Protein AF-A0A4R1KTJ0-F1 (afdb_monomer)

Mean predicted aligned error: 8.68 Å

Foldseek 3Di:
DDDPDFDDFDLLLDDFFDDADPQDVLNVQVVVLCVPDDDLADDPVSVVVLVVSCVVVVQDLQSLLVVLRSLLQDQDRPLVSNVVSLCSLPVDPDDNSVPRNQQSLLVVLLSCLVVVVLVSSLVSLLVSCVVDVLCSLSSQVQVPQDQVHPDDGSSGHYVVSLVVSCVVCVLQLSSLQSVLSPLLVQQQPHDVVSLVVSLVSLVSSCVSCVLALNSLLSNLSSLLSCCPRPPQNVVDLVSSLVSLVVSLVSLVSSCVSPVLPLSSLQSNLVSCVSNLVLVSSLVSLVSSCVNVVQPLSSLQSNLVSCVSVVVLVSSLVSLVSNLVSCVVVVDLCSLVSLQSNLVSCVSVVVLVSSLVSLSNSCSSQCLVCVLLEALVLVCLLPVSCVVPDLLVVQVSSCSRRPVVDDSVSSSCSRHPPPRPDQPDRSLVSLQSSLLSCLQVLQNQSSLSSLSSCLRNHVVCNVVDDQWHWNDPPPDQKTKTWGSPPWDQDDQKTWTWMWIAGQQFIKIWIKIARLVQQKIFTQWMWTAGPVRDTPDIPDDDRPDIDHQDPPDPSVSNSCNSSPDD

Nearest PDB structures (foldseek):
  7tb1-assembly2_B  TM=8.849E-01  e=3.208E-04  Homo sapiens
  8ehz-assembly1_A  TM=8.940E-01  e=4.510E-04  Homo sapiens
  8gck-assembly2_A  TM=8.557E-01  e=7.202E-04  Homo sapiens
  8gck-assembly1_B  TM=8.511E-01  e=9.296E-04  Homo sapiens
  9f8w-assembly2_B  TM=4.483E-01  e=1.017E-04  Trypanosoma brucei

Solvent-accessible surface area (backbone atoms only — not comparable to full-atom values): 29463 Å² total; per-residue (Å²): 135,88,76,87,83,70,65,78,70,57,76,48,77,53,74,79,54,47,77,59,75,88,74,48,70,66,54,53,55,50,48,62,61,47,76,77,61,78,79,67,54,72,51,74,70,54,47,52,50,46,52,50,47,32,69,77,38,73,89,48,20,40,47,30,18,52,56,40,52,38,38,27,54,33,94,76,53,62,56,72,58,40,55,52,22,50,49,51,13,64,73,58,61,48,79,70,15,60,77,51,54,78,56,62,46,31,49,51,14,45,48,29,42,76,71,67,38,55,64,59,13,50,54,32,37,50,50,49,23,61,76,43,66,89,56,29,45,65,53,35,50,38,87,83,54,48,88,89,48,92,74,58,50,61,59,27,56,45,62,66,59,55,46,54,50,34,73,78,36,76,74,47,30,63,47,34,37,51,53,12,34,56,37,48,56,48,34,77,85,52,60,72,69,33,53,59,54,17,46,52,23,19,51,54,11,33,76,56,34,82,66,52,34,57,36,36,28,53,49,12,50,55,29,46,53,40,33,76,58,33,72,67,18,72,71,36,72,66,43,22,37,48,32,23,51,56,13,34,51,25,14,50,55,10,37,72,53,32,84,78,49,47,68,35,31,45,58,29,15,50,29,22,43,76,57,67,38,30,73,60,12,39,53,26,22,50,51,31,39,71,77,41,76,82,46,36,67,49,27,40,53,34,16,52,31,22,49,78,69,67,39,30,74,59,14,40,54,28,35,66,61,16,52,67,49,37,67,70,73,63,52,87,62,53,24,54,54,29,37,55,39,14,53,28,26,50,76,75,64,41,39,69,61,15,40,54,23,25,37,50,14,48,31,45,49,48,40,76,48,48,79,52,34,18,58,68,50,53,32,37,47,38,61,76,51,64,88,50,53,72,68,56,48,45,48,51,50,33,38,50,59,42,49,83,52,61,64,66,66,54,41,48,39,26,73,70,43,92,34,93,59,82,76,75,88,55,55,69,50,30,49,54,34,15,49,36,26,27,65,72,44,35,36,39,60,12,31,49,35,41,40,22,34,53,59,39,21,62,95,51,39,81,76,57,80,41,69,43,70,61,43,76,81,90,54,80,52,35,35,22,40,35,36,72,82,37,45,75,68,79,76,50,36,35,41,37,36,38,45,36,41,88,73,18,35,35,43,34,33,38,39,30,34,60,88,80,50,27,34,26,55,66,48,41,41,32,29,37,74,82,72,47,81,73,50,62,82,75,88,63,54,82,58,74,38,75,56,52,82,98,35,73,61,32,54,48,49,49,10,60,52,59,72,136

InterPro domains:
  IPR011990 Tetratricopeptide-like helical domain superfamily [G3DSA:1.25.40.10] (221-330)
  IPR011990 Tetratricopeptide-like helical domain superfamily [G3DSA:1.25.40.10] (331-466)
  IPR011990 Tetratricopeptide-like helical domain superfamily [SSF48452] (241-455)
  IPR019734 Tetratricopeptide repeat [PF13181] (262-295)
  IPR019734 Tetratricopeptide repeat [PS50005] (262-295)
  IPR019734 Tetratricopeptide repeat [PS50005] (296-329)
  IPR019734 Tetratricopeptide repeat [PS50005] (335-368)
  IPR019734 Tetratricopeptide repeat [SM00028] (262-295)
  IPR019734 Tetratricopeptide repeat [SM00028] (296-329)
  IPR019734 Tetratricopeptide repeat [SM00028] (335-368)
  IPR019734 Tetratricopeptide repeat [SM00028] (427-460)
  IPR031939 Surface-adhesin protein E-like [PF16747] (506-562)
  IPR050498 Photosystem I assembly protein Ycf3 [PTHR44858] (133-453)

Radius of gyration: 29.81 Å; Cα contacts (8 Å, |Δi|>4): 890; chains: 1; bounding box: 80×45×82 Å

Organism: NCBI:txid768535

Sequence (564 aa):
MQSSGQSPLPPELKGAPKPMPAVTEDDRELGKLLDGIHGEKLSDSQRHLIDAFIGSHPNYPGGYAIRAMYACGDEKPGLPQLESDLTQATAHPSGMSATMVDNPASLRAKIAFANGDYRAALDLLSSAASADWSSAPQVFNIAGTKPEEESGGFCAWTLANLGVLAEHFPNDWRVPALRGAYYEFFTTFGDESLYATAATQFHLADTKALKSPVPPYLLGELRNKASFWTKRAWTSDAARTETHKEAAAFFTASLTRDPSFAPAYMARAEAYLETKQYALSIKDFTRVLSITPQNSTALTDRGNAYIESGAYFKAISDFTTAIPLEIKSGDSYLHTIYETRGDAYMKVGDVRSAINDYTAALRLGFGNITILLSVPQIRALYPELNPLSDADVVRLMHDQFHPEVQYQGFADELLHNDGHYEISLINDVYEKRGDAYIQSGRFADGINDFQRIYRGIPAFADSVERWRPFDQSHTPISYFLDVKGSALSGSLKRVWVKRSEKSGYQVISFEFNCASREMRTLSEARYNAQDDLRGSPISDPESWRGVVPDTIGEKLLNGVCSSN

Secondary structure (DSSP, 8-state):
---TTPPPPPGGG-SS-PPPP---HHHHHHHHHHTT--SSS--HHHHHHHHHHHHH-TT-HHHHHHHHHHGGGSSS--HHHHHHHHHHHHHS--GGGGGTSS-HHHHHHHHHHHTT-HHHHHHHHHHHHHH-TTSGGGGG--TT--TT-----TTS--HHHHHHHHHH-TT-THHHHHHHHHHHHTTSSS-THHHHHHHHHHHHHHHH-TT-SHHHHHHHHHHHHHHHHSHHHHT-HHHHHHHHHHHHHHHHHHHHH-TT-HHHHHHHHHHHHHTT-HHHHHHHHHHHHHH-TT-HHHHHHHHHHHHHTT-HHHHHHHHHHHHHHHHHHT-TTHHHHHHHHHHHHHHTT-HHHHHHHHHHHHHHHHHHHHTT--HHHHHHH-GGGTTS-HHHHHHHHHHHH-TTS-HHHHHHHHHHS---S---SSHHHHHHHHHHHHHTT-HHHHHHHHHHHHHH-TTTTTTS-SEEEEE-SSSS-EEEEETTT-B--SSEEEEEEEEEETTEEEEEEEEEETTTTEEEEEEEEEEETTS-EEE---S-TT--EEPPTTSHHHHHHHHHH---

pLDDT: mean 87.54, std 11.62, range [30.97, 98.81]

Structure (mmCIF, N/CA/C/O backbone):
data_AF-A0A4R1KTJ0-F1
#
_entry.id   AF-A0A4R1KTJ0-F1
#
loop_
_atom_site.group_PDB
_atom_site.id
_atom_site.type_symbol
_atom_site.label_atom_id
_atom_site.label_alt_id
_atom_site.label_comp_id
_atom_site.label_asym_id
_atom_site.label_entity_id
_atom_site.label_seq_id
_atom_site.pdbx_PDB_ins_code
_atom_site.Cartn_x
_atom_site.Cartn_y
_atom_site.Cartn_z
_atom_site.occupancy
_atom_site.B_iso_or_equiv
_atom_site.auth_seq_id
_atom_site.auth_comp_id
_atom_site.auth_asym_id
_atom_site.auth_atom_id
_atom_site.pdbx_PDB_model_num
ATOM 1 N N . MET A 1 1 ? 9.235 -21.143 31.918 1.00 30.97 1 MET A N 1
ATOM 2 C CA . MET A 1 1 ? 8.707 -20.468 33.121 1.00 30.97 1 MET A CA 1
ATOM 3 C C . MET A 1 1 ? 7.669 -19.464 32.654 1.00 30.97 1 MET A C 1
ATOM 5 O O . MET A 1 1 ? 8.044 -18.450 32.091 1.00 30.97 1 MET A O 1
ATOM 9 N N . GLN A 1 2 ? 6.383 -19.796 32.774 1.00 31.72 2 GLN A N 1
ATOM 10 C CA . GLN A 1 2 ? 5.298 -18.834 32.565 1.00 31.72 2 GLN A CA 1
ATOM 11 C C . GLN A 1 2 ? 5.256 -17.934 33.803 1.00 31.72 2 GLN A C 1
ATOM 13 O O . GLN A 1 2 ? 4.962 -18.420 34.895 1.00 31.72 2 GLN A O 1
ATOM 18 N N . SER A 1 3 ? 5.631 -16.662 33.661 1.00 31.61 3 SER A N 1
ATOM 19 C CA . SER A 1 3 ? 5.456 -15.675 34.722 1.00 31.61 3 SER A CA 1
ATOM 20 C C . SER A 1 3 ? 3.987 -15.258 34.772 1.00 31.61 3 SER A C 1
ATOM 22 O O . SER A 1 3 ? 3.407 -14.713 33.836 1.00 31.61 3 SER A O 1
ATOM 24 N N . SER A 1 4 ? 3.374 -15.569 35.903 1.00 36.22 4 SER A N 1
ATOM 25 C CA . SER A 1 4 ? 2.086 -15.067 36.353 1.00 36.22 4 SER A CA 1
ATOM 26 C C . SER A 1 4 ? 2.122 -13.540 36.492 1.00 36.22 4 SER A C 1
ATOM 28 O O . SER A 1 4 ? 2.910 -13.032 37.290 1.00 36.22 4 SER A O 1
ATOM 30 N N . GLY A 1 5 ? 1.254 -12.825 35.767 1.00 34.16 5 GLY A N 1
ATOM 31 C CA . GLY A 1 5 ? 0.930 -11.417 36.046 1.00 34.16 5 GLY A CA 1
ATOM 32 C C . GLY A 1 5 ? 1.075 -10.410 34.899 1.00 34.16 5 GLY A C 1
ATOM 33 O O . GLY A 1 5 ? 0.806 -9.235 35.125 1.00 34.16 5 GLY A O 1
ATOM 34 N N . GLN A 1 6 ? 1.471 -10.812 33.687 1.00 40.34 6 GLN A N 1
ATOM 35 C CA . GLN A 1 6 ? 1.457 -9.899 32.536 1.00 40.34 6 GLN A CA 1
ATOM 36 C C . GLN A 1 6 ? 0.032 -9.758 31.986 1.00 40.34 6 GLN A C 1
ATOM 38 O O . GLN A 1 6 ? -0.620 -10.763 31.694 1.00 40.34 6 GLN A O 1
ATOM 43 N N . SER A 1 7 ? -0.449 -8.518 31.834 1.00 51.47 7 SER A N 1
ATOM 44 C CA . SER A 1 7 ? -1.621 -8.235 30.998 1.00 51.47 7 SER A CA 1
ATOM 45 C C . SER A 1 7 ? -1.412 -8.894 29.630 1.00 51.47 7 SER A C 1
ATOM 47 O O . SER A 1 7 ? -0.308 -8.795 29.086 1.00 51.47 7 SER A O 1
ATOM 49 N N . PRO A 1 8 ? -2.412 -9.595 29.070 1.00 74.06 8 PRO A N 1
ATOM 50 C CA . PRO A 1 8 ? -2.241 -10.262 27.789 1.00 74.06 8 PRO A CA 1
ATOM 51 C C . PRO A 1 8 ? -1.864 -9.228 26.723 1.00 74.06 8 PRO A C 1
ATOM 53 O O . PRO A 1 8 ? -2.506 -8.185 26.624 1.00 74.06 8 PRO A O 1
ATOM 56 N N . LEU A 1 9 ? -0.825 -9.524 25.933 1.00 84.56 9 LEU A N 1
ATOM 57 C CA . LEU A 1 9 ? -0.388 -8.651 24.842 1.00 84.56 9 LEU A CA 1
ATOM 58 C C . LEU A 1 9 ? -1.571 -8.307 23.913 1.00 84.56 9 LEU A C 1
ATOM 60 O O . LEU A 1 9 ? -2.428 -9.166 23.690 1.00 84.56 9 LEU A O 1
ATOM 64 N N . PRO A 1 10 ? -1.630 -7.100 23.335 1.00 88.88 10 PRO A N 1
ATOM 65 C CA . PRO A 1 10 ? -2.577 -6.760 22.274 1.00 88.88 10 PRO A CA 1
ATOM 66 C C . PRO A 1 10 ? -2.494 -7.748 21.095 1.00 88.88 10 PRO A C 1
ATOM 68 O O . PRO A 1 10 ? -1.399 -8.231 20.802 1.00 88.88 10 PRO A O 1
ATOM 71 N N . PRO A 1 11 ? -3.605 -8.082 20.406 1.00 91.06 11 PRO A N 1
ATOM 72 C CA . PRO A 1 11 ? -3.633 -9.105 19.351 1.00 91.06 11 PRO A CA 1
ATOM 73 C C . PRO A 1 11 ? -2.565 -8.955 18.253 1.00 91.06 11 PRO A C 1
ATOM 75 O O . PRO A 1 11 ? -1.988 -9.947 17.822 1.00 91.06 11 PRO A O 1
ATOM 78 N N . GLU A 1 12 ? -2.279 -7.727 17.835 1.00 91.19 12 GLU A N 1
ATOM 79 C CA . GLU A 1 12 ? -1.286 -7.346 16.826 1.00 91.19 12 GLU A CA 1
ATOM 80 C C . GLU A 1 12 ? 0.158 -7.568 17.296 1.00 91.19 12 GLU A C 1
ATOM 82 O O . GLU A 1 12 ? 1.037 -7.840 16.481 1.00 91.19 12 GLU A O 1
ATOM 87 N N . LEU A 1 13 ? 0.390 -7.546 18.612 1.00 91.44 13 LEU A N 1
ATOM 88 C CA . LEU A 1 13 ? 1.675 -7.874 19.232 1.00 91.44 13 LEU A CA 1
ATOM 89 C C . LEU A 1 13 ? 1.787 -9.368 19.592 1.00 91.44 13 LEU A C 1
ATOM 91 O O . LEU A 1 13 ? 2.853 -9.821 20.003 1.00 91.44 13 LEU A O 1
ATOM 95 N N . LYS A 1 14 ? 0.712 -10.160 19.445 1.00 86.81 14 LYS A N 1
ATOM 96 C CA . LYS A 1 14 ? 0.747 -11.614 19.671 1.00 86.81 14 LYS A CA 1
ATOM 97 C C . LYS A 1 14 ? 1.301 -12.344 18.454 1.00 86.81 14 LYS A C 1
ATOM 99 O O . LYS A 1 14 ? 1.016 -12.012 17.307 1.00 86.81 14 LYS A O 1
ATOM 104 N N . GLY A 1 15 ? 2.003 -13.442 18.687 1.00 74.88 15 GLY A N 1
ATOM 105 C CA . GLY A 1 15 ? 2.415 -14.380 17.645 1.00 74.88 15 GLY A CA 1
ATOM 106 C C . GLY A 1 15 ? 3.764 -14.996 17.958 1.00 74.88 15 GLY A C 1
ATOM 107 O O . GLY A 1 15 ? 4.427 -14.589 18.906 1.00 74.88 15 GLY A O 1
ATOM 108 N N . ALA A 1 16 ? 4.153 -15.990 17.164 1.00 68.94 16 ALA A N 1
ATOM 109 C CA . ALA A 1 16 ? 5.550 -16.389 17.144 1.00 68.94 16 ALA A CA 1
ATOM 110 C C . ALA A 1 16 ? 6.388 -15.227 16.573 1.00 68.94 16 ALA A C 1
ATOM 112 O O . ALA A 1 16 ? 5.893 -14.551 15.657 1.00 68.94 16 ALA A O 1
ATOM 113 N N . PRO A 1 17 ? 7.621 -15.032 17.081 1.00 72.50 17 PRO A N 1
ATOM 114 C CA . PRO A 1 17 ? 8.615 -14.171 16.458 1.00 72.50 17 PRO A CA 1
ATOM 115 C C . PRO A 1 17 ? 8.680 -14.428 14.959 1.00 72.50 17 PRO A C 1
ATOM 117 O O . PRO A 1 17 ? 8.534 -15.577 14.513 1.00 72.50 17 PRO A O 1
ATOM 120 N N . LYS A 1 18 ? 8.897 -13.371 14.178 1.00 74.06 18 LYS A N 1
ATOM 121 C CA . LYS A 1 18 ? 9.125 -13.534 12.745 1.00 74.06 18 LYS A CA 1
ATOM 122 C C . LYS A 1 18 ? 10.371 -14.425 12.595 1.00 74.06 18 LYS A C 1
ATOM 124 O O . LYS A 1 18 ? 11.372 -14.193 13.274 1.00 74.06 18 LYS A O 1
ATOM 129 N N . PRO A 1 19 ? 10.310 -15.509 11.803 1.00 68.19 19 PRO A N 1
ATOM 130 C CA . PRO A 1 19 ? 11.451 -16.398 11.672 1.00 68.19 19 PRO A CA 1
ATOM 131 C C . PRO A 1 19 ? 12.616 -15.611 11.077 1.00 68.19 19 PRO A C 1
ATOM 133 O O . PRO A 1 19 ? 12.452 -14.925 10.067 1.00 68.19 19 PRO A O 1
ATOM 136 N N . MET A 1 20 ? 13.786 -15.716 11.705 1.00 62.91 20 MET A N 1
ATOM 137 C CA . MET A 1 20 ? 15.002 -15.145 11.146 1.00 62.91 20 MET A CA 1
ATOM 138 C C . MET A 1 20 ? 15.262 -15.821 9.791 1.00 62.91 20 MET A C 1
ATOM 140 O O . MET A 1 20 ? 15.205 -17.058 9.721 1.00 62.91 20 MET A O 1
ATOM 144 N N . PRO A 1 21 ? 15.536 -15.065 8.714 1.00 61.16 21 PRO A N 1
ATOM 145 C CA . PRO A 1 21 ? 16.058 -15.658 7.493 1.00 61.16 21 PRO A CA 1
ATOM 146 C C . PRO A 1 21 ? 17.280 -16.508 7.850 1.00 61.16 21 PRO A C 1
ATOM 148 O O . PRO A 1 21 ? 18.088 -16.108 8.688 1.00 61.16 21 PRO A O 1
ATOM 151 N N . ALA A 1 22 ? 17.408 -17.699 7.266 1.00 61.94 22 ALA A N 1
ATOM 152 C CA . ALA A 1 22 ? 18.561 -18.549 7.530 1.00 61.94 22 ALA A CA 1
ATOM 153 C C . ALA A 1 22 ? 19.824 -17.871 6.975 1.00 61.94 22 ALA A C 1
ATOM 155 O O . ALA A 1 22 ? 20.122 -17.990 5.792 1.00 61.94 22 ALA A O 1
ATOM 156 N N . VAL A 1 23 ? 20.545 -17.145 7.830 1.00 66.12 23 VAL A N 1
ATOM 157 C CA . VAL A 1 23 ? 21.838 -16.546 7.494 1.00 66.12 23 VAL A CA 1
ATOM 158 C C . VAL A 1 23 ? 22.856 -17.679 7.409 1.00 66.12 23 VAL A C 1
ATOM 160 O O . VAL A 1 23 ? 23.090 -18.391 8.398 1.00 66.12 23 VAL A O 1
ATOM 163 N N . THR A 1 24 ? 23.437 -17.882 6.230 1.00 75.62 24 THR A N 1
ATOM 164 C CA . THR A 1 24 ? 24.478 -18.895 6.029 1.00 75.62 24 THR A CA 1
ATOM 165 C C . THR A 1 24 ? 25.767 -18.492 6.755 1.00 75.62 24 THR A C 1
ATOM 167 O O . THR A 1 24 ? 25.906 -17.363 7.229 1.00 75.62 24 THR A O 1
ATOM 170 N N . GLU A 1 25 ? 26.713 -19.419 6.918 1.00 81.56 25 GLU A N 1
ATOM 171 C CA . GLU A 1 25 ? 28.029 -19.041 7.458 1.00 81.56 25 GLU A CA 1
ATOM 172 C C . GLU A 1 25 ? 28.750 -18.073 6.511 1.00 81.56 25 GLU A C 1
ATOM 174 O O . GLU A 1 25 ? 29.324 -17.091 6.973 1.00 81.56 25 GLU A O 1
ATOM 179 N N . ASP A 1 26 ? 28.598 -18.280 5.202 1.00 82.69 26 ASP A N 1
ATOM 180 C CA . ASP A 1 26 ? 29.152 -17.412 4.162 1.00 82.69 26 ASP A CA 1
ATOM 181 C C . ASP A 1 26 ? 28.571 -15.984 4.239 1.00 82.69 26 ASP A C 1
ATOM 183 O O . ASP A 1 26 ? 29.315 -15.010 4.121 1.00 82.69 26 ASP A O 1
ATOM 187 N N . ASP A 1 27 ? 27.264 -15.833 4.510 1.00 77.00 27 ASP A N 1
ATOM 188 C CA . ASP A 1 27 ? 26.639 -14.521 4.756 1.00 77.00 27 ASP A CA 1
ATOM 189 C C . ASP A 1 27 ? 27.260 -13.826 5.984 1.00 77.00 27 ASP A C 1
ATOM 191 O O . ASP A 1 27 ? 27.526 -12.625 5.952 1.00 77.00 27 ASP A O 1
ATOM 195 N N . ARG A 1 28 ? 27.510 -14.566 7.077 1.00 79.88 28 ARG A N 1
ATOM 196 C CA . ARG A 1 28 ? 28.120 -14.008 8.299 1.00 79.88 28 ARG A CA 1
ATOM 197 C C . ARG A 1 28 ? 29.566 -13.586 8.080 1.00 79.88 28 ARG A C 1
ATOM 199 O O . ARG A 1 28 ? 29.986 -12.558 8.609 1.00 79.88 28 ARG A O 1
ATOM 206 N N . GLU A 1 29 ? 30.336 -14.396 7.367 1.00 85.69 29 GLU A N 1
ATOM 207 C CA . GLU A 1 29 ? 31.739 -14.115 7.078 1.00 85.69 29 GLU A CA 1
ATOM 208 C C . GLU A 1 29 ? 31.879 -12.918 6.134 1.00 85.69 29 GLU A C 1
ATOM 210 O O . GLU A 1 29 ? 32.653 -12.004 6.429 1.00 85.69 29 GLU A O 1
ATOM 215 N N . LEU A 1 30 ? 31.052 -12.850 5.083 1.00 84.25 30 LEU A N 1
ATOM 216 C CA . LEU A 1 30 ? 30.995 -11.684 4.205 1.00 84.25 30 LEU A CA 1
ATOM 217 C C . LEU A 1 30 ? 30.542 -10.428 4.959 1.00 84.25 30 LEU A C 1
ATOM 219 O O . LEU A 1 30 ? 31.165 -9.383 4.809 1.00 84.25 30 LEU A O 1
ATOM 223 N N . GLY A 1 31 ? 29.510 -10.515 5.804 1.00 80.31 31 GLY A N 1
ATOM 224 C CA . GLY A 1 31 ? 29.034 -9.378 6.602 1.00 80.31 31 GLY A CA 1
ATOM 225 C C . GLY A 1 31 ? 30.139 -8.755 7.463 1.00 80.31 31 GLY A C 1
ATOM 226 O O . GLY A 1 31 ? 30.359 -7.549 7.405 1.00 80.31 31 GLY A O 1
ATOM 227 N N . LYS A 1 32 ? 30.930 -9.580 8.164 1.00 83.31 32 LYS A N 1
ATOM 228 C CA . LYS A 1 32 ? 32.091 -9.110 8.948 1.00 83.31 32 LYS A CA 1
ATOM 229 C C . LYS A 1 32 ? 33.155 -8.421 8.094 1.00 83.31 32 LYS A C 1
ATOM 231 O O . LYS A 1 32 ? 33.841 -7.524 8.574 1.00 83.31 32 LYS A O 1
ATOM 236 N N . LEU A 1 33 ? 33.333 -8.872 6.852 1.00 83.44 33 LEU A N 1
ATOM 237 C CA . LEU A 1 33 ? 34.246 -8.244 5.899 1.00 83.44 33 LEU A CA 1
ATOM 238 C C . LEU A 1 33 ? 33.778 -6.824 5.546 1.00 83.44 33 LEU A C 1
ATOM 240 O O . LEU A 1 33 ? 34.594 -5.909 5.437 1.00 83.44 33 LEU A O 1
ATOM 244 N N . LEU A 1 34 ? 32.463 -6.665 5.370 1.00 79.50 34 LEU A N 1
ATOM 245 C CA . LEU A 1 34 ? 31.813 -5.416 4.980 1.00 79.50 34 LEU A CA 1
ATOM 246 C C . LEU A 1 34 ? 31.759 -4.392 6.118 1.00 79.50 34 LEU A C 1
ATOM 248 O O . LEU A 1 34 ? 31.872 -3.204 5.833 1.00 79.50 34 LEU A O 1
ATOM 252 N N . ASP A 1 35 ? 31.687 -4.820 7.383 1.00 77.75 35 ASP A N 1
ATOM 253 C CA . ASP A 1 35 ? 31.688 -3.921 8.555 1.00 77.75 35 ASP A CA 1
ATOM 254 C C . ASP A 1 35 ? 32.893 -2.956 8.575 1.00 77.75 35 ASP A C 1
ATOM 256 O O . ASP A 1 35 ? 32.810 -1.854 9.115 1.00 77.75 35 ASP A O 1
ATOM 260 N N . GLY A 1 36 ? 34.021 -3.356 7.974 1.00 70.25 36 GLY A N 1
ATOM 261 C CA . GLY A 1 36 ? 35.239 -2.546 7.856 1.00 70.25 36 GLY A CA 1
ATOM 262 C C . GLY A 1 36 ? 35.360 -1.731 6.561 1.00 70.25 36 GLY A C 1
ATOM 263 O O . GLY A 1 36 ? 36.421 -1.147 6.309 1.00 70.25 36 GLY A O 1
ATOM 264 N N . ILE A 1 37 ? 34.335 -1.724 5.705 1.00 75.81 37 ILE A N 1
ATOM 265 C CA . ILE A 1 37 ? 34.322 -0.996 4.434 1.00 75.81 37 ILE A CA 1
ATOM 266 C C . ILE A 1 37 ? 33.427 0.238 4.566 1.00 75.81 37 ILE A C 1
ATOM 268 O O . ILE A 1 37 ? 32.219 0.152 4.763 1.00 75.81 37 ILE A O 1
ATOM 272 N N . HIS A 1 38 ? 34.037 1.414 4.420 1.00 69.19 38 HIS A N 1
ATOM 273 C CA . HIS A 1 38 ? 33.345 2.698 4.443 1.00 69.19 38 HIS A CA 1
ATOM 274 C C . HIS A 1 38 ? 33.696 3.495 3.179 1.00 69.19 38 HIS A C 1
ATOM 276 O O . HIS A 1 38 ? 34.875 3.688 2.880 1.00 69.19 38 HIS A O 1
ATOM 282 N N . GLY A 1 39 ? 32.680 3.977 2.456 1.00 67.56 39 GLY A N 1
ATOM 283 C CA . GLY A 1 39 ? 32.831 4.778 1.233 1.00 67.56 39 GLY A CA 1
ATOM 284 C C . GLY A 1 39 ? 32.530 4.020 -0.067 1.00 67.56 39 GLY A C 1
ATOM 285 O O . GLY A 1 39 ? 32.164 2.852 -0.047 1.00 67.56 39 GLY A O 1
ATOM 286 N N . GLU A 1 40 ? 32.672 4.708 -1.204 1.00 66.81 40 GLU A N 1
ATOM 287 C CA . GLU A 1 40 ? 32.268 4.224 -2.542 1.00 66.81 40 GLU A CA 1
ATOM 288 C C . GLU A 1 40 ? 33.350 3.411 -3.277 1.00 66.81 40 GLU A C 1
ATOM 290 O O . GLU A 1 40 ? 33.112 2.893 -4.367 1.00 66.81 40 GLU A O 1
ATOM 295 N N . LYS A 1 41 ? 34.560 3.308 -2.710 1.00 75.38 41 LYS A N 1
ATOM 296 C CA . LYS A 1 41 ? 35.702 2.608 -3.318 1.00 75.38 41 LYS A CA 1
ATOM 297 C C . LYS A 1 41 ? 36.362 1.676 -2.316 1.00 75.38 41 LYS A C 1
ATOM 299 O O . LYS A 1 41 ? 36.545 2.037 -1.157 1.00 75.38 41 LYS A O 1
ATOM 304 N N . LEU A 1 42 ? 36.808 0.522 -2.804 1.00 81.31 42 LEU A N 1
ATOM 305 C CA . LEU A 1 42 ? 37.625 -0.405 -2.025 1.00 81.31 42 LEU A CA 1
ATOM 306 C C . LEU A 1 42 ? 39.097 0.004 -2.075 1.00 81.31 42 LEU A C 1
ATOM 308 O O . LEU A 1 42 ? 39.647 0.234 -3.161 1.00 81.31 42 LEU A O 1
ATOM 312 N N . SER A 1 43 ? 39.746 0.019 -0.912 1.00 84.81 43 SER A N 1
ATOM 313 C CA . SER A 1 43 ? 41.205 0.055 -0.803 1.00 84.81 43 SER A CA 1
ATOM 314 C C . SER A 1 43 ? 41.826 -1.251 -1.310 1.00 84.81 43 SER A C 1
ATOM 316 O O . SER A 1 43 ? 41.160 -2.286 -1.369 1.00 84.81 43 SER A O 1
ATOM 318 N N . ASP A 1 44 ? 43.122 -1.241 -1.624 1.00 84.56 44 ASP A N 1
ATOM 319 C CA . ASP A 1 44 ? 43.828 -2.453 -2.068 1.00 84.56 44 ASP A CA 1
ATOM 320 C C . ASP A 1 44 ? 43.743 -3.586 -1.033 1.00 84.56 44 ASP A C 1
ATOM 322 O O . ASP A 1 44 ? 43.554 -4.749 -1.390 1.00 84.56 44 ASP A O 1
ATOM 326 N N . SER A 1 45 ? 43.809 -3.258 0.264 1.00 86.44 45 SER A N 1
ATOM 327 C CA . SER A 1 45 ? 43.660 -4.254 1.329 1.00 86.44 45 SER A CA 1
ATOM 328 C C . SER A 1 45 ? 42.252 -4.849 1.368 1.00 86.44 45 SER A C 1
ATOM 330 O O . SER A 1 45 ? 42.113 -6.060 1.522 1.00 86.44 45 SER A O 1
ATOM 332 N N . GLN A 1 46 ? 41.213 -4.036 1.174 1.00 87.81 46 GLN A N 1
ATOM 333 C CA . GLN A 1 46 ? 39.827 -4.506 1.116 1.00 87.81 46 GLN A CA 1
ATOM 334 C C . GLN A 1 46 ? 39.565 -5.350 -0.139 1.00 87.81 46 GLN A C 1
ATOM 336 O O . GLN A 1 46 ? 38.899 -6.379 -0.048 1.00 87.81 46 GLN A O 1
ATOM 341 N N . ARG A 1 47 ? 40.142 -4.985 -1.292 1.00 87.25 47 ARG A N 1
ATOM 342 C CA . ARG A 1 47 ? 40.075 -5.803 -2.518 1.00 87.25 47 ARG A CA 1
ATOM 343 C C . ARG A 1 47 ? 40.707 -7.170 -2.305 1.00 87.25 47 ARG A C 1
ATOM 345 O O . ARG A 1 47 ? 40.073 -8.172 -2.607 1.00 87.25 47 ARG A O 1
ATOM 352 N N . HIS A 1 48 ? 41.895 -7.219 -1.702 1.00 89.31 48 HIS A N 1
ATOM 353 C CA . HIS A 1 48 ? 42.546 -8.486 -1.370 1.00 89.31 48 HIS A CA 1
ATOM 354 C C . HIS A 1 48 ? 41.715 -9.357 -0.424 1.00 89.31 48 HIS A C 1
ATOM 356 O O . HIS A 1 48 ? 41.694 -10.574 -0.586 1.00 89.31 48 HIS A O 1
ATOM 362 N N . LEU A 1 49 ? 41.023 -8.753 0.544 1.00 90.12 49 LEU A N 1
ATOM 363 C CA . LEU A 1 49 ? 40.131 -9.471 1.451 1.00 90.12 49 LEU A CA 1
ATOM 364 C C . LEU A 1 49 ? 38.917 -10.063 0.718 1.00 90.12 49 LEU A C 1
ATOM 366 O O . LEU A 1 49 ? 38.587 -11.227 0.932 1.00 90.12 49 LEU A O 1
ATOM 370 N N . ILE A 1 50 ? 38.294 -9.300 -0.185 1.00 90.06 50 ILE A N 1
ATOM 371 C CA . ILE A 1 50 ? 37.177 -9.783 -1.013 1.00 90.06 50 ILE A CA 1
ATOM 372 C C . ILE A 1 50 ? 37.645 -10.874 -1.983 1.00 90.06 50 ILE A C 1
ATOM 374 O O . ILE A 1 50 ? 36.973 -11.892 -2.131 1.00 90.06 50 ILE A O 1
ATOM 378 N N . ASP A 1 51 ? 38.813 -10.713 -2.605 1.00 92.00 51 ASP A N 1
ATOM 379 C CA . ASP A 1 51 ? 39.396 -11.719 -3.497 1.00 92.00 51 ASP A CA 1
ATOM 380 C C . ASP A 1 51 ? 39.714 -13.021 -2.752 1.00 92.00 51 ASP A C 1
ATOM 382 O O . ASP A 1 51 ? 39.442 -14.108 -3.265 1.00 92.00 51 ASP A O 1
ATOM 386 N N . ALA A 1 52 ? 40.258 -12.923 -1.535 1.00 93.00 52 ALA A N 1
ATOM 387 C CA . ALA A 1 52 ? 40.522 -14.076 -0.681 1.00 93.00 52 ALA A CA 1
ATOM 388 C C . ALA A 1 52 ? 39.224 -14.802 -0.307 1.00 93.00 52 ALA A C 1
ATOM 390 O O . ALA A 1 52 ? 39.169 -16.026 -0.419 1.00 93.00 52 ALA A O 1
ATOM 391 N N . PHE A 1 53 ? 38.178 -14.051 0.053 1.00 92.06 53 PHE A N 1
ATOM 392 C CA . PHE A 1 53 ? 36.854 -14.598 0.340 1.00 92.06 53 PHE A CA 1
ATOM 393 C C . PHE A 1 53 ? 36.247 -15.299 -0.884 1.00 92.06 53 PHE A C 1
ATOM 395 O O . PHE A 1 53 ? 35.805 -16.438 -0.800 1.00 92.06 53 PHE A O 1
ATOM 402 N N . ILE A 1 54 ? 36.293 -14.685 -2.068 1.00 92.44 54 ILE A N 1
ATOM 403 C CA . ILE A 1 54 ? 35.840 -15.339 -3.307 1.00 92.44 54 ILE A CA 1
ATOM 404 C C . ILE A 1 54 ? 36.644 -16.622 -3.579 1.00 92.44 54 ILE A C 1
ATOM 406 O O . ILE A 1 54 ? 36.088 -17.624 -4.025 1.00 92.44 54 ILE A O 1
ATOM 410 N N . GLY A 1 55 ? 37.946 -16.617 -3.284 1.00 92.62 55 GLY A N 1
ATOM 411 C CA . GLY A 1 55 ? 38.806 -17.791 -3.411 1.00 92.62 55 GLY A CA 1
ATOM 412 C C . GLY A 1 55 ? 38.428 -18.944 -2.474 1.00 92.62 55 GLY A C 1
ATOM 413 O O . GLY A 1 55 ? 38.504 -20.101 -2.890 1.00 92.62 55 GLY A O 1
ATOM 414 N N . SER A 1 56 ? 38.011 -18.656 -1.236 1.00 92.62 56 SER A N 1
ATOM 415 C CA . SER A 1 56 ? 37.566 -19.677 -0.275 1.00 92.62 56 SER A CA 1
ATOM 416 C C . SER A 1 56 ? 36.102 -20.092 -0.453 1.00 92.62 56 SER A C 1
ATOM 418 O O . SER A 1 56 ? 35.769 -21.235 -0.137 1.00 92.62 56 SER A O 1
ATOM 420 N N . HIS A 1 57 ? 35.256 -19.232 -1.029 1.00 89.75 57 HIS A N 1
ATOM 421 C CA . HIS A 1 57 ? 33.825 -19.476 -1.261 1.00 89.75 57 HIS A CA 1
ATOM 422 C C . HIS A 1 57 ? 33.443 -19.302 -2.749 1.00 89.75 57 HIS A C 1
ATOM 424 O O . HIS A 1 57 ? 32.574 -18.496 -3.081 1.00 89.75 57 HIS A O 1
ATOM 430 N N . PRO A 1 58 ? 34.031 -20.072 -3.685 1.00 88.88 58 PRO A N 1
ATOM 431 C CA . PRO A 1 58 ? 33.892 -19.827 -5.128 1.00 88.88 58 PRO A CA 1
ATOM 432 C C . PRO A 1 58 ? 32.478 -20.053 -5.683 1.00 88.88 58 PRO A C 1
ATOM 434 O O . PRO A 1 58 ? 32.152 -19.565 -6.758 1.00 88.88 58 PRO A O 1
ATOM 437 N N . ASN A 1 59 ? 31.631 -20.796 -4.968 1.00 86.19 59 ASN A N 1
ATOM 438 C CA . ASN A 1 59 ? 30.235 -21.021 -5.358 1.00 86.19 59 ASN A CA 1
ATOM 439 C C . ASN A 1 59 ? 29.268 -20.042 -4.676 1.00 86.19 59 ASN A C 1
ATOM 441 O O . ASN A 1 59 ? 28.059 -20.140 -4.884 1.00 86.19 59 ASN A O 1
ATOM 445 N N . TYR A 1 60 ? 29.779 -19.143 -3.832 1.00 85.38 60 TYR A N 1
ATOM 446 C CA . TYR A 1 60 ? 28.962 -18.197 -3.097 1.00 85.38 60 TYR A CA 1
ATOM 447 C C . TYR A 1 60 ? 28.871 -16.864 -3.864 1.00 85.38 60 TYR A C 1
ATOM 449 O O . TYR A 1 60 ? 29.873 -16.163 -4.030 1.00 85.38 60 TYR A O 1
ATOM 457 N N . PRO A 1 61 ? 27.676 -16.473 -4.335 1.00 84.88 61 PRO A N 1
ATOM 458 C CA . PRO A 1 61 ? 27.498 -15.336 -5.243 1.00 84.88 61 PRO A CA 1
ATOM 459 C C . PRO A 1 61 ? 27.757 -13.968 -4.584 1.00 84.88 61 PRO A C 1
ATOM 461 O O . PRO A 1 61 ? 28.032 -12.995 -5.287 1.00 84.88 61 PRO A O 1
ATOM 464 N N . GLY A 1 62 ? 27.685 -13.867 -3.249 1.00 84.31 62 GLY A N 1
ATOM 465 C CA . GLY A 1 62 ? 27.763 -12.593 -2.521 1.00 84.31 62 GLY A CA 1
ATOM 466 C C . GLY A 1 62 ? 29.096 -11.863 -2.687 1.00 84.31 62 GLY A C 1
ATOM 467 O O . GLY A 1 62 ? 29.109 -10.652 -2.893 1.00 84.31 62 GLY A O 1
ATOM 468 N N . GLY A 1 63 ? 30.217 -12.593 -2.682 1.00 88.62 63 GLY A N 1
ATOM 469 C CA . GLY A 1 63 ? 31.539 -11.989 -2.883 1.00 88.62 63 GLY A CA 1
ATOM 470 C C . GLY A 1 63 ? 31.675 -11.344 -4.266 1.00 88.62 63 GLY A C 1
ATOM 471 O O . GLY A 1 63 ? 32.128 -10.205 -4.384 1.00 88.62 63 GLY A O 1
ATOM 472 N N . TYR A 1 64 ? 31.209 -12.042 -5.308 1.00 90.31 64 TYR A N 1
ATOM 473 C CA . TYR A 1 64 ? 31.191 -11.530 -6.681 1.00 90.31 64 TYR A CA 1
ATOM 474 C C . TYR A 1 64 ? 30.283 -10.304 -6.825 1.00 90.31 64 TYR A C 1
ATOM 476 O O . TYR A 1 64 ? 30.676 -9.335 -7.471 1.00 90.31 64 TYR A O 1
ATOM 484 N N . ALA A 1 65 ? 29.104 -10.318 -6.194 1.00 87.12 65 ALA A N 1
ATOM 485 C CA . ALA A 1 65 ? 28.179 -9.186 -6.195 1.00 87.12 65 ALA A CA 1
ATOM 486 C C . ALA A 1 65 ? 28.828 -7.926 -5.601 1.00 87.12 65 ALA A C 1
ATOM 488 O O . ALA A 1 65 ? 28.841 -6.882 -6.249 1.00 87.12 65 ALA A O 1
ATOM 489 N N . ILE A 1 66 ? 29.449 -8.044 -4.423 1.00 86.12 66 ILE A N 1
ATOM 490 C CA . ILE A 1 66 ? 30.169 -6.943 -3.769 1.00 86.12 66 ILE A CA 1
ATOM 491 C C . ILE A 1 66 ? 31.302 -6.417 -4.653 1.00 86.12 66 ILE A C 1
ATOM 493 O O . ILE A 1 66 ? 31.410 -5.208 -4.867 1.00 86.12 66 ILE A O 1
ATOM 497 N N . ARG A 1 67 ? 32.135 -7.304 -5.214 1.00 88.81 67 ARG A N 1
ATOM 498 C CA . ARG A 1 67 ? 33.243 -6.878 -6.081 1.00 88.81 67 ARG A CA 1
ATOM 499 C C . ARG A 1 67 ? 32.740 -6.152 -7.333 1.00 88.81 67 ARG A C 1
ATOM 501 O O . ARG A 1 67 ? 33.314 -5.129 -7.704 1.00 88.81 67 ARG A O 1
ATOM 508 N N . ALA A 1 68 ? 31.643 -6.621 -7.931 1.00 87.81 68 ALA A N 1
ATOM 509 C CA . ALA A 1 68 ? 31.001 -5.965 -9.067 1.00 87.81 68 ALA A CA 1
ATOM 510 C C . ALA A 1 68 ? 30.425 -4.584 -8.708 1.00 87.81 68 ALA A C 1
ATOM 512 O O . ALA A 1 68 ? 30.625 -3.634 -9.462 1.00 87.81 68 ALA A O 1
ATOM 513 N N . MET A 1 69 ? 29.757 -4.446 -7.556 1.00 83.00 69 MET A N 1
ATOM 514 C CA . MET A 1 69 ? 29.221 -3.161 -7.086 1.00 83.00 69 MET A CA 1
ATOM 515 C C . MET A 1 69 ? 30.325 -2.121 -6.891 1.00 83.00 69 MET A C 1
ATOM 517 O O . MET A 1 69 ? 30.226 -1.005 -7.392 1.00 83.00 69 MET A O 1
ATOM 521 N N . TYR A 1 70 ? 31.407 -2.475 -6.198 1.00 84.00 70 TYR A N 1
ATOM 522 C CA . TYR A 1 70 ? 32.486 -1.525 -5.920 1.00 84.00 70 TYR A CA 1
ATOM 523 C C . TYR A 1 70 ? 33.343 -1.190 -7.143 1.00 84.00 70 TYR A C 1
ATOM 525 O O . TYR A 1 70 ? 33.971 -0.131 -7.171 1.00 84.00 70 TYR A O 1
ATOM 533 N N . ALA A 1 71 ? 33.322 -2.024 -8.188 1.00 84.38 71 ALA A N 1
ATOM 534 C CA . ALA A 1 71 ? 33.915 -1.673 -9.476 1.00 84.38 71 ALA A CA 1
ATOM 535 C C . ALA A 1 71 ? 33.264 -0.417 -10.092 1.00 84.38 71 ALA A C 1
ATOM 537 O O . ALA A 1 71 ? 33.895 0.270 -10.893 1.00 84.38 71 ALA A O 1
ATOM 538 N N . CYS A 1 72 ? 32.034 -0.063 -9.697 1.00 78.38 72 CYS A N 1
ATOM 539 C CA . CYS A 1 72 ? 31.371 1.169 -10.130 1.00 78.38 72 CYS A CA 1
ATOM 540 C C . CYS A 1 72 ? 32.065 2.451 -9.653 1.00 78.38 72 CYS A C 1
ATOM 542 O O . CYS A 1 72 ? 31.972 3.475 -10.336 1.00 78.38 72 CYS A O 1
ATOM 544 N N . GLY A 1 73 ? 32.759 2.397 -8.511 1.00 75.44 73 GLY A N 1
ATOM 545 C CA . GLY A 1 73 ? 33.551 3.508 -7.980 1.00 75.44 73 GLY A CA 1
ATOM 546 C C . GLY A 1 73 ? 34.907 3.681 -8.678 1.00 75.44 73 GLY A C 1
ATOM 547 O O . GLY A 1 73 ? 35.582 4.700 -8.492 1.00 75.44 73 GLY A O 1
ATOM 548 N N . ASP A 1 74 ? 35.326 2.719 -9.500 1.00 77.81 74 ASP A N 1
ATOM 549 C CA . ASP A 1 74 ? 36.576 2.803 -10.247 1.00 77.81 74 ASP A CA 1
ATOM 550 C C . ASP A 1 74 ? 36.400 3.666 -11.501 1.00 77.81 74 ASP A C 1
ATOM 552 O O . ASP A 1 74 ? 35.424 3.543 -12.237 1.00 77.81 74 ASP A O 1
ATOM 556 N N . GLU A 1 75 ? 37.379 4.528 -11.794 1.00 75.00 75 GLU A N 1
ATOM 557 C CA . GLU A 1 75 ? 37.346 5.349 -13.017 1.00 75.00 75 GLU A CA 1
ATOM 558 C C . GLU A 1 75 ? 37.433 4.487 -14.286 1.00 75.00 75 GLU A C 1
ATOM 560 O O . GLU A 1 75 ? 36.900 4.846 -15.336 1.00 75.00 75 GLU A O 1
ATOM 565 N N . LYS A 1 76 ? 38.133 3.349 -14.195 1.00 79.81 76 LYS A N 1
ATOM 566 C CA . LYS A 1 76 ? 38.320 2.375 -15.276 1.00 79.81 76 LYS A CA 1
ATOM 567 C C . LYS A 1 76 ? 38.293 0.958 -14.699 1.00 79.81 76 LYS A C 1
ATOM 569 O O . LYS A 1 76 ? 39.361 0.399 -14.436 1.00 79.81 76 LYS A O 1
ATOM 574 N N . PRO A 1 77 ? 37.107 0.375 -14.472 1.00 84.19 77 PRO A N 1
ATOM 575 C CA . PRO A 1 77 ? 37.020 -0.982 -13.957 1.00 84.19 77 PRO A CA 1
ATOM 576 C C . PRO A 1 77 ? 37.563 -1.996 -14.969 1.00 84.19 77 PRO A C 1
ATOM 578 O O . PRO A 1 77 ? 37.502 -1.802 -16.187 1.00 84.19 77 PRO A O 1
ATOM 581 N N . GLY A 1 78 ? 38.075 -3.117 -14.461 1.00 89.19 78 GLY A N 1
ATOM 582 C CA . GLY A 1 78 ? 38.493 -4.246 -15.287 1.00 89.19 78 GLY A CA 1
ATOM 583 C C . GLY A 1 78 ? 37.286 -4.931 -15.929 1.00 89.19 78 GLY A C 1
ATOM 584 O O . GLY A 1 78 ? 36.709 -5.836 -15.334 1.00 89.19 78 GLY A O 1
ATOM 585 N N . LEU A 1 79 ? 36.922 -4.525 -17.150 1.00 91.69 79 LEU A N 1
ATOM 586 C CA . LEU A 1 79 ? 35.698 -4.975 -17.831 1.00 91.69 79 LEU A CA 1
ATOM 587 C C . LEU A 1 79 ? 35.525 -6.509 -17.905 1.00 91.69 79 LEU A C 1
ATOM 589 O O . LEU A 1 79 ? 34.427 -6.976 -17.605 1.00 91.69 79 LEU A O 1
ATOM 593 N N . PRO A 1 80 ? 36.558 -7.321 -18.233 1.00 93.50 80 PRO A N 1
ATOM 594 C CA . PRO A 1 80 ? 36.403 -8.778 -18.262 1.00 93.50 80 PRO A CA 1
ATOM 595 C C . PRO A 1 80 ? 36.117 -9.382 -16.882 1.00 93.50 80 PRO A C 1
ATOM 597 O O . PRO A 1 80 ? 35.337 -10.326 -16.771 1.00 93.50 80 PRO A O 1
ATOM 600 N N . GLN A 1 81 ? 36.732 -8.828 -15.832 1.00 91.38 81 GLN A N 1
ATOM 601 C CA . GLN A 1 81 ? 36.501 -9.276 -14.461 1.00 91.38 81 GLN A CA 1
ATOM 602 C C . GLN A 1 81 ? 35.088 -8.909 -14.008 1.00 91.38 81 GLN A C 1
ATOM 604 O O . GLN A 1 81 ? 34.399 -9.748 -13.439 1.00 91.38 81 GLN A O 1
ATOM 609 N N . LEU A 1 82 ? 34.637 -7.694 -14.325 1.00 90.62 82 LEU A N 1
ATOM 610 C CA . LEU A 1 82 ? 33.291 -7.239 -13.995 1.00 90.62 82 LEU A CA 1
ATOM 611 C C . LEU A 1 82 ? 32.215 -8.108 -14.665 1.00 90.62 82 LEU A C 1
ATOM 613 O O . LEU A 1 82 ? 31.271 -8.521 -14.001 1.00 90.62 82 LEU A O 1
ATOM 617 N N . GLU A 1 83 ? 32.370 -8.459 -15.946 1.00 91.81 83 GLU A N 1
ATOM 618 C CA . GLU A 1 83 ? 31.428 -9.361 -16.630 1.00 91.81 83 GLU A CA 1
ATOM 619 C C . GLU A 1 83 ? 31.414 -10.765 -16.002 1.00 91.81 83 GLU A C 1
ATOM 621 O O . GLU A 1 83 ? 30.351 -11.372 -15.825 1.00 91.81 83 GLU A O 1
ATOM 626 N N . SER A 1 84 ? 32.591 -11.278 -15.629 1.00 92.25 84 SER A N 1
ATOM 627 C CA . SER A 1 84 ? 32.714 -12.550 -14.915 1.00 92.25 84 SER A CA 1
ATOM 628 C C . SER A 1 84 ? 31.987 -12.502 -13.571 1.00 92.25 84 SER A C 1
ATOM 630 O O . SER A 1 84 ? 31.225 -13.415 -13.256 1.00 92.25 84 SER A O 1
ATOM 632 N N . ASP A 1 85 ? 32.181 -11.436 -12.798 1.00 90.75 85 ASP A N 1
ATOM 633 C CA . ASP A 1 85 ? 31.562 -11.261 -11.484 1.00 90.75 85 ASP A CA 1
ATOM 634 C C . ASP A 1 85 ? 30.042 -1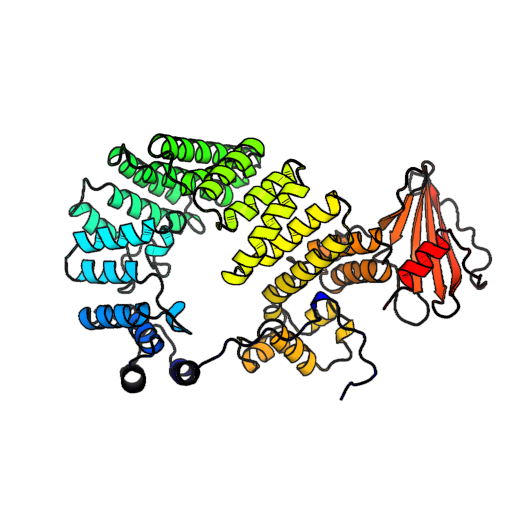1.135 -11.591 1.00 90.75 85 ASP A C 1
ATOM 636 O O . ASP A 1 85 ? 29.323 -11.819 -10.867 1.00 90.75 85 ASP A O 1
ATOM 640 N N . LEU A 1 86 ? 29.538 -10.357 -12.555 1.00 89.19 86 LEU A N 1
ATOM 641 C CA . LEU A 1 86 ? 28.103 -10.271 -12.840 1.00 89.19 86 LEU A CA 1
ATOM 642 C C . LEU A 1 86 ? 27.525 -11.635 -13.215 1.00 89.19 86 LEU A C 1
ATOM 644 O O . LEU A 1 86 ? 26.424 -11.983 -12.790 1.00 89.19 86 LEU A O 1
ATOM 648 N N . THR A 1 87 ? 28.253 -12.429 -13.999 1.00 90.19 87 THR A N 1
ATOM 649 C CA . THR A 1 87 ? 27.830 -13.781 -14.381 1.00 90.19 87 THR A CA 1
ATOM 650 C C . THR A 1 87 ? 27.739 -14.704 -13.169 1.00 90.19 87 THR A C 1
ATOM 652 O O . THR A 1 87 ? 26.714 -15.358 -12.997 1.00 90.19 87 THR A O 1
ATOM 655 N N . GLN A 1 88 ? 28.749 -14.717 -12.296 1.00 89.25 88 GLN A N 1
ATOM 656 C CA . GLN A 1 88 ? 28.728 -15.542 -11.082 1.00 89.25 88 GLN A CA 1
ATOM 657 C C . GLN A 1 88 ? 27.656 -15.079 -10.089 1.00 89.25 88 GLN A C 1
ATOM 659 O O . GLN A 1 88 ? 26.899 -15.900 -9.575 1.00 89.25 88 GLN A O 1
ATOM 664 N N . ALA A 1 89 ? 27.520 -13.766 -9.883 1.00 85.50 89 ALA A N 1
ATOM 665 C CA . ALA A 1 89 ? 26.513 -13.194 -8.993 1.00 85.50 89 ALA A CA 1
ATOM 666 C C . ALA A 1 89 ? 25.077 -13.510 -9.452 1.00 85.50 89 ALA A C 1
ATOM 668 O O . ALA A 1 89 ? 24.203 -13.762 -8.628 1.00 85.50 89 ALA A O 1
ATOM 669 N N . THR A 1 90 ? 24.829 -13.534 -10.768 1.00 83.12 90 THR A N 1
ATOM 670 C CA . THR A 1 90 ? 23.483 -13.761 -11.330 1.00 83.12 90 THR A CA 1
ATOM 671 C C . THR A 1 90 ? 23.152 -15.225 -11.629 1.00 83.12 90 THR A C 1
ATOM 673 O O . THR A 1 90 ? 21.989 -15.530 -11.883 1.00 83.12 90 THR A O 1
ATOM 676 N N . ALA A 1 91 ? 24.124 -16.143 -11.583 1.00 79.19 91 ALA A N 1
ATOM 677 C CA . ALA A 1 91 ? 23.895 -17.564 -11.862 1.00 79.19 91 ALA A CA 1
ATOM 678 C C . ALA A 1 91 ? 23.022 -18.254 -10.796 1.00 79.19 91 ALA A C 1
ATOM 680 O O . ALA A 1 91 ? 22.196 -19.105 -11.129 1.00 79.19 91 ALA A O 1
ATOM 681 N N . HIS A 1 92 ? 23.177 -17.867 -9.527 1.00 70.00 92 HIS A N 1
ATOM 682 C CA . HIS A 1 92 ? 22.433 -18.419 -8.394 1.00 70.00 92 HIS A CA 1
ATOM 683 C C . HIS A 1 92 ? 22.117 -17.317 -7.374 1.00 70.00 92 HIS A C 1
ATOM 685 O O . HIS A 1 92 ? 22.742 -17.286 -6.320 1.00 70.00 92 HIS A O 1
ATOM 691 N N . PRO A 1 93 ? 21.184 -16.391 -7.659 1.00 62.59 93 PRO A N 1
ATOM 692 C CA . PRO A 1 93 ? 20.875 -15.311 -6.729 1.00 62.59 93 PRO A CA 1
ATOM 693 C C . PRO A 1 93 ? 20.341 -15.900 -5.416 1.00 62.59 93 PRO A C 1
ATOM 695 O O . PRO A 1 93 ? 19.262 -16.492 -5.371 1.00 62.59 93 PRO A O 1
ATOM 698 N N . SER A 1 94 ? 21.125 -15.774 -4.348 1.00 61.25 94 SER A N 1
ATOM 699 C CA . SER A 1 94 ? 20.784 -16.250 -3.003 1.00 61.25 94 SER A CA 1
ATOM 700 C C . SER A 1 94 ? 21.444 -15.386 -1.931 1.00 61.25 94 SER A C 1
ATOM 702 O O . SER A 1 94 ? 22.530 -14.847 -2.162 1.00 61.25 94 SER A O 1
ATOM 704 N N . GLY A 1 95 ? 20.814 -15.281 -0.760 1.00 58.56 95 GLY A N 1
ATOM 705 C CA . GLY A 1 95 ? 21.330 -14.468 0.346 1.00 58.56 95 GLY A CA 1
ATOM 706 C C . GLY A 1 95 ? 21.518 -13.004 -0.064 1.00 58.56 95 GLY A C 1
ATOM 707 O O . GLY A 1 95 ? 20.742 -12.475 -0.862 1.00 58.56 95 GLY A O 1
ATOM 708 N N . MET A 1 96 ? 22.585 -12.375 0.430 1.00 55.50 96 MET A N 1
ATOM 709 C CA . MET A 1 96 ? 22.936 -10.979 0.125 1.00 55.50 96 MET A CA 1
ATOM 710 C C . MET A 1 96 ? 23.102 -10.671 -1.379 1.00 55.50 96 MET A C 1
ATOM 712 O O . MET A 1 96 ? 22.806 -9.565 -1.818 1.00 55.50 96 MET A O 1
ATOM 716 N N . SER A 1 97 ? 23.519 -11.640 -2.204 1.00 57.22 97 SER A N 1
ATOM 717 C CA . SER A 1 97 ? 23.767 -11.405 -3.641 1.00 57.22 97 SER A CA 1
ATOM 718 C C . SER A 1 97 ? 22.519 -11.045 -4.453 1.00 57.22 97 SER A C 1
ATOM 720 O O . SER A 1 97 ? 22.624 -10.328 -5.448 1.00 57.22 97 SER A O 1
ATOM 722 N N . ALA A 1 98 ? 21.344 -11.528 -4.032 1.00 55.69 98 ALA A N 1
ATOM 723 C CA . ALA A 1 98 ? 20.092 -11.354 -4.766 1.00 55.69 98 ALA A CA 1
ATOM 724 C C . ALA A 1 98 ? 19.607 -9.895 -4.773 1.00 55.69 98 ALA A C 1
ATOM 726 O O . ALA A 1 98 ? 18.838 -9.515 -5.651 1.00 55.69 98 ALA A O 1
ATOM 727 N N . THR A 1 99 ? 20.066 -9.091 -3.812 1.00 56.09 99 THR A N 1
ATOM 728 C CA . THR A 1 99 ? 19.648 -7.699 -3.605 1.00 56.09 99 THR A CA 1
ATOM 729 C C . THR A 1 99 ? 20.772 -6.689 -3.839 1.00 56.09 99 THR A C 1
ATOM 731 O O . THR A 1 99 ? 20.553 -5.501 -3.663 1.00 56.09 99 THR A O 1
ATOM 734 N N . MET A 1 100 ? 21.988 -7.141 -4.165 1.00 62.38 100 MET A N 1
ATOM 735 C CA . MET A 1 100 ? 23.186 -6.288 -4.209 1.00 62.38 100 MET A CA 1
ATOM 736 C C . MET A 1 100 ? 23.529 -5.779 -5.612 1.00 62.38 100 MET A C 1
ATOM 738 O O . MET A 1 100 ? 23.952 -4.639 -5.774 1.00 62.38 100 MET A O 1
ATOM 742 N N . VAL A 1 101 ? 23.351 -6.595 -6.654 1.00 66.94 101 VAL A N 1
ATOM 743 C CA . VAL A 1 101 ? 23.616 -6.139 -8.027 1.00 66.94 101 VAL A CA 1
ATOM 744 C C . VAL A 1 101 ? 22.363 -5.481 -8.589 1.00 66.94 101 VAL A C 1
ATOM 746 O O . VAL A 1 101 ? 21.543 -6.137 -9.235 1.00 66.94 101 VAL A O 1
ATOM 749 N N . ASP A 1 102 ? 22.233 -4.177 -8.361 1.00 63.50 102 ASP A N 1
ATOM 750 C CA . ASP A 1 102 ? 21.156 -3.382 -8.941 1.00 63.50 102 ASP A CA 1
ATOM 751 C C . ASP A 1 102 ? 21.255 -3.391 -10.473 1.00 63.50 102 ASP A C 1
ATOM 753 O O . ASP A 1 102 ? 22.205 -2.896 -11.082 1.00 63.50 102 ASP A O 1
ATOM 757 N N . ASN A 1 103 ? 20.250 -4.003 -11.100 1.00 75.56 103 ASN A N 1
ATOM 758 C CA . ASN A 1 103 ? 20.061 -4.083 -12.546 1.00 75.56 103 ASN A CA 1
ATOM 759 C C . ASN A 1 103 ? 21.292 -4.595 -13.339 1.00 75.56 103 ASN A C 1
ATOM 761 O O . ASN A 1 103 ? 21.929 -3.848 -14.094 1.00 75.56 103 ASN A O 1
ATOM 765 N N . PRO A 1 104 ? 21.606 -5.904 -13.264 1.00 83.44 104 PRO A N 1
ATOM 766 C CA . PRO A 1 104 ? 22.778 -6.481 -13.926 1.00 83.44 104 PRO A CA 1
ATOM 767 C C . PRO A 1 104 ? 22.758 -6.307 -15.452 1.00 83.44 104 PRO A C 1
ATOM 769 O O . PRO A 1 104 ? 23.811 -6.242 -16.081 1.00 83.44 104 PRO A O 1
ATOM 772 N N . ALA A 1 105 ? 21.578 -6.214 -16.073 1.00 85.00 105 ALA A N 1
ATOM 773 C CA . ALA A 1 105 ? 21.456 -5.974 -17.509 1.00 85.00 105 ALA A CA 1
ATOM 774 C C . ALA A 1 105 ? 21.940 -4.567 -17.904 1.00 85.00 105 ALA A C 1
ATOM 776 O O . ALA A 1 105 ? 22.618 -4.420 -18.923 1.00 85.00 105 ALA A O 1
ATOM 777 N N . SER A 1 106 ? 21.665 -3.553 -17.079 1.00 87.19 106 SER A N 1
ATOM 778 C CA . SER A 1 106 ? 22.192 -2.201 -17.283 1.00 87.19 106 SER A CA 1
ATOM 779 C C . SER A 1 106 ? 23.716 -2.140 -17.144 1.00 87.19 106 SER A C 1
ATOM 781 O O . SER A 1 106 ? 24.394 -1.522 -17.970 1.00 87.19 106 SER A O 1
ATOM 783 N N . LEU A 1 107 ? 24.279 -2.847 -16.160 1.00 87.81 107 LEU A N 1
ATOM 784 C CA . LEU A 1 107 ? 25.732 -2.940 -15.987 1.00 87.81 107 LEU A CA 1
ATOM 785 C C . LEU A 1 107 ? 26.409 -3.641 -17.171 1.00 87.81 107 LEU A C 1
ATOM 787 O O . LEU A 1 107 ? 27.413 -3.151 -17.689 1.00 87.81 107 LEU A O 1
ATOM 791 N N . ARG A 1 108 ? 25.823 -4.729 -17.683 1.00 91.31 108 ARG A N 1
ATOM 792 C CA . ARG A 1 108 ? 26.299 -5.374 -18.919 1.00 91.31 108 ARG A CA 1
ATOM 793 C C . ARG A 1 108 ? 26.213 -4.440 -20.126 1.00 91.31 108 ARG A C 1
ATOM 795 O O . ARG A 1 108 ? 27.132 -4.400 -20.943 1.00 91.31 108 ARG A O 1
ATOM 802 N N . ALA A 1 109 ? 25.154 -3.634 -20.219 1.00 92.38 109 ALA A N 1
ATOM 803 C CA . ALA A 1 109 ? 25.041 -2.613 -21.255 1.00 92.38 109 ALA A CA 1
ATOM 804 C C . ALA A 1 109 ? 26.167 -1.563 -21.152 1.00 92.38 109 ALA A C 1
ATOM 806 O O . ALA A 1 109 ? 26.702 -1.142 -22.179 1.00 92.38 109 ALA A O 1
ATOM 807 N N . LYS A 1 110 ? 26.581 -1.180 -19.935 1.00 90.81 110 LYS A N 1
ATOM 808 C CA . LYS A 1 110 ? 27.737 -0.294 -19.708 1.00 90.81 110 LYS A CA 1
ATOM 809 C C . LYS A 1 110 ? 29.058 -0.918 -20.132 1.00 90.81 110 LYS A C 1
ATOM 811 O O . LYS A 1 110 ? 29.865 -0.240 -20.765 1.00 90.81 110 LYS A O 1
ATOM 816 N N . ILE A 1 111 ? 29.268 -2.199 -19.838 1.00 92.81 111 ILE A N 1
ATOM 817 C CA . ILE A 1 111 ? 30.455 -2.943 -20.282 1.00 92.81 111 ILE A CA 1
ATOM 818 C C . ILE A 1 111 ? 30.524 -2.971 -21.813 1.00 92.81 111 ILE A C 1
ATOM 820 O O . ILE A 1 111 ? 31.560 -2.636 -22.388 1.00 92.81 111 ILE A O 1
ATOM 824 N N . ALA A 1 112 ? 29.415 -3.298 -22.484 1.00 95.12 112 ALA A N 1
ATOM 825 C CA . ALA A 1 112 ? 29.328 -3.276 -23.944 1.00 95.12 112 ALA A CA 1
ATOM 826 C C . ALA A 1 112 ? 29.615 -1.877 -24.516 1.00 95.12 112 ALA A C 1
ATOM 828 O O . ALA A 1 112 ? 30.415 -1.740 -25.443 1.00 95.12 112 ALA A O 1
ATOM 829 N N . PHE A 1 113 ? 29.037 -0.833 -23.913 1.00 94.56 113 PHE A N 1
ATOM 830 C CA . PHE A 1 113 ? 29.269 0.558 -24.304 1.00 94.56 113 PHE A CA 1
ATOM 831 C C . PHE A 1 113 ? 30.749 0.945 -24.187 1.00 94.56 113 PHE A C 1
ATOM 833 O O . PHE A 1 113 ? 31.310 1.528 -25.114 1.00 94.56 113 PHE A O 1
ATOM 840 N N . ALA A 1 114 ? 31.399 0.589 -23.076 1.00 92.69 114 ALA A N 1
ATOM 841 C CA . ALA A 1 114 ? 32.811 0.878 -22.831 1.00 92.69 114 ALA A CA 1
ATOM 842 C C . ALA A 1 114 ? 33.753 0.125 -23.787 1.00 92.69 114 ALA A C 1
ATOM 844 O O . ALA A 1 114 ? 34.814 0.640 -24.134 1.00 92.69 114 ALA A O 1
ATOM 845 N N . ASN A 1 115 ? 33.343 -1.054 -24.262 1.00 94.44 115 ASN A N 1
ATOM 846 C CA . ASN A 1 115 ? 34.042 -1.814 -25.302 1.00 94.44 115 ASN A CA 1
ATOM 847 C C . ASN A 1 115 ? 33.794 -1.282 -26.730 1.00 94.44 115 ASN A C 1
ATOM 849 O O . ASN A 1 115 ? 34.373 -1.806 -27.681 1.00 94.44 115 ASN A O 1
ATOM 853 N N . GLY A 1 116 ? 32.940 -0.267 -26.903 1.00 95.56 116 GLY A N 1
ATOM 854 C CA . GLY A 1 116 ? 32.563 0.277 -28.211 1.00 95.56 116 GLY A CA 1
ATOM 855 C C . GLY A 1 116 ? 31.507 -0.542 -28.962 1.00 95.56 116 GLY A C 1
ATOM 856 O O . GLY A 1 116 ? 31.195 -0.225 -30.110 1.00 95.56 116 GLY A O 1
ATOM 857 N N . ASP A 1 117 ? 30.918 -1.569 -28.339 1.00 97.31 117 ASP A N 1
ATOM 858 C CA . ASP A 1 117 ? 29.792 -2.317 -28.905 1.00 97.31 117 ASP A CA 1
ATOM 859 C C . ASP A 1 117 ? 28.466 -1.620 -28.572 1.00 97.31 117 ASP A C 1
ATOM 861 O O . ASP A 1 117 ? 27.681 -2.027 -27.709 1.00 97.31 117 ASP A O 1
ATOM 865 N N . TYR A 1 118 ? 28.217 -0.512 -29.269 1.00 97.44 118 TYR A N 1
ATOM 866 C CA . TYR A 1 118 ? 27.043 0.324 -29.029 1.00 97.44 118 TYR A CA 1
ATOM 867 C C . TYR A 1 118 ? 25.720 -0.376 -29.359 1.00 97.44 118 TYR A C 1
ATOM 869 O O . TYR A 1 118 ? 24.687 -0.022 -28.787 1.00 97.44 118 TYR A O 1
ATOM 877 N N . ARG A 1 119 ? 25.721 -1.368 -30.262 1.00 97.25 119 ARG A N 1
ATOM 878 C CA . ARG A 1 119 ? 24.502 -2.122 -30.589 1.00 97.25 119 ARG A CA 1
ATOM 879 C C . ARG A 1 119 ? 24.137 -3.035 -29.428 1.00 97.25 119 ARG A C 1
ATOM 881 O O . ARG A 1 119 ? 22.998 -2.965 -28.974 1.00 97.25 119 ARG A O 1
ATOM 888 N N . ALA A 1 120 ? 25.091 -3.823 -28.928 1.00 96.62 120 ALA A N 1
ATOM 889 C CA . ALA A 1 120 ? 24.859 -4.670 -27.764 1.00 96.62 120 ALA A CA 1
ATOM 890 C C . ALA A 1 120 ? 24.472 -3.834 -26.538 1.00 96.62 120 ALA A C 1
ATOM 892 O O . ALA A 1 120 ? 23.542 -4.199 -25.822 1.00 96.62 120 ALA A O 1
ATOM 893 N N . ALA A 1 121 ? 25.107 -2.673 -26.343 1.00 95.94 121 ALA A N 1
ATOM 894 C CA . ALA A 1 121 ? 24.739 -1.738 -25.284 1.00 95.94 121 ALA A CA 1
ATOM 895 C C . ALA A 1 121 ? 23.270 -1.293 -25.383 1.00 95.94 121 ALA A C 1
ATOM 897 O O . ALA A 1 121 ? 22.532 -1.387 -24.404 1.00 95.94 121 ALA A O 1
ATOM 898 N N . LEU A 1 122 ? 22.822 -0.848 -26.564 1.00 95.44 122 LEU A N 1
ATOM 899 C CA . LEU A 1 122 ? 21.435 -0.425 -26.778 1.00 95.44 122 LEU A CA 1
ATOM 900 C C . LEU A 1 122 ? 20.441 -1.580 -26.590 1.00 95.44 122 LEU A C 1
ATOM 902 O O . LEU A 1 122 ? 19.383 -1.384 -25.994 1.00 95.44 122 LEU A O 1
ATOM 906 N N . ASP A 1 123 ? 20.764 -2.771 -27.094 1.00 94.06 123 ASP A N 1
ATOM 907 C CA . ASP A 1 123 ? 19.890 -3.941 -26.998 1.00 94.06 123 ASP A CA 1
ATOM 908 C C . ASP A 1 123 ? 19.734 -4.403 -25.540 1.00 94.06 123 ASP A C 1
ATOM 910 O O . ASP A 1 123 ? 18.609 -4.615 -25.089 1.00 94.06 123 ASP A O 1
ATOM 914 N N . LEU A 1 124 ? 20.830 -4.469 -24.776 1.00 92.44 124 LEU A N 1
ATOM 915 C CA . LEU A 1 124 ? 20.812 -4.812 -23.350 1.00 92.44 124 LEU A CA 1
ATOM 916 C C . LEU A 1 124 ? 20.072 -3.761 -22.517 1.00 92.44 124 LEU A C 1
ATOM 918 O O . LEU A 1 124 ? 19.220 -4.118 -21.704 1.00 92.44 124 LEU A O 1
ATOM 922 N N . LEU A 1 125 ? 20.341 -2.473 -22.750 1.00 90.25 125 LEU A N 1
ATOM 923 C CA . LEU A 1 125 ? 19.695 -1.380 -22.020 1.00 90.25 125 LEU A CA 1
ATOM 924 C C . LEU A 1 125 ? 18.190 -1.324 -22.311 1.00 90.25 125 LEU A C 1
ATOM 926 O O . LEU A 1 125 ? 17.378 -1.182 -21.399 1.00 90.25 125 LEU A O 1
ATOM 930 N N . SER A 1 126 ? 17.798 -1.500 -23.576 1.00 89.00 126 SER A N 1
ATOM 931 C CA . SER A 1 126 ? 16.388 -1.586 -23.957 1.00 89.00 126 SER A CA 1
ATOM 932 C C . SER A 1 126 ? 15.721 -2.844 -23.412 1.00 89.00 126 SER A C 1
ATOM 934 O O . SER A 1 126 ? 14.548 -2.779 -23.055 1.00 89.00 126 SER A O 1
ATOM 936 N N . SER A 1 127 ? 16.425 -3.977 -23.363 1.00 86.88 127 SER A N 1
ATOM 937 C CA . SER A 1 127 ? 15.896 -5.210 -22.780 1.00 86.88 127 SER A CA 1
ATOM 938 C C . SER A 1 127 ? 15.639 -5.031 -21.287 1.00 86.88 127 SER A C 1
ATOM 940 O O . SER A 1 127 ? 14.576 -5.429 -20.814 1.00 86.88 127 SER A O 1
ATOM 942 N N . ALA A 1 128 ? 16.570 -4.392 -20.571 1.00 83.94 128 ALA A N 1
ATOM 943 C CA . ALA A 1 128 ? 16.424 -4.058 -19.158 1.00 83.94 128 ALA A CA 1
ATOM 944 C C . ALA A 1 128 ? 15.196 -3.168 -18.923 1.00 83.94 128 ALA A C 1
ATOM 946 O O . ALA A 1 128 ? 14.381 -3.472 -18.061 1.00 83.94 128 ALA A O 1
ATOM 947 N N . ALA A 1 129 ? 15.019 -2.128 -19.745 1.00 85.75 129 ALA A N 1
ATOM 948 C CA . ALA A 1 129 ? 13.859 -1.238 -19.662 1.00 85.75 129 ALA A CA 1
ATOM 949 C C . ALA A 1 129 ? 12.543 -1.941 -20.026 1.00 85.75 129 ALA A C 1
ATOM 951 O O . ALA A 1 129 ? 11.494 -1.611 -19.489 1.00 85.75 129 ALA A O 1
ATOM 952 N N . SER A 1 130 ? 12.583 -2.922 -20.932 1.00 79.69 130 SER A N 1
ATOM 953 C CA . SER A 1 130 ? 11.383 -3.627 -21.389 1.00 79.69 130 SER A CA 1
ATOM 954 C C . SER A 1 130 ? 10.862 -4.705 -20.446 1.00 79.69 130 SER A C 1
ATOM 956 O O . SER A 1 130 ? 9.739 -5.166 -20.646 1.00 79.69 130 SER A O 1
ATOM 958 N N . ALA A 1 131 ? 11.656 -5.110 -19.448 1.00 74.44 131 ALA A N 1
ATOM 959 C CA . ALA A 1 131 ? 11.206 -6.037 -18.413 1.00 74.44 131 ALA A CA 1
ATOM 960 C C . ALA A 1 131 ? 10.047 -5.433 -17.606 1.00 74.44 131 ALA A C 1
ATOM 962 O O . ALA A 1 131 ? 9.084 -6.130 -17.296 1.00 74.44 131 ALA A O 1
ATOM 963 N N . ASP A 1 132 ? 10.124 -4.128 -17.348 1.00 74.56 132 ASP A N 1
ATOM 964 C CA . ASP A 1 132 ? 9.051 -3.328 -16.785 1.00 74.56 132 ASP A CA 1
ATOM 965 C C . ASP A 1 132 ? 9.234 -1.864 -17.207 1.00 74.56 132 ASP A C 1
ATOM 967 O O . ASP A 1 132 ? 10.077 -1.132 -16.689 1.00 74.56 132 ASP A O 1
ATOM 971 N N . TRP A 1 133 ? 8.431 -1.432 -18.180 1.00 77.25 133 TRP A N 1
ATOM 972 C CA . TRP A 1 133 ? 8.528 -0.070 -18.697 1.00 77.25 133 TRP A CA 1
ATOM 973 C C . TRP A 1 133 ? 8.090 0.993 -17.681 1.00 77.25 133 TRP A C 1
ATOM 975 O O . TRP A 1 133 ? 8.497 2.141 -17.840 1.00 77.25 133 TRP A O 1
ATOM 985 N N . SER A 1 134 ? 7.302 0.642 -16.655 1.00 68.56 134 SER A N 1
ATOM 986 C CA . SER A 1 134 ? 6.919 1.583 -15.588 1.00 68.56 134 SER A CA 1
ATOM 987 C C . SER A 1 134 ? 8.110 1.935 -14.684 1.00 68.56 134 SER A C 1
ATOM 989 O O . SER A 1 134 ? 8.252 3.073 -14.240 1.00 68.56 134 SER A O 1
ATOM 991 N N . SER A 1 135 ? 9.046 0.996 -14.503 1.00 71.56 135 SER A N 1
ATOM 992 C CA . SER A 1 135 ? 10.303 1.197 -13.774 1.00 71.56 135 SER A CA 1
ATOM 993 C C . SER A 1 135 ? 11.508 1.456 -14.685 1.00 71.56 135 SER A C 1
ATOM 995 O O . SER A 1 135 ? 12.634 1.574 -14.198 1.00 71.56 135 SER A O 1
ATOM 997 N N . ALA A 1 136 ? 11.300 1.653 -15.994 1.00 76.25 136 ALA A N 1
ATOM 998 C CA . ALA A 1 136 ? 12.366 1.943 -16.956 1.00 76.25 136 ALA A CA 1
ATOM 999 C C . ALA A 1 136 ? 13.335 3.064 -16.526 1.00 76.25 136 ALA A C 1
ATOM 1001 O O . ALA A 1 136 ? 14.527 2.924 -16.792 1.00 76.25 136 ALA A O 1
ATOM 1002 N N . PRO A 1 137 ? 12.923 4.145 -15.832 1.00 75.88 137 PRO A N 1
ATOM 1003 C CA . PRO A 1 137 ? 13.870 5.140 -15.324 1.00 75.88 137 PRO A CA 1
ATOM 1004 C C . PRO A 1 137 ? 14.943 4.577 -14.367 1.00 75.88 137 PRO A C 1
ATOM 1006 O O . PRO A 1 137 ? 16.042 5.123 -14.284 1.00 75.88 137 PRO A O 1
ATOM 1009 N N . GLN A 1 138 ? 14.672 3.472 -13.667 1.00 74.88 138 GLN A N 1
ATOM 1010 C CA . GLN A 1 138 ? 15.611 2.839 -12.733 1.00 74.88 138 GLN A CA 1
ATOM 1011 C C . GLN A 1 138 ? 16.779 2.142 -13.448 1.00 74.88 138 GLN A C 1
ATOM 1013 O O . GLN A 1 138 ? 17.825 1.908 -12.842 1.00 74.88 138 GLN A O 1
ATOM 1018 N N . VAL A 1 139 ? 16.665 1.856 -14.753 1.00 81.94 139 VAL A N 1
ATOM 1019 C CA . VAL A 1 139 ? 17.734 1.177 -15.508 1.00 81.94 139 VAL A CA 1
ATOM 1020 C C . VAL A 1 139 ? 18.992 2.019 -15.655 1.00 81.94 139 VAL A C 1
ATOM 1022 O O . VAL A 1 139 ? 20.045 1.486 -15.980 1.00 81.94 139 VAL A O 1
ATOM 1025 N N . PHE A 1 140 ? 18.921 3.327 -15.436 1.00 80.81 140 PHE A N 1
ATOM 1026 C CA . PHE A 1 140 ? 20.047 4.214 -15.695 1.00 80.81 140 PHE A CA 1
ATOM 1027 C C . PHE A 1 140 ? 21.072 4.254 -14.550 1.00 80.81 140 PHE A C 1
ATOM 1029 O O . PHE A 1 140 ? 22.153 4.800 -14.760 1.00 80.81 140 PHE A O 1
ATOM 1036 N N . ASN A 1 141 ? 20.772 3.656 -13.385 1.00 70.94 141 ASN A N 1
ATOM 1037 C CA . ASN A 1 141 ? 21.638 3.635 -12.193 1.00 70.94 141 ASN A CA 1
ATOM 1038 C C . ASN A 1 141 ? 22.317 4.993 -11.938 1.00 70.94 141 ASN A C 1
ATOM 1040 O O . ASN A 1 141 ? 23.528 5.099 -11.764 1.00 70.94 141 ASN A O 1
ATOM 1044 N N . ILE A 1 142 ? 21.532 6.065 -12.031 1.00 63.41 142 ILE A N 1
ATOM 1045 C CA . ILE A 1 142 ? 22.073 7.418 -12.193 1.00 63.41 142 ILE A CA 1
ATOM 1046 C C . ILE A 1 142 ? 22.765 7.956 -10.947 1.00 63.41 142 ILE A C 1
ATOM 1048 O O . ILE A 1 142 ? 23.321 9.037 -11.026 1.00 63.41 142 ILE A O 1
ATOM 1052 N N . ALA A 1 143 ? 22.688 7.269 -9.800 1.00 64.50 143 ALA A N 1
ATOM 1053 C CA . ALA A 1 143 ? 23.260 7.721 -8.527 1.00 64.50 143 ALA A CA 1
ATOM 1054 C C . ALA A 1 143 ? 22.923 9.192 -8.171 1.00 64.50 143 ALA A C 1
ATOM 1056 O O . ALA A 1 143 ? 23.688 9.879 -7.504 1.00 64.50 143 ALA A O 1
ATOM 1057 N N . GLY A 1 144 ? 21.782 9.700 -8.651 1.00 60.38 144 GLY A N 1
ATOM 1058 C CA . GLY A 1 144 ? 21.377 11.102 -8.510 1.00 60.38 144 GLY A CA 1
ATOM 1059 C C . GLY A 1 144 ? 22.039 12.114 -9.464 1.00 60.38 144 GLY A C 1
ATOM 1060 O O . GLY A 1 144 ? 21.697 13.291 -9.372 1.00 60.38 144 GLY A O 1
ATOM 1061 N N . THR A 1 145 ? 22.919 11.702 -10.387 1.00 64.50 145 THR A N 1
ATOM 1062 C CA . THR A 1 145 ? 23.605 12.569 -11.368 1.00 64.50 145 THR A CA 1
ATOM 1063 C C . THR A 1 145 ? 22.610 13.247 -12.305 1.00 64.50 145 THR A C 1
ATOM 1065 O O . THR A 1 145 ? 21.971 12.596 -13.135 1.00 64.50 145 THR A O 1
ATOM 1068 N N . LYS A 1 146 ? 22.469 14.569 -12.187 1.00 69.31 146 LYS A N 1
ATOM 1069 C CA . LYS A 1 146 ? 21.451 15.331 -12.925 1.00 69.31 146 LYS A CA 1
ATOM 1070 C C . LYS A 1 146 ? 21.752 15.425 -14.427 1.00 69.31 146 LYS A C 1
ATOM 1072 O O . LYS A 1 146 ? 22.896 15.253 -14.837 1.00 69.31 146 LYS A O 1
ATOM 1077 N N . PRO A 1 147 ? 20.750 15.735 -15.275 1.00 72.00 147 PRO A N 1
ATOM 1078 C CA . PRO A 1 147 ? 20.949 15.923 -16.715 1.00 72.00 147 PRO A CA 1
ATOM 1079 C C . PRO A 1 147 ? 22.058 16.915 -17.098 1.00 72.00 147 PRO A C 1
ATOM 1081 O O . PRO A 1 147 ? 22.640 16.777 -18.171 1.00 72.00 147 PRO A O 1
ATOM 1084 N N . GLU A 1 148 ? 22.329 17.916 -16.257 1.00 68.25 148 GLU A N 1
ATOM 1085 C CA . GLU A 1 148 ? 23.336 18.956 -16.497 1.00 68.25 148 GLU A CA 1
ATOM 1086 C C . GLU A 1 148 ? 24.757 18.538 -16.081 1.00 68.25 148 GLU A C 1
ATOM 1088 O O . GLU A 1 148 ? 25.717 19.249 -16.378 1.00 68.25 148 GLU A O 1
ATOM 1093 N N . GLU A 1 149 ? 24.902 17.404 -15.394 1.00 69.25 149 GLU A N 1
ATOM 1094 C CA . GLU A 1 149 ? 26.178 16.884 -14.913 1.00 69.25 149 GLU A CA 1
ATOM 1095 C C . GLU A 1 149 ? 26.728 15.838 -15.891 1.00 69.25 149 GLU A C 1
ATOM 1097 O O . GLU A 1 149 ? 26.066 14.864 -16.252 1.00 69.25 149 GLU A O 1
ATOM 1102 N N . GLU A 1 150 ? 27.974 16.029 -16.329 1.00 63.03 150 GLU A N 1
ATOM 1103 C CA . GLU A 1 150 ? 28.632 15.103 -17.260 1.00 63.03 150 GLU A CA 1
ATOM 1104 C C . GLU A 1 150 ? 29.320 13.925 -16.550 1.00 63.03 150 GLU A C 1
ATOM 1106 O O . GLU A 1 150 ? 29.673 12.937 -17.198 1.00 63.03 150 GLU A O 1
ATOM 1111 N N . SER A 1 151 ? 29.507 14.007 -15.228 1.00 60.53 151 SER A N 1
ATOM 1112 C CA . SER A 1 151 ? 30.271 13.031 -14.449 1.00 60.53 151 SER A CA 1
ATOM 1113 C C . SER A 1 151 ? 29.389 12.214 -13.507 1.00 60.53 151 SER A C 1
ATOM 1115 O O . SER A 1 151 ? 28.918 12.722 -12.492 1.00 60.53 151 SER A O 1
ATOM 1117 N N . GLY A 1 152 ? 29.253 10.927 -13.810 1.00 65.56 152 GLY A N 1
ATOM 1118 C CA . GLY A 1 152 ? 28.850 9.889 -12.862 1.00 65.56 152 GLY A CA 1
ATOM 1119 C C . GLY A 1 152 ? 29.931 8.808 -12.790 1.00 65.56 152 GLY A C 1
ATOM 1120 O O . GLY A 1 152 ? 30.804 8.744 -13.662 1.00 65.56 152 GLY A O 1
ATOM 1121 N N . GLY A 1 153 ? 29.891 7.954 -11.762 1.00 75.56 153 GLY A N 1
ATOM 1122 C CA . GLY A 1 153 ? 30.720 6.742 -11.715 1.00 75.56 153 GLY A CA 1
ATOM 1123 C C . GLY A 1 153 ? 30.477 5.845 -12.938 1.00 75.56 153 GLY A C 1
ATOM 1124 O O . GLY A 1 153 ? 29.488 6.015 -13.652 1.00 75.56 153 GLY A O 1
ATOM 1125 N N . PHE A 1 154 ? 31.353 4.867 -13.195 1.00 84.38 154 PHE A N 1
ATOM 1126 C CA . PHE A 1 154 ? 31.309 4.049 -14.422 1.00 84.38 154 PHE A CA 1
ATOM 1127 C C . PHE A 1 154 ? 29.913 3.465 -14.722 1.00 84.38 154 PHE A C 1
ATOM 1129 O O . PHE A 1 154 ? 29.448 3.462 -15.868 1.00 84.38 154 PHE A O 1
ATOM 1136 N N . CYS A 1 155 ? 29.239 3.003 -13.670 1.00 80.88 155 CYS A N 1
ATOM 1137 C CA . CYS A 1 155 ? 27.944 2.336 -13.743 1.00 80.88 155 CYS A CA 1
ATOM 1138 C C . CYS A 1 155 ? 26.757 3.275 -13.993 1.00 80.88 155 CYS A C 1
ATOM 1140 O O . CYS A 1 155 ? 25.711 2.803 -14.434 1.00 80.88 155 CYS A O 1
ATOM 1142 N N . ALA A 1 156 ? 26.914 4.584 -13.781 1.00 84.94 156 ALA A N 1
ATOM 1143 C CA . ALA A 1 156 ? 25.849 5.556 -13.987 1.00 84.94 156 ALA A CA 1
ATOM 1144 C C . ALA A 1 156 ? 25.729 5.925 -15.465 1.00 84.94 156 ALA A C 1
ATOM 1146 O O . ALA A 1 156 ? 26.687 6.387 -16.091 1.00 84.94 156 ALA A O 1
ATOM 1147 N N . TRP A 1 157 ? 24.559 5.714 -16.062 1.00 87.25 157 TRP A N 1
ATOM 1148 C CA . TRP A 1 157 ? 24.257 6.243 -17.390 1.00 87.25 157 TRP A CA 1
ATOM 1149 C C . TRP A 1 157 ? 24.071 7.753 -17.318 1.00 87.25 157 TRP A C 1
ATOM 1151 O O . TRP A 1 157 ? 23.397 8.247 -16.425 1.00 87.25 157 TRP A O 1
ATOM 1161 N N . THR A 1 158 ? 24.632 8.473 -18.286 1.00 87.81 158 THR A N 1
ATOM 1162 C CA . THR A 1 158 ? 24.445 9.922 -18.436 1.00 87.81 158 THR A CA 1
ATOM 1163 C C . THR A 1 158 ? 23.813 10.251 -19.784 1.00 87.81 158 THR A C 1
ATOM 1165 O O . THR A 1 158 ? 23.835 9.443 -20.725 1.00 87.81 158 THR A O 1
ATOM 1168 N N . LEU A 1 159 ? 23.304 11.478 -19.933 1.00 88.38 159 LEU A N 1
ATOM 1169 C CA . LEU A 1 159 ? 22.841 11.967 -21.235 1.00 88.38 159 LEU A CA 1
ATOM 1170 C C . LEU A 1 159 ? 23.940 11.955 -22.299 1.00 88.38 159 LEU A C 1
ATOM 1172 O O . LEU A 1 159 ? 23.621 11.749 -23.468 1.00 88.38 159 LEU A O 1
ATOM 1176 N N . ALA A 1 160 ? 25.211 12.118 -21.921 1.00 89.31 160 ALA A N 1
ATOM 1177 C CA . ALA A 1 160 ? 26.327 12.004 -22.854 1.00 89.31 160 ALA A CA 1
ATOM 1178 C C . ALA A 1 160 ? 26.416 10.586 -23.442 1.00 89.31 160 ALA A C 1
ATOM 1180 O O . ALA A 1 160 ? 26.543 10.427 -24.656 1.00 89.31 160 ALA A O 1
ATOM 1181 N N . ASN A 1 161 ? 26.249 9.542 -22.618 1.00 91.50 161 ASN A N 1
ATOM 1182 C CA . ASN A 1 161 ? 26.229 8.163 -23.115 1.00 91.50 161 ASN A CA 1
ATOM 1183 C C . ASN A 1 161 ? 25.047 7.917 -24.060 1.00 91.50 161 ASN A C 1
ATOM 1185 O O . ASN A 1 161 ? 25.218 7.344 -25.136 1.00 91.50 161 ASN A O 1
ATOM 1189 N N . LEU A 1 162 ? 23.852 8.389 -23.691 1.00 93.00 162 LEU A N 1
ATOM 1190 C CA . LEU A 1 162 ? 22.669 8.285 -24.552 1.00 93.00 162 LEU A CA 1
ATOM 1191 C C . LEU A 1 162 ? 22.800 9.143 -25.827 1.00 93.00 162 LEU A C 1
ATOM 1193 O O . LEU A 1 162 ? 22.205 8.818 -26.854 1.00 93.00 162 LEU A O 1
ATOM 1197 N N . GLY A 1 163 ? 23.592 10.217 -25.778 1.00 94.25 163 GLY A N 1
ATOM 1198 C CA . GLY A 1 163 ? 23.983 11.044 -26.918 1.00 94.25 163 GLY A CA 1
ATOM 1199 C C . GLY A 1 163 ? 24.827 10.272 -27.927 1.00 94.25 163 GLY A C 1
ATOM 1200 O O . GLY A 1 163 ? 24.470 10.242 -29.101 1.00 94.25 163 GLY A O 1
ATOM 1201 N N . VAL A 1 164 ? 25.852 9.551 -27.463 1.00 95.62 164 VAL A N 1
ATOM 1202 C CA . VAL A 1 164 ? 26.661 8.656 -28.313 1.00 95.62 164 VAL A CA 1
ATOM 1203 C C . VAL A 1 164 ? 25.776 7.607 -28.992 1.00 95.62 164 VAL A C 1
ATOM 1205 O O . VAL A 1 164 ? 25.853 7.414 -30.204 1.00 95.62 164 VAL A O 1
ATOM 1208 N N . LEU A 1 165 ? 24.855 6.974 -28.253 1.00 96.69 165 LEU A N 1
ATOM 1209 C CA . LEU A 1 165 ? 23.902 6.033 -28.859 1.00 96.69 165 LEU A CA 1
ATOM 1210 C C . LEU A 1 165 ? 23.014 6.703 -29.923 1.00 96.69 165 LEU A C 1
ATOM 1212 O O . LEU A 1 165 ? 22.690 6.074 -30.929 1.00 96.69 165 LEU A O 1
ATOM 1216 N N . ALA A 1 166 ? 22.643 7.973 -29.743 1.00 96.12 166 ALA A N 1
ATOM 1217 C CA . ALA A 1 166 ? 21.858 8.726 -30.722 1.00 96.12 166 ALA A CA 1
ATOM 1218 C C . ALA A 1 166 ? 22.621 9.049 -32.007 1.00 96.12 166 ALA A C 1
ATOM 1220 O O . ALA A 1 166 ? 22.020 9.020 -33.081 1.00 96.12 166 ALA A O 1
ATOM 1221 N N . GLU A 1 167 ? 23.922 9.311 -31.916 1.00 97.00 167 GLU A N 1
ATOM 1222 C CA . GLU A 1 167 ? 24.782 9.514 -33.084 1.00 97.00 167 GLU A CA 1
ATOM 1223 C C . GLU A 1 167 ? 24.941 8.224 -33.895 1.00 97.00 167 GLU A C 1
ATOM 1225 O O . GLU A 1 167 ? 24.846 8.244 -35.123 1.00 97.00 167 GLU A O 1
ATOM 1230 N N . HIS A 1 168 ? 25.111 7.086 -33.215 1.00 97.75 168 HIS A N 1
ATOM 1231 C CA . HIS A 1 168 ? 25.238 5.780 -33.864 1.00 97.75 168 HIS A CA 1
ATOM 1232 C C . HIS A 1 168 ? 23.908 5.238 -34.409 1.00 97.75 168 HIS A C 1
ATOM 1234 O O . HIS A 1 168 ? 23.894 4.554 -35.436 1.00 97.75 168 HIS A O 1
ATOM 1240 N N . PHE A 1 169 ? 22.783 5.542 -33.754 1.00 97.00 169 PHE A N 1
ATOM 1241 C CA . PHE A 1 169 ? 21.464 5.002 -34.097 1.00 97.00 169 PHE A CA 1
ATOM 1242 C C . PHE A 1 169 ? 20.384 6.092 -34.250 1.00 97.00 169 PHE A C 1
ATOM 1244 O O . PHE A 1 169 ? 19.331 6.013 -33.613 1.00 97.00 169 PHE A O 1
ATOM 1251 N N . PRO A 1 170 ? 20.554 7.076 -35.154 1.00 95.44 170 PRO A N 1
ATOM 1252 C CA . PRO A 1 170 ? 19.662 8.240 -35.253 1.00 95.44 170 PRO A CA 1
ATOM 1253 C C . PRO A 1 170 ? 18.222 7.893 -35.664 1.00 95.44 170 PRO A C 1
ATOM 1255 O O . PRO A 1 170 ? 17.294 8.681 -35.456 1.00 95.44 170 PRO A O 1
ATOM 1258 N N . ASN A 1 171 ? 18.010 6.715 -36.256 1.00 94.62 171 ASN A N 1
ATOM 1259 C CA . ASN A 1 171 ? 16.702 6.231 -36.704 1.00 94.62 171 ASN A CA 1
ATOM 1260 C C . ASN A 1 171 ? 16.099 5.150 -35.798 1.00 94.62 171 ASN A C 1
ATOM 1262 O O . ASN A 1 171 ? 14.961 4.747 -36.028 1.00 94.62 171 ASN A O 1
ATOM 1266 N N . ASP A 1 172 ? 16.824 4.689 -34.778 1.00 95.81 172 ASP A N 1
ATOM 1267 C CA . ASP A 1 172 ? 16.307 3.703 -33.832 1.00 95.81 172 ASP A CA 1
ATOM 1268 C C . ASP A 1 172 ? 15.442 4.412 -32.787 1.00 95.81 172 ASP A C 1
ATOM 1270 O O . ASP A 1 172 ? 15.894 5.323 -32.097 1.00 95.81 172 ASP A O 1
ATOM 1274 N N . TRP A 1 173 ? 14.171 4.026 -32.691 1.00 95.44 173 TRP A N 1
ATOM 1275 C CA . TRP A 1 173 ? 13.209 4.671 -31.798 1.00 95.44 173 TRP A CA 1
ATOM 1276 C C . TRP A 1 173 ? 13.519 4.459 -30.314 1.00 95.44 173 TRP A C 1
ATOM 1278 O O . TRP A 1 173 ? 13.072 5.244 -29.477 1.00 95.44 173 TRP A O 1
ATOM 1288 N N . ARG A 1 174 ? 14.285 3.413 -29.979 1.00 94.62 174 ARG A N 1
ATOM 1289 C CA . ARG A 1 174 ? 14.624 3.079 -28.592 1.00 94.62 174 ARG A CA 1
ATOM 1290 C C . ARG A 1 174 ? 15.501 4.147 -27.964 1.00 94.62 174 ARG A C 1
ATOM 1292 O O . ARG A 1 174 ? 15.373 4.410 -26.778 1.00 94.62 174 ARG A O 1
ATOM 1299 N N . VAL A 1 175 ? 16.344 4.809 -28.756 1.00 95.31 175 VAL A N 1
ATOM 1300 C CA . VAL A 1 175 ? 17.212 5.882 -28.264 1.00 95.31 175 VAL A CA 1
ATOM 1301 C C . VAL A 1 175 ? 16.405 7.063 -27.708 1.00 95.31 175 VAL A C 1
ATOM 1303 O O . VAL A 1 175 ? 16.591 7.386 -26.535 1.00 95.31 175 VAL A O 1
ATOM 1306 N N . PRO A 1 176 ? 15.507 7.722 -28.471 1.00 96.12 176 PRO A N 1
ATOM 1307 C CA . PRO A 1 176 ? 14.686 8.784 -27.906 1.00 96.12 176 PRO A CA 1
ATOM 1308 C C . PRO A 1 176 ? 13.751 8.270 -26.801 1.00 96.12 176 PRO A C 1
ATOM 1310 O O . PRO A 1 176 ? 13.522 8.996 -25.844 1.00 96.12 176 PRO A O 1
ATOM 1313 N N . ALA A 1 177 ? 13.285 7.014 -26.837 1.00 94.19 177 ALA A N 1
ATOM 1314 C CA . ALA A 1 177 ? 12.526 6.449 -25.716 1.00 94.19 177 ALA A CA 1
ATOM 1315 C C . ALA A 1 177 ? 13.355 6.395 -24.416 1.00 94.19 177 ALA A C 1
ATOM 1317 O O . ALA A 1 177 ? 12.916 6.895 -23.386 1.00 94.19 177 ALA A O 1
ATOM 1318 N N . LEU A 1 178 ? 14.586 5.879 -24.468 1.00 92.81 178 LEU A N 1
ATOM 1319 C CA . LEU A 1 178 ? 15.492 5.829 -23.315 1.00 92.81 178 LEU A CA 1
ATOM 1320 C C . LEU A 1 178 ? 15.871 7.233 -22.824 1.00 92.81 178 LEU A C 1
ATOM 1322 O O . LEU A 1 178 ? 15.902 7.477 -21.624 1.00 92.81 178 LEU A O 1
ATOM 1326 N N . ARG A 1 179 ? 16.093 8.191 -23.732 1.00 93.62 179 ARG A N 1
ATOM 1327 C CA . ARG A 1 179 ? 16.326 9.595 -23.352 1.00 93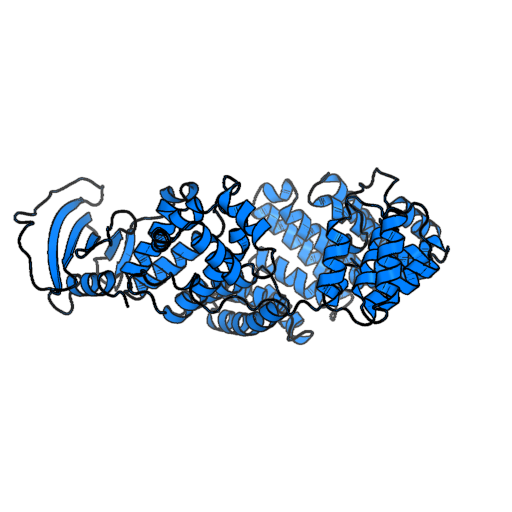.62 179 ARG A CA 1
ATOM 1328 C C . ARG A 1 179 ? 15.112 10.209 -22.658 1.00 93.62 179 ARG A C 1
ATOM 1330 O O . ARG A 1 179 ? 15.285 10.940 -21.691 1.00 93.62 179 ARG A O 1
ATOM 1337 N N . GLY A 1 180 ? 13.901 9.919 -23.131 1.00 93.06 180 GLY A N 1
ATOM 1338 C CA . GLY A 1 180 ? 12.667 10.348 -22.477 1.00 93.06 180 GLY A CA 1
ATOM 1339 C C . GLY A 1 180 ? 12.546 9.790 -21.060 1.00 93.06 180 GLY A C 1
ATOM 1340 O O . GLY A 1 180 ? 12.339 10.567 -20.132 1.00 93.06 180 GLY A O 1
ATOM 1341 N N . ALA A 1 181 ? 12.784 8.486 -20.884 1.00 90.75 181 ALA A N 1
ATOM 1342 C CA . ALA A 1 181 ? 12.765 7.826 -19.576 1.00 90.75 181 ALA A CA 1
ATOM 1343 C C . ALA A 1 181 ? 13.841 8.386 -18.625 1.00 90.75 181 ALA A C 1
ATOM 1345 O O . ALA A 1 181 ? 13.600 8.536 -17.428 1.00 90.75 181 ALA A O 1
ATOM 1346 N N . TYR A 1 182 ? 15.010 8.762 -19.159 1.00 89.56 182 TYR A N 1
ATOM 1347 C CA . TYR A 1 182 ? 16.053 9.439 -18.388 1.00 89.56 182 TYR A CA 1
ATOM 1348 C C . TYR A 1 182 ? 15.556 10.776 -17.825 1.00 89.56 182 TYR A C 1
ATOM 1350 O O . TYR A 1 182 ? 15.684 11.025 -16.631 1.00 89.56 182 TYR A O 1
ATOM 1358 N N . TYR A 1 183 ? 14.949 11.632 -18.655 1.00 89.75 183 TYR A N 1
ATOM 1359 C CA . TYR A 1 183 ? 14.379 12.902 -18.185 1.00 89.75 183 TYR A CA 1
ATOM 1360 C C . TYR A 1 183 ? 13.212 12.694 -17.218 1.00 89.75 183 TYR A C 1
ATOM 1362 O O . TYR A 1 183 ? 13.107 13.407 -16.222 1.00 89.75 183 TYR A O 1
ATOM 1370 N N . GLU A 1 184 ? 12.354 11.711 -17.492 1.00 88.50 184 GLU A N 1
ATOM 1371 C CA . GLU A 1 184 ? 11.216 11.366 -16.646 1.00 88.50 184 GLU A CA 1
ATOM 1372 C C . GLU A 1 184 ? 11.639 11.014 -15.216 1.00 88.50 184 GLU A C 1
ATOM 1374 O O . GLU A 1 184 ? 10.923 11.378 -14.279 1.00 88.50 184 GLU A O 1
ATOM 1379 N N . PHE A 1 185 ? 12.795 10.369 -15.012 1.00 84.50 185 PHE A N 1
ATOM 1380 C CA . PHE A 1 185 ? 13.319 10.081 -13.672 1.00 84.50 185 PHE A CA 1
ATOM 1381 C C . PHE A 1 185 ? 13.315 11.332 -12.779 1.00 84.50 185 PHE A C 1
ATOM 1383 O O . PHE A 1 185 ? 12.816 11.307 -11.654 1.00 84.50 185 PHE A O 1
ATOM 1390 N N . PHE A 1 186 ? 13.798 12.454 -13.314 1.00 82.06 186 PHE A N 1
ATOM 1391 C CA . PHE A 1 186 ? 13.999 13.701 -12.573 1.00 82.06 186 PHE A CA 1
ATOM 1392 C C . PHE A 1 186 ? 12.727 14.535 -12.393 1.00 82.06 186 PHE A C 1
ATOM 1394 O O . PHE A 1 186 ? 12.766 15.579 -11.749 1.00 82.06 186 PHE A O 1
ATOM 1401 N N . THR A 1 187 ? 11.586 14.091 -12.919 1.00 83.81 187 THR A N 1
ATOM 1402 C CA . THR A 1 187 ? 10.327 14.846 -12.827 1.00 83.81 187 THR A CA 1
ATOM 1403 C C . THR A 1 187 ? 9.646 14.779 -11.455 1.00 83.81 187 THR A C 1
ATOM 1405 O O . THR A 1 187 ? 8.853 15.663 -11.145 1.00 83.81 187 THR A O 1
ATOM 1408 N N . THR A 1 188 ? 9.944 13.769 -10.624 1.00 73.06 188 THR A N 1
ATOM 1409 C CA . THR A 1 188 ? 9.345 13.605 -9.279 1.00 73.06 188 THR A CA 1
ATOM 1410 C C . THR A 1 188 ? 9.865 14.645 -8.279 1.00 73.06 188 THR A C 1
ATOM 1412 O O . THR A 1 188 ? 9.137 15.071 -7.390 1.00 73.06 188 THR A O 1
ATOM 1415 N N . PHE A 1 189 ? 11.128 15.061 -8.426 1.00 61.59 189 PHE A N 1
ATOM 1416 C CA . PHE A 1 189 ? 11.849 15.899 -7.455 1.00 61.59 189 PHE A CA 1
ATOM 1417 C C . PHE A 1 189 ? 12.546 17.111 -8.104 1.00 61.59 189 PHE A C 1
ATOM 1419 O O . PHE A 1 189 ? 13.456 17.695 -7.513 1.00 61.59 189 PHE A O 1
ATOM 1426 N N . GLY A 1 190 ? 12.171 17.466 -9.338 1.00 61.59 190 GLY A N 1
ATOM 1427 C CA . GLY A 1 190 ? 12.919 18.401 -10.182 1.00 61.59 190 GLY A CA 1
ATOM 1428 C C . GLY A 1 190 ? 12.074 19.464 -10.881 1.00 61.59 190 GLY A C 1
ATOM 1429 O O . GLY A 1 190 ? 10.960 19.789 -10.476 1.00 61.59 190 GLY A O 1
ATOM 1430 N N . ASP A 1 191 ? 12.656 20.048 -11.928 1.00 72.31 191 ASP A N 1
ATOM 1431 C CA . ASP A 1 191 ? 12.044 21.097 -12.741 1.00 72.31 191 ASP A CA 1
ATOM 1432 C C . ASP A 1 191 ? 10.893 20.530 -13.589 1.00 72.31 191 ASP A C 1
ATOM 1434 O O . ASP A 1 191 ? 11.091 19.639 -14.417 1.00 72.31 191 ASP A O 1
ATOM 1438 N N . GLU A 1 192 ? 9.685 21.077 -13.418 1.00 81.06 192 GLU A N 1
ATOM 1439 C CA . GLU A 1 192 ? 8.502 20.715 -14.211 1.00 81.06 192 GLU A CA 1
ATOM 1440 C C . GLU A 1 192 ? 8.731 20.860 -15.725 1.00 81.06 192 GLU A C 1
ATOM 1442 O O . GLU A 1 192 ? 8.049 20.201 -16.515 1.00 81.06 192 GLU A O 1
ATOM 1447 N N . SER A 1 193 ? 9.704 21.677 -16.152 1.00 83.12 193 SER A N 1
ATOM 1448 C CA . SER A 1 193 ? 10.107 21.795 -17.557 1.00 83.12 193 SER A CA 1
ATOM 1449 C C . SER A 1 193 ? 10.550 20.454 -18.164 1.00 83.12 193 SER A C 1
ATOM 1451 O O . SER A 1 193 ? 10.353 20.218 -19.361 1.00 83.12 193 SER A O 1
ATOM 1453 N N . LEU A 1 194 ? 11.052 19.524 -17.342 1.00 89.38 194 LEU A N 1
ATOM 1454 C CA . LEU A 1 194 ? 11.514 18.209 -17.781 1.00 89.38 194 LEU A CA 1
ATOM 1455 C C . LEU A 1 194 ? 10.379 17.315 -18.290 1.00 89.38 194 LEU A C 1
ATOM 1457 O O . LEU A 1 194 ? 10.633 16.481 -19.158 1.00 89.38 194 LEU A O 1
ATOM 1461 N N . TYR A 1 195 ? 9.125 17.529 -17.866 1.00 90.69 195 TYR A N 1
ATOM 1462 C CA . TYR A 1 195 ? 7.973 16.828 -18.451 1.00 90.69 195 TYR A CA 1
ATOM 1463 C C . TYR A 1 195 ? 7.835 17.123 -19.948 1.00 90.69 195 TYR A C 1
ATOM 1465 O O . TYR A 1 195 ? 7.591 16.216 -20.742 1.00 90.69 195 TYR A O 1
ATOM 1473 N N . ALA A 1 196 ? 8.010 18.382 -20.360 1.00 92.06 196 ALA A N 1
ATOM 1474 C CA . ALA A 1 196 ? 7.925 18.762 -21.770 1.00 92.06 196 ALA A CA 1
ATOM 1475 C C . ALA A 1 196 ? 9.086 18.162 -22.581 1.00 92.06 196 ALA A C 1
ATOM 1477 O O . ALA A 1 196 ? 8.891 17.699 -23.711 1.00 92.06 196 ALA A O 1
ATOM 1478 N N . THR A 1 197 ? 10.279 18.114 -21.988 1.00 93.56 197 THR A N 1
ATOM 1479 C CA . THR A 1 197 ? 11.467 17.500 -22.592 1.00 93.56 197 THR A CA 1
ATOM 1480 C C . THR A 1 197 ? 11.291 15.990 -22.764 1.00 93.56 197 THR A C 1
ATOM 1482 O O . THR A 1 197 ? 11.489 15.479 -23.870 1.00 93.56 197 THR A O 1
ATOM 1485 N N . ALA A 1 198 ? 10.847 15.281 -21.722 1.00 94.19 198 ALA A N 1
ATOM 1486 C CA . ALA A 1 198 ? 10.547 13.851 -21.777 1.00 94.19 198 ALA A CA 1
ATOM 1487 C C . ALA A 1 198 ? 9.461 13.547 -22.822 1.00 94.19 198 ALA A C 1
ATOM 1489 O O . ALA A 1 198 ? 9.663 12.704 -23.697 1.00 94.19 198 ALA A O 1
ATOM 1490 N N . ALA A 1 199 ? 8.360 14.308 -22.819 1.00 95.88 199 ALA A N 1
ATOM 1491 C CA . ALA A 1 199 ? 7.283 14.161 -23.798 1.00 95.88 199 ALA A CA 1
ATOM 1492 C C . ALA A 1 199 ? 7.782 14.355 -25.237 1.00 95.88 199 ALA A C 1
ATOM 1494 O O . ALA A 1 199 ? 7.416 13.589 -26.126 1.00 95.88 199 ALA A O 1
ATOM 1495 N N . THR A 1 200 ? 8.656 15.338 -25.477 1.00 97.06 200 THR A N 1
ATOM 1496 C CA . THR A 1 200 ? 9.257 15.572 -26.801 1.00 97.06 200 THR A CA 1
ATOM 1497 C C . THR A 1 200 ? 10.060 14.360 -27.271 1.00 97.06 200 THR A C 1
ATOM 1499 O O . THR A 1 200 ? 9.940 13.946 -28.426 1.00 97.06 200 THR A O 1
ATOM 1502 N N . GLN A 1 201 ? 10.849 13.755 -26.379 1.00 96.88 201 GLN A N 1
ATOM 1503 C CA . GLN A 1 201 ? 11.609 12.544 -26.686 1.00 96.88 201 GLN A CA 1
ATOM 1504 C C . GLN A 1 201 ? 10.688 11.348 -26.963 1.00 96.88 201 GLN A C 1
ATOM 1506 O O . GLN A 1 201 ? 10.870 10.653 -27.963 1.00 96.88 201 GLN A O 1
ATOM 1511 N N . PHE A 1 202 ? 9.643 11.139 -26.161 1.00 96.56 202 PHE A N 1
ATOM 1512 C CA . PHE A 1 202 ? 8.688 10.058 -26.407 1.00 96.56 202 PHE A CA 1
ATOM 1513 C C . PHE A 1 202 ? 7.882 10.254 -27.696 1.00 96.56 202 PHE A C 1
ATOM 1515 O O . PHE A 1 202 ? 7.692 9.295 -28.440 1.00 96.56 202 PHE A O 1
ATOM 1522 N N . HIS A 1 203 ? 7.485 11.482 -28.038 1.00 97.44 203 HIS A N 1
ATOM 1523 C CA . HIS A 1 203 ? 6.881 11.775 -29.339 1.00 97.44 203 HIS A CA 1
ATOM 1524 C C . HIS A 1 203 ? 7.854 11.506 -30.493 1.00 97.44 203 HIS A C 1
ATOM 1526 O O . HIS A 1 203 ? 7.460 10.920 -31.500 1.00 97.44 203 HIS A O 1
ATOM 1532 N N . LEU A 1 204 ? 9.136 11.861 -30.358 1.00 97.12 204 LEU A N 1
ATOM 1533 C CA . LEU A 1 204 ? 10.144 11.524 -31.365 1.00 97.12 204 LEU A CA 1
ATOM 1534 C C . LEU A 1 204 ? 10.283 10.003 -31.533 1.00 97.12 204 LEU A C 1
ATOM 1536 O O . LEU A 1 204 ? 10.335 9.518 -32.665 1.00 97.12 204 LEU A O 1
ATOM 1540 N N . ALA A 1 205 ? 10.292 9.246 -30.434 1.00 96.31 205 ALA A N 1
ATOM 1541 C CA . ALA A 1 205 ? 10.254 7.787 -30.475 1.00 96.31 205 ALA A CA 1
ATOM 1542 C C . ALA A 1 205 ? 8.994 7.276 -31.191 1.00 96.31 205 ALA A C 1
ATOM 1544 O O . ALA A 1 205 ? 9.085 6.394 -32.044 1.00 96.31 205 ALA A O 1
ATOM 1545 N N . ASP A 1 206 ? 7.840 7.885 -30.920 1.00 96.31 206 ASP A N 1
ATOM 1546 C CA . ASP A 1 206 ? 6.559 7.538 -31.531 1.00 96.31 206 ASP A CA 1
ATOM 1547 C C . ASP A 1 206 ? 6.570 7.692 -33.057 1.00 96.31 206 ASP A C 1
ATOM 1549 O O . ASP A 1 206 ? 6.169 6.779 -33.781 1.00 96.31 206 ASP A O 1
ATOM 1553 N N . THR A 1 207 ? 7.136 8.794 -33.565 1.00 96.12 207 THR A N 1
ATOM 1554 C CA . THR A 1 207 ? 7.266 9.021 -35.019 1.00 96.12 207 THR A CA 1
ATOM 1555 C C . THR A 1 207 ? 8.141 7.978 -35.718 1.00 96.12 207 THR A C 1
ATOM 1557 O O . THR A 1 207 ? 7.955 7.711 -36.905 1.00 96.12 207 THR A O 1
ATOM 1560 N N . LYS A 1 208 ? 9.088 7.369 -34.991 1.00 95.19 208 LYS A N 1
ATOM 1561 C CA . LYS A 1 208 ? 10.019 6.353 -35.505 1.00 95.19 208 LYS A CA 1
ATOM 1562 C C . LYS A 1 208 ? 9.484 4.925 -35.335 1.00 95.19 208 LYS A C 1
ATOM 1564 O O . LYS A 1 208 ? 9.910 4.033 -36.064 1.00 95.19 208 LYS A O 1
ATOM 1569 N N . ALA A 1 209 ? 8.547 4.698 -34.412 1.00 91.94 209 ALA A N 1
ATOM 1570 C CA . ALA A 1 209 ? 8.037 3.376 -34.039 1.00 91.94 209 ALA A CA 1
ATOM 1571 C C . ALA A 1 209 ? 6.520 3.246 -34.233 1.00 91.94 209 ALA A C 1
ATOM 1573 O O . ALA A 1 209 ? 5.804 2.818 -33.331 1.00 91.94 209 ALA A O 1
ATOM 1574 N N . LEU A 1 210 ? 6.019 3.552 -35.432 1.00 83.31 210 LEU A N 1
ATOM 1575 C CA . LEU A 1 210 ? 4.575 3.647 -35.708 1.00 83.31 210 LEU A CA 1
ATOM 1576 C C . LEU A 1 210 ? 3.747 2.398 -35.338 1.00 83.31 210 LEU A C 1
ATOM 1578 O O . LEU A 1 210 ? 2.540 2.500 -35.137 1.00 83.31 210 LEU A O 1
ATOM 1582 N N . LYS A 1 211 ? 4.378 1.219 -35.259 1.00 89.88 211 LYS A N 1
ATOM 1583 C CA . LYS A 1 211 ? 3.732 -0.045 -34.862 1.00 89.88 211 LYS A CA 1
ATOM 1584 C C . LYS A 1 211 ? 4.011 -0.465 -33.417 1.00 89.88 211 LYS A C 1
ATOM 1586 O O . LYS A 1 211 ? 3.373 -1.391 -32.940 1.00 89.88 211 LYS A O 1
ATOM 1591 N N . SER A 1 212 ? 4.968 0.165 -32.738 1.00 92.38 212 SER A N 1
ATOM 1592 C CA . SER A 1 212 ? 5.318 -0.197 -31.365 1.00 92.38 212 SER A CA 1
ATOM 1593 C C . SER A 1 212 ? 4.266 0.349 -30.395 1.00 92.38 212 SER A C 1
ATOM 1595 O O . SER A 1 212 ? 3.921 1.534 -30.494 1.00 92.38 212 SER A O 1
ATOM 1597 N N . PRO A 1 213 ? 3.772 -0.457 -29.440 1.00 95.00 213 PRO A N 1
ATOM 1598 C CA . PRO A 1 213 ? 2.888 0.027 -28.382 1.00 95.00 213 PRO A CA 1
ATOM 1599 C C . PRO A 1 213 ? 3.640 0.839 -27.314 1.00 95.00 213 PRO A C 1
ATOM 1601 O O . PRO A 1 213 ? 3.005 1.510 -26.504 1.00 95.00 213 PRO A O 1
ATOM 1604 N N . VAL A 1 214 ? 4.978 0.809 -27.308 1.00 93.88 214 VAL A N 1
ATOM 1605 C CA . VAL A 1 214 ? 5.794 1.348 -26.209 1.00 93.88 214 VAL A CA 1
ATOM 1606 C C . VAL A 1 214 ? 5.806 2.882 -26.147 1.00 93.88 214 VAL A C 1
ATOM 1608 O O . VAL A 1 214 ? 5.497 3.406 -25.084 1.00 93.88 214 VAL A O 1
ATOM 1611 N N . PRO A 1 215 ? 6.093 3.653 -27.218 1.00 95.31 215 PRO A N 1
ATOM 1612 C CA . PRO A 1 215 ? 6.093 5.115 -27.105 1.00 95.31 215 PRO A CA 1
ATOM 1613 C C . PRO A 1 215 ? 4.777 5.744 -26.607 1.00 95.31 215 PRO A C 1
ATOM 1615 O O . PRO A 1 215 ? 4.844 6.606 -25.731 1.00 95.31 215 PRO A O 1
ATOM 1618 N N . PRO A 1 216 ? 3.578 5.337 -27.078 1.00 96.94 216 PRO A N 1
ATOM 1619 C CA . PRO A 1 216 ? 2.335 5.870 -26.535 1.00 96.94 216 PRO A CA 1
ATOM 1620 C C . PRO A 1 216 ? 2.097 5.385 -25.105 1.00 96.94 216 PRO A C 1
ATOM 1622 O O . PRO A 1 216 ? 1.542 6.136 -24.320 1.00 96.94 216 PRO A O 1
ATOM 1625 N N . TYR A 1 217 ? 2.553 4.188 -24.729 1.00 96.00 217 TYR A N 1
ATOM 1626 C CA . TYR A 1 217 ? 2.527 3.769 -23.328 1.00 96.00 217 TYR A CA 1
ATOM 1627 C C . TYR A 1 217 ? 3.367 4.704 -22.442 1.00 96.00 217 TYR A C 1
ATOM 1629 O O . TYR A 1 217 ? 2.839 5.238 -21.476 1.00 96.00 217 TYR A O 1
ATOM 1637 N N . LEU A 1 218 ? 4.614 5.001 -22.825 1.00 95.00 218 LEU A N 1
ATOM 1638 C CA . LEU A 1 218 ? 5.500 5.909 -22.079 1.00 95.00 218 LEU A CA 1
ATOM 1639 C C . LEU A 1 218 ? 4.940 7.338 -21.981 1.00 95.00 218 LEU A C 1
ATOM 1641 O O . LEU A 1 218 ? 5.077 7.998 -20.957 1.00 95.00 218 LEU A O 1
ATOM 1645 N N . LEU A 1 219 ? 4.254 7.822 -23.023 1.00 96.06 219 LEU A N 1
ATOM 1646 C CA . LEU A 1 219 ? 3.521 9.093 -22.958 1.00 96.06 219 LEU A CA 1
ATOM 1647 C C . LEU A 1 219 ? 2.372 9.051 -21.940 1.00 96.06 219 LEU A C 1
ATOM 1649 O O . LEU A 1 219 ? 2.112 10.054 -21.277 1.00 96.06 219 LEU A O 1
ATOM 1653 N N . GLY A 1 220 ? 1.684 7.913 -21.829 1.00 96.00 220 GLY A N 1
ATOM 1654 C CA . GLY A 1 220 ? 0.650 7.682 -20.824 1.00 96.00 220 GLY A CA 1
ATOM 1655 C C . GLY A 1 220 ? 1.220 7.674 -19.407 1.00 96.00 220 GLY A C 1
ATOM 1656 O O . GLY A 1 220 ? 0.715 8.413 -18.566 1.00 96.00 220 GLY A O 1
ATOM 1657 N N . GLU A 1 221 ? 2.307 6.935 -19.175 1.00 93.50 221 GLU A N 1
ATOM 1658 C CA . GLU A 1 221 ? 3.025 6.889 -17.890 1.00 93.50 221 GLU A CA 1
ATOM 1659 C C . GLU A 1 221 ? 3.479 8.281 -17.451 1.00 93.50 221 GLU A C 1
ATOM 1661 O O . GLU A 1 221 ? 3.158 8.726 -16.349 1.00 93.50 221 GLU A O 1
ATOM 1666 N N . LEU A 1 222 ? 4.100 9.038 -18.362 1.00 93.31 222 LEU A N 1
ATOM 1667 C CA . LEU A 1 222 ? 4.536 10.403 -18.090 1.00 93.31 222 LEU A CA 1
ATOM 1668 C C . LEU A 1 222 ? 3.368 11.302 -17.657 1.00 93.31 222 LEU A C 1
ATOM 1670 O O . LEU A 1 222 ? 3.529 12.142 -16.772 1.00 93.31 222 LEU A O 1
ATOM 1674 N N . ARG A 1 223 ? 2.185 11.146 -18.270 1.00 93.25 223 ARG A N 1
ATOM 1675 C CA . ARG A 1 223 ? 0.972 11.879 -17.870 1.00 93.25 223 ARG A CA 1
ATOM 1676 C C . ARG A 1 223 ? 0.449 11.407 -16.524 1.00 93.25 223 ARG A C 1
ATOM 1678 O O . ARG A 1 223 ? 0.109 12.259 -15.708 1.00 93.25 223 ARG A O 1
ATOM 1685 N N . ASN A 1 224 ? 0.421 10.099 -16.281 1.00 90.19 224 ASN A N 1
ATOM 1686 C CA . ASN A 1 224 ? 0.008 9.536 -15.000 1.00 90.19 224 ASN A CA 1
ATOM 1687 C C . ASN A 1 224 ? 0.890 10.087 -13.871 1.00 90.19 224 ASN A C 1
ATOM 1689 O O . ASN A 1 224 ? 0.393 10.652 -12.907 1.00 90.19 224 ASN A O 1
ATOM 1693 N N . LYS A 1 225 ? 2.210 10.097 -14.058 1.00 88.81 225 LYS A N 1
ATOM 1694 C CA . LYS A 1 225 ? 3.157 10.721 -13.129 1.00 88.81 225 LYS A CA 1
ATOM 1695 C C . LYS A 1 225 ? 2.895 12.220 -12.936 1.00 88.81 225 LYS A C 1
ATOM 1697 O O . LYS A 1 225 ? 2.909 12.723 -11.810 1.00 88.81 225 LYS A O 1
ATOM 1702 N N . ALA A 1 226 ? 2.577 12.939 -14.015 1.00 89.69 226 ALA A N 1
ATOM 1703 C CA . ALA A 1 226 ? 2.270 14.366 -13.948 1.00 89.69 226 ALA A CA 1
ATOM 1704 C C . ALA A 1 226 ? 1.014 14.685 -13.113 1.00 89.69 226 ALA A C 1
ATOM 1706 O O . ALA A 1 226 ? 0.891 15.813 -12.626 1.00 89.69 226 ALA A O 1
ATOM 1707 N N . SER A 1 227 ? 0.085 13.737 -12.931 1.00 87.88 227 SER A N 1
ATOM 1708 C CA . SER A 1 227 ? -1.112 13.944 -12.104 1.00 87.88 227 SER A CA 1
ATOM 1709 C C . SER A 1 227 ? -0.799 14.021 -10.602 1.00 87.88 227 SER A C 1
ATOM 1711 O O . SER A 1 227 ? -1.595 14.572 -9.839 1.00 87.88 227 SER A O 1
ATOM 1713 N N . PHE A 1 228 ? 0.380 13.549 -10.187 1.00 83.19 228 PHE A N 1
ATOM 1714 C CA . PHE A 1 228 ? 0.829 13.577 -8.797 1.00 83.19 228 PHE A CA 1
ATOM 1715 C C . PHE A 1 228 ? 1.883 14.640 -8.516 1.00 83.19 228 PHE A C 1
ATOM 1717 O O . PHE A 1 228 ? 1.944 15.117 -7.392 1.00 83.19 228 PHE A O 1
ATOM 1724 N N . TRP A 1 229 ? 2.694 15.036 -9.499 1.00 83.38 229 TRP A N 1
ATOM 1725 C CA . TRP A 1 229 ? 3.897 15.845 -9.233 1.00 83.38 229 TRP A CA 1
ATOM 1726 C C . TRP A 1 229 ? 3.930 17.196 -9.951 1.00 83.38 229 TRP A C 1
ATOM 1728 O O . TRP A 1 229 ? 4.960 17.862 -9.946 1.00 83.38 229 TRP A O 1
ATOM 1738 N N . THR A 1 230 ? 2.824 17.623 -10.569 1.00 84.62 230 THR A N 1
ATOM 1739 C CA . THR A 1 230 ? 2.744 18.952 -11.200 1.00 84.62 230 THR A CA 1
ATOM 1740 C C . THR A 1 230 ? 1.816 19.904 -10.457 1.00 84.62 230 THR A C 1
ATOM 1742 O O . THR A 1 230 ? 0.743 19.528 -9.976 1.00 84.62 230 THR A O 1
ATOM 1745 N N . LYS A 1 231 ? 2.168 21.192 -10.471 1.00 84.31 231 LYS A N 1
ATOM 1746 C CA . LYS A 1 231 ? 1.360 22.311 -9.975 1.00 84.31 231 LYS A CA 1
ATOM 1747 C C . LYS A 1 231 ? -0.038 22.292 -10.563 1.00 84.31 231 LYS A C 1
ATOM 1749 O O . LYS A 1 231 ? -0.996 22.481 -9.822 1.00 84.31 231 LYS A O 1
ATOM 1754 N N . ARG A 1 232 ? -0.167 22.037 -11.876 1.00 83.69 232 ARG A N 1
ATOM 1755 C CA . ARG A 1 232 ? -1.472 21.918 -12.553 1.00 83.69 232 ARG A CA 1
ATOM 1756 C C . ARG A 1 232 ? -2.335 20.887 -11.838 1.00 83.69 232 ARG A C 1
ATOM 1758 O O . ARG A 1 232 ? -3.483 21.183 -11.527 1.00 83.69 232 ARG A O 1
ATOM 1765 N N . ALA A 1 233 ? -1.791 19.711 -11.560 1.00 82.44 233 ALA A N 1
ATOM 1766 C CA . ALA A 1 233 ? -2.535 18.635 -10.933 1.00 82.44 233 ALA A CA 1
ATOM 1767 C C . ALA A 1 233 ? -2.900 18.952 -9.470 1.00 82.44 233 ALA A C 1
ATOM 1769 O O . ALA A 1 233 ? -4.008 18.660 -9.032 1.00 82.44 233 ALA A O 1
ATOM 1770 N N . TRP A 1 234 ? -2.040 19.659 -8.737 1.00 82.94 234 TRP A N 1
ATOM 1771 C CA . TRP A 1 234 ? -2.326 20.080 -7.359 1.00 82.94 234 TRP A CA 1
ATOM 1772 C C . TRP A 1 234 ? -3.335 21.233 -7.254 1.00 82.94 234 TRP A C 1
ATOM 1774 O O . TRP A 1 234 ? -3.809 21.520 -6.158 1.00 82.94 234 TRP A O 1
ATOM 1784 N N . THR A 1 235 ? -3.713 21.878 -8.367 1.00 90.31 235 THR A N 1
ATOM 1785 C CA . THR A 1 235 ? -4.717 22.958 -8.332 1.00 90.31 235 THR A CA 1
ATOM 1786 C C . THR A 1 235 ? -6.119 22.478 -7.957 1.00 90.31 235 THR A C 1
ATOM 1788 O O . THR A 1 235 ? -6.865 23.232 -7.337 1.00 90.31 235 THR A O 1
ATOM 1791 N N . SER A 1 236 ? -6.516 21.270 -8.373 1.00 89.88 236 SER A N 1
ATOM 1792 C CA . SER A 1 236 ? -7.844 20.709 -8.098 1.00 89.88 236 SER A CA 1
ATOM 1793 C C . SER A 1 236 ? -7.950 19.238 -8.503 1.00 89.88 236 SER A C 1
ATOM 1795 O O . SER A 1 236 ? -7.282 18.784 -9.434 1.00 89.88 236 SER A O 1
ATOM 1797 N N . ASP A 1 237 ? -8.900 18.524 -7.899 1.00 89.38 237 ASP A N 1
ATOM 1798 C CA . ASP A 1 237 ? -9.273 17.160 -8.298 1.00 89.38 237 ASP A CA 1
ATOM 1799 C C . ASP A 1 237 ? -9.677 17.073 -9.777 1.00 89.38 237 ASP A C 1
ATOM 1801 O O . ASP A 1 237 ? -9.386 16.085 -10.451 1.00 89.38 237 ASP A O 1
ATOM 1805 N N . ALA A 1 238 ? -10.313 18.122 -10.311 1.00 91.75 238 ALA A N 1
ATOM 1806 C CA . ALA A 1 238 ? -10.689 18.201 -11.720 1.00 91.75 238 ALA A CA 1
ATOM 1807 C C . ALA A 1 238 ? -9.457 18.239 -12.637 1.00 91.75 238 ALA A C 1
ATOM 1809 O O . ALA A 1 238 ? -9.442 17.571 -13.671 1.00 91.75 238 ALA A O 1
ATOM 1810 N N . ALA A 1 239 ? -8.409 18.972 -12.248 1.00 89.88 239 ALA A N 1
ATOM 1811 C CA . ALA A 1 239 ? -7.158 19.007 -12.995 1.00 89.88 239 ALA A CA 1
ATOM 1812 C C . ALA A 1 239 ? -6.435 17.651 -12.964 1.00 89.88 239 ALA A C 1
ATOM 1814 O O . ALA A 1 239 ? -5.965 17.213 -14.013 1.00 89.88 239 ALA A O 1
ATOM 1815 N N . ARG A 1 240 ? -6.402 16.954 -11.814 1.00 91.12 240 ARG A N 1
ATOM 1816 C CA . ARG A 1 240 ? -5.879 15.572 -11.735 1.00 91.12 240 ARG 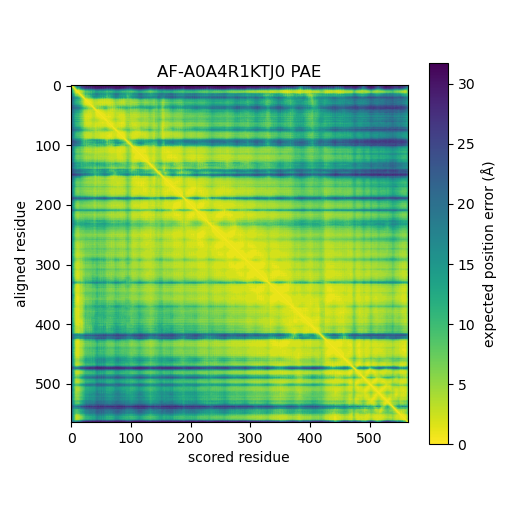A CA 1
ATOM 1817 C C . ARG A 1 240 ? -6.669 14.618 -12.625 1.00 91.12 240 ARG A C 1
ATOM 1819 O O . ARG A 1 240 ? -6.087 13.902 -13.434 1.00 91.12 240 ARG A O 1
ATOM 1826 N N . THR A 1 241 ? -7.997 14.670 -12.522 1.00 92.94 241 THR A N 1
ATOM 1827 C CA . THR A 1 241 ? -8.925 13.857 -13.323 1.00 92.94 241 THR A CA 1
ATOM 1828 C C . THR A 1 241 ? -8.676 14.044 -14.818 1.00 92.94 241 THR A C 1
ATOM 1830 O O . THR A 1 241 ? -8.657 13.069 -15.566 1.00 92.94 241 THR A O 1
ATOM 1833 N N . GLU A 1 242 ? -8.475 15.283 -15.270 1.00 93.38 242 GLU A N 1
ATOM 1834 C CA . GLU A 1 242 ? -8.198 15.562 -16.679 1.00 93.38 242 GLU A CA 1
ATOM 1835 C C . GLU A 1 242 ? -6.859 14.965 -17.124 1.00 93.38 242 GLU A C 1
ATOM 1837 O O . GLU A 1 242 ? -6.798 14.309 -18.160 1.00 93.38 242 GLU A O 1
ATOM 1842 N N . THR A 1 243 ? -5.811 15.086 -16.308 1.00 92.75 243 THR A N 1
ATOM 1843 C CA . THR A 1 243 ? -4.509 14.473 -16.599 1.00 92.75 243 THR A CA 1
ATOM 1844 C C . THR A 1 243 ? -4.595 12.940 -16.691 1.00 92.75 243 THR A C 1
ATOM 1846 O O . THR A 1 243 ? -4.014 12.351 -17.603 1.00 92.75 243 THR A O 1
ATOM 1849 N N . HIS A 1 244 ? -5.374 12.275 -15.828 1.00 94.94 244 HIS A N 1
ATOM 1850 C CA . HIS A 1 244 ? -5.604 10.825 -15.937 1.00 94.94 244 HIS A CA 1
ATOM 1851 C C . HIS A 1 244 ? -6.395 10.443 -17.199 1.00 94.94 244 HIS A C 1
ATOM 1853 O O . HIS A 1 244 ? -6.123 9.407 -17.809 1.00 94.94 244 HIS A O 1
ATOM 1859 N N . LYS A 1 245 ? -7.337 11.279 -17.659 1.00 95.88 245 LYS A N 1
ATOM 1860 C CA . LYS A 1 245 ? -8.009 11.062 -18.954 1.00 95.88 245 LYS A CA 1
ATOM 1861 C C . LYS A 1 245 ? -7.041 11.195 -20.128 1.00 95.88 245 LYS A C 1
ATOM 1863 O O . LYS A 1 245 ? -7.103 10.378 -21.048 1.00 95.88 245 LYS A O 1
ATOM 1868 N N . GLU A 1 246 ? -6.148 12.188 -20.094 1.00 95.75 246 GLU A N 1
ATOM 1869 C CA . GLU A 1 246 ? -5.074 12.343 -21.084 1.00 95.75 246 GLU A CA 1
ATOM 1870 C C . GLU A 1 246 ? -4.191 11.076 -21.116 1.00 95.75 246 GLU A C 1
ATOM 1872 O O . GLU A 1 246 ? -3.947 10.526 -22.192 1.00 95.75 246 GLU A O 1
ATOM 1877 N N . ALA A 1 247 ? -3.790 10.549 -19.950 1.00 96.81 247 ALA A N 1
ATOM 1878 C CA . ALA A 1 247 ? -3.035 9.295 -19.839 1.00 96.81 247 ALA A CA 1
ATOM 1879 C C . ALA A 1 247 ? -3.794 8.095 -20.443 1.00 96.81 247 ALA A C 1
ATOM 1881 O O . ALA A 1 247 ? -3.259 7.367 -21.283 1.00 96.81 247 ALA A O 1
ATOM 1882 N N . ALA A 1 248 ? -5.078 7.928 -20.108 1.00 98.00 248 ALA A N 1
ATOM 1883 C CA . ALA A 1 248 ? -5.915 6.844 -20.630 1.00 98.00 248 ALA A CA 1
ATOM 1884 C C . ALA A 1 248 ? -6.053 6.858 -22.166 1.00 98.00 248 ALA A C 1
ATOM 1886 O O . ALA A 1 248 ? -6.167 5.797 -22.798 1.00 98.00 248 ALA A O 1
ATOM 1887 N N . ALA A 1 249 ? -6.022 8.040 -22.791 1.00 98.00 249 ALA A N 1
ATOM 1888 C CA . ALA A 1 249 ? -6.020 8.173 -24.247 1.00 98.00 249 ALA A CA 1
ATOM 1889 C C . ALA A 1 249 ? -4.719 7.634 -24.866 1.00 98.00 249 ALA A C 1
ATOM 1891 O O . ALA A 1 249 ? -4.767 6.898 -25.856 1.00 98.00 249 ALA A O 1
ATOM 1892 N N . PHE A 1 250 ? -3.570 7.922 -24.253 1.00 98.25 250 PHE A N 1
ATOM 1893 C CA . PHE A 1 250 ? -2.274 7.390 -24.675 1.00 98.25 250 PHE A CA 1
ATOM 1894 C C . PHE A 1 250 ? -2.186 5.866 -24.517 1.00 98.25 250 PHE A C 1
ATOM 1896 O O . PHE A 1 250 ? -1.800 5.173 -25.462 1.00 98.25 250 PHE A O 1
ATOM 1903 N N . PHE A 1 251 ? -2.662 5.307 -23.402 1.00 98.19 251 PHE A N 1
ATOM 1904 C CA . PHE A 1 251 ? -2.745 3.850 -23.243 1.00 98.19 251 PHE A CA 1
ATOM 1905 C C . PHE A 1 251 ? -3.696 3.202 -24.256 1.00 98.19 251 PHE A C 1
ATOM 1907 O O . PHE A 1 251 ? -3.424 2.125 -24.781 1.00 98.19 251 PHE A O 1
ATOM 1914 N N . THR A 1 252 ? -4.784 3.879 -24.623 1.00 98.44 252 THR A N 1
ATOM 1915 C CA . THR A 1 252 ? -5.670 3.413 -25.701 1.00 98.44 252 THR A CA 1
ATOM 1916 C C . THR A 1 252 ? -4.967 3.412 -27.060 1.00 98.44 252 THR A C 1
ATOM 1918 O O . THR A 1 252 ? -5.135 2.467 -27.836 1.00 98.44 252 THR A O 1
ATOM 1921 N N . ALA A 1 253 ? -4.140 4.420 -27.349 1.00 97.62 253 ALA A N 1
ATOM 1922 C CA . ALA A 1 253 ? -3.311 4.441 -28.552 1.00 97.62 253 ALA A CA 1
ATOM 1923 C C . ALA A 1 253 ? -2.278 3.299 -28.557 1.00 97.62 253 ALA A C 1
ATOM 1925 O O . ALA A 1 253 ? -2.081 2.665 -29.594 1.00 97.62 253 ALA A O 1
ATOM 1926 N N . SER A 1 254 ? -1.685 2.980 -27.403 1.00 97.38 254 SER A N 1
ATOM 1927 C CA . SER A 1 254 ? -0.808 1.814 -27.222 1.00 97.38 254 SER A CA 1
ATOM 1928 C C . SER A 1 254 ? -1.532 0.501 -27.543 1.00 97.38 254 SER A C 1
ATOM 1930 O O . SER A 1 254 ? -1.106 -0.247 -28.425 1.00 97.38 254 SER A O 1
ATOM 1932 N N . LEU A 1 255 ? -2.701 0.279 -26.938 1.00 96.94 255 LEU A N 1
ATOM 1933 C CA . LEU A 1 255 ? -3.513 -0.928 -27.135 1.00 96.94 255 LEU A CA 1
ATOM 1934 C C . LEU A 1 255 ? -4.098 -1.059 -28.547 1.00 96.94 255 LEU A C 1
ATOM 1936 O O . LEU A 1 255 ? -4.405 -2.162 -28.990 1.00 96.94 255 LEU A O 1
ATOM 1940 N N . THR A 1 256 ? -4.245 0.050 -29.275 1.00 97.31 256 THR A N 1
ATOM 1941 C CA . THR A 1 256 ? -4.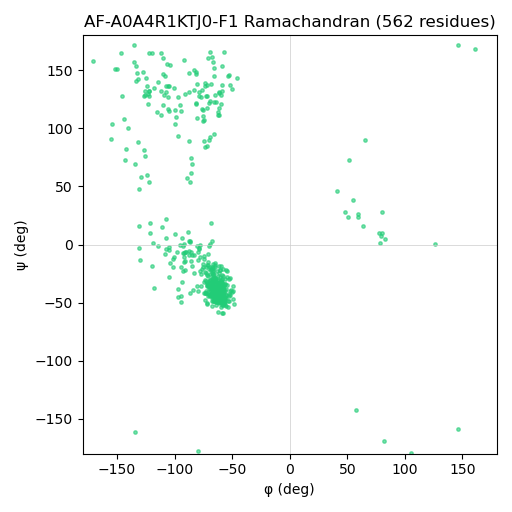627 0.024 -30.696 1.00 97.31 256 THR A CA 1
ATOM 1942 C C . THR A 1 256 ? -3.521 -0.589 -31.560 1.00 97.31 256 THR A C 1
ATOM 1944 O O . THR A 1 256 ? -3.813 -1.216 -32.578 1.00 97.31 256 THR A O 1
ATOM 1947 N N . ARG A 1 257 ? -2.253 -0.424 -31.162 1.00 96.50 257 ARG A N 1
ATOM 1948 C CA . ARG A 1 257 ? -1.091 -0.987 -31.866 1.00 96.50 257 ARG A CA 1
ATOM 1949 C C . ARG A 1 257 ? -0.825 -2.430 -31.467 1.00 96.50 257 ARG A C 1
ATOM 1951 O O . ARG A 1 257 ? -0.507 -3.238 -32.334 1.00 96.50 257 ARG A O 1
ATOM 1958 N N . ASP A 1 258 ? -0.994 -2.745 -30.187 1.00 94.50 258 ASP A N 1
ATOM 1959 C CA . ASP A 1 258 ? -0.888 -4.107 -29.671 1.00 94.50 258 ASP A CA 1
ATOM 1960 C C . ASP A 1 258 ? -1.967 -4.394 -28.604 1.00 94.50 258 ASP A C 1
ATOM 1962 O O . ASP A 1 258 ? -1.799 -4.054 -27.430 1.00 94.50 258 ASP A O 1
ATOM 1966 N N . PRO A 1 259 ? -3.065 -5.081 -28.978 1.00 94.06 259 PRO A N 1
ATOM 1967 C CA . PRO A 1 259 ? -4.128 -5.487 -28.052 1.00 94.06 259 PRO A CA 1
ATOM 1968 C C . PRO A 1 259 ? -3.729 -6.578 -27.041 1.00 94.06 259 PRO A C 1
ATOM 1970 O O . PRO A 1 259 ? -4.577 -7.052 -26.278 1.00 94.06 259 PRO A O 1
ATOM 1973 N N . SER A 1 260 ? -2.482 -7.050 -27.070 1.00 91.75 260 SER A N 1
ATOM 1974 C CA . SER A 1 260 ? -1.917 -7.987 -26.094 1.00 91.75 260 SER A CA 1
ATOM 1975 C C . SER A 1 260 ? -0.951 -7.323 -25.111 1.00 91.75 260 SER A C 1
ATOM 1977 O O . SER A 1 260 ? -0.490 -7.985 -24.181 1.00 91.75 260 SER A O 1
ATOM 1979 N N . PHE A 1 261 ? -0.699 -6.016 -25.257 1.00 92.44 261 PHE A N 1
ATOM 1980 C CA . PHE A 1 261 ? 0.231 -5.270 -24.416 1.00 92.44 261 PHE A CA 1
ATOM 1981 C C . PHE A 1 261 ? -0.345 -5.025 -23.012 1.00 92.44 261 PHE A C 1
ATOM 1983 O O . PHE A 1 261 ? -0.945 -3.990 -22.721 1.00 92.44 261 PHE A O 1
ATOM 1990 N N . ALA A 1 262 ? -0.177 -6.021 -22.136 1.00 92.38 262 ALA A N 1
ATOM 1991 C CA . ALA A 1 262 ? -0.716 -6.043 -20.777 1.00 92.38 262 ALA A CA 1
ATOM 1992 C C . ALA A 1 262 ? -0.390 -4.795 -19.927 1.00 92.38 262 ALA A C 1
ATOM 1994 O O . ALA A 1 262 ? -1.315 -4.324 -19.263 1.00 92.38 262 ALA A O 1
ATOM 1995 N N . PRO A 1 263 ? 0.825 -4.200 -19.979 1.00 92.94 263 PRO A N 1
ATOM 1996 C CA . PRO A 1 263 ? 1.126 -2.987 -19.212 1.00 92.94 263 PRO A CA 1
ATOM 1997 C C . PRO A 1 263 ? 0.173 -1.824 -19.514 1.00 92.94 263 PRO A C 1
ATOM 1999 O O . PRO A 1 263 ? -0.285 -1.146 -18.602 1.00 92.94 263 PRO A O 1
ATOM 2002 N N . ALA A 1 264 ? -0.231 -1.637 -20.777 1.00 95.62 264 ALA A N 1
ATOM 2003 C CA . ALA A 1 264 ? -1.176 -0.577 -21.123 1.00 95.62 264 ALA A CA 1
ATOM 2004 C C . ALA A 1 264 ? -2.609 -0.861 -20.644 1.00 95.62 264 ALA A C 1
ATOM 2006 O O . ALA A 1 264 ? -3.357 0.085 -20.409 1.00 95.62 264 ALA A O 1
ATOM 2007 N N . TYR A 1 265 ? -3.014 -2.127 -20.478 1.00 97.50 265 TYR A N 1
ATOM 2008 C CA . TYR A 1 265 ? -4.279 -2.436 -19.801 1.00 97.50 265 TYR A CA 1
ATOM 2009 C C . TYR A 1 265 ? -4.206 -2.107 -18.312 1.00 97.50 265 TYR A C 1
ATOM 2011 O O . TYR A 1 265 ? -5.153 -1.522 -17.798 1.00 97.50 265 TYR A O 1
ATOM 2019 N N . MET A 1 266 ? -3.099 -2.455 -17.650 1.00 95.94 266 MET A N 1
ATOM 2020 C CA . MET A 1 266 ? -2.873 -2.169 -16.230 1.00 95.94 266 MET A CA 1
ATOM 2021 C C . MET A 1 266 ? -2.959 -0.661 -15.960 1.00 95.94 266 MET A C 1
ATOM 2023 O O . MET A 1 266 ? -3.884 -0.201 -15.294 1.00 95.94 266 MET A O 1
ATOM 2027 N N . ALA A 1 267 ? -2.108 0.125 -16.620 1.00 95.88 267 ALA A N 1
ATOM 2028 C CA . ALA A 1 267 ? -2.036 1.567 -16.406 1.00 95.88 267 ALA A CA 1
ATOM 2029 C C . ALA A 1 267 ? -3.318 2.311 -16.837 1.00 95.88 267 ALA A C 1
ATOM 2031 O O . ALA A 1 267 ? -3.734 3.297 -16.223 1.00 95.88 267 ALA A O 1
ATOM 2032 N N . ARG A 1 268 ? -4.025 1.825 -17.872 1.00 97.94 268 ARG A N 1
ATOM 2033 C CA . ARG A 1 268 ? -5.333 2.394 -18.239 1.00 97.94 268 ARG A CA 1
ATOM 2034 C C . ARG A 1 268 ? -6.416 2.061 -17.219 1.00 97.94 268 ARG A C 1
ATOM 2036 O O . ARG A 1 268 ? -7.286 2.898 -16.983 1.00 97.94 268 ARG A O 1
ATOM 2043 N N . ALA A 1 269 ? -6.382 0.870 -16.625 1.00 98.06 269 ALA A N 1
ATOM 2044 C CA . ALA A 1 269 ? -7.313 0.487 -15.575 1.00 98.06 269 ALA A CA 1
ATOM 2045 C C . ALA A 1 269 ? -7.135 1.350 -14.319 1.00 98.06 269 ALA A C 1
ATOM 2047 O O . ALA A 1 269 ? -8.140 1.784 -13.753 1.00 98.06 269 ALA A O 1
ATOM 2048 N N . GLU A 1 270 ? -5.893 1.660 -13.943 1.00 96.12 270 GLU A N 1
ATOM 2049 C CA . GLU A 1 270 ? -5.556 2.609 -12.873 1.00 96.12 270 GLU A CA 1
ATOM 2050 C C . GLU A 1 270 ? -6.069 4.018 -13.198 1.00 96.12 270 GLU A C 1
ATOM 2052 O O . GLU A 1 270 ? -6.817 4.606 -12.421 1.00 96.12 270 GLU A O 1
ATOM 2057 N N . ALA A 1 271 ? -5.806 4.534 -14.404 1.00 96.75 271 ALA A N 1
ATOM 2058 C CA . ALA A 1 271 ? -6.347 5.828 -14.829 1.00 96.75 271 ALA A CA 1
ATOM 2059 C C . ALA A 1 271 ? -7.894 5.856 -14.824 1.00 96.75 271 ALA A C 1
ATOM 2061 O O . ALA A 1 271 ? -8.519 6.879 -14.522 1.00 96.75 271 ALA A O 1
ATOM 2062 N N . TYR A 1 272 ? -8.551 4.735 -15.138 1.00 98.31 272 TYR A N 1
ATOM 2063 C CA . TYR A 1 272 ? -10.001 4.605 -14.995 1.00 98.31 272 TYR A CA 1
ATOM 2064 C C . TYR A 1 272 ? -10.459 4.546 -13.537 1.00 98.31 272 TYR A C 1
ATOM 2066 O O . TYR A 1 272 ? -11.530 5.074 -13.243 1.00 98.31 272 TYR A O 1
ATOM 2074 N N . LEU A 1 273 ? -9.678 3.953 -12.635 1.00 96.31 273 LEU A N 1
ATOM 2075 C CA . LEU A 1 273 ? -9.960 3.946 -11.201 1.00 96.31 273 LEU A CA 1
ATOM 2076 C C . LEU A 1 273 ? -9.931 5.377 -10.643 1.00 96.31 273 LEU A C 1
ATOM 2078 O O . LEU A 1 273 ? -10.928 5.825 -10.077 1.00 96.31 273 LEU A O 1
ATOM 2082 N N . GLU A 1 274 ? -8.873 6.134 -10.942 1.00 94.38 274 GLU A N 1
ATOM 2083 C CA . GLU A 1 274 ? -8.700 7.536 -10.525 1.00 94.38 274 GLU A CA 1
ATOM 2084 C C . GLU A 1 274 ? -9.784 8.468 -11.085 1.00 94.38 274 GLU A C 1
ATOM 2086 O O . GLU A 1 274 ? -10.235 9.417 -10.442 1.00 94.38 274 GLU A O 1
ATOM 2091 N N . THR A 1 275 ? -10.279 8.173 -12.289 1.00 95.75 275 THR A N 1
ATOM 2092 C CA . THR A 1 275 ? -11.383 8.923 -12.912 1.00 95.75 275 THR A CA 1
ATOM 2093 C C . THR A 1 275 ? -12.771 8.383 -12.548 1.00 95.75 275 THR A C 1
ATOM 2095 O O . THR A 1 275 ? -13.767 8.804 -13.144 1.00 95.75 275 THR A O 1
ATOM 2098 N N . LYS A 1 276 ? -12.858 7.472 -11.566 1.00 96.38 276 LYS A N 1
ATOM 2099 C CA . LYS A 1 276 ? -14.092 6.844 -11.052 1.00 96.38 276 LYS A CA 1
ATOM 2100 C C . LYS A 1 276 ? -14.898 6.075 -12.105 1.00 96.38 276 LYS A C 1
ATOM 2102 O O . LYS A 1 276 ? -16.099 5.845 -11.967 1.00 96.38 276 LYS A O 1
ATOM 2107 N N . GLN A 1 277 ? -14.243 5.639 -13.175 1.00 98.06 277 GLN A N 1
ATOM 2108 C CA . GLN A 1 277 ? -14.803 4.808 -14.240 1.00 98.06 277 GLN A CA 1
ATOM 2109 C C . GLN A 1 277 ? -14.634 3.319 -13.902 1.00 98.06 277 GLN A C 1
ATOM 2111 O O . GLN A 1 277 ? -14.064 2.539 -14.670 1.00 98.06 277 GLN A O 1
ATOM 2116 N N . TYR A 1 278 ? -15.162 2.906 -12.747 1.00 98.31 278 TYR A N 1
ATOM 2117 C CA . TYR A 1 278 ? -14.897 1.594 -12.141 1.00 98.31 278 TYR A CA 1
ATOM 2118 C C . TYR A 1 278 ? -15.213 0.408 -13.064 1.00 98.31 278 TYR A C 1
ATOM 2120 O O . TYR A 1 278 ? -14.454 -0.553 -13.119 1.00 98.31 278 TYR A O 1
ATOM 2128 N N . ALA A 1 279 ? -16.288 0.476 -13.858 1.00 98.50 279 ALA A N 1
ATOM 2129 C CA . ALA A 1 279 ? -16.640 -0.599 -14.791 1.00 98.50 279 ALA A CA 1
ATOM 2130 C C . ALA A 1 279 ? -15.594 -0.804 -15.905 1.00 98.50 279 ALA A C 1
ATOM 2132 O O . ALA A 1 279 ? -15.345 -1.940 -16.314 1.00 98.50 279 ALA A O 1
ATOM 2133 N N . LEU A 1 280 ? -14.978 0.280 -16.394 1.00 98.56 280 LEU A N 1
ATOM 2134 C CA . LEU A 1 280 ? -13.902 0.206 -17.386 1.00 98.56 280 LEU A CA 1
ATOM 2135 C C . LEU A 1 280 ? -12.604 -0.290 -16.744 1.00 98.56 280 LEU A C 1
ATOM 2137 O O . LEU A 1 280 ? -11.955 -1.168 -17.306 1.00 98.56 280 LEU A O 1
ATOM 2141 N N . SER A 1 281 ? -12.292 0.199 -15.541 1.00 98.62 281 SER A N 1
ATOM 2142 C CA . SER A 1 281 ? -11.156 -0.263 -14.736 1.00 98.62 281 SER A CA 1
ATOM 2143 C C . SER A 1 281 ? -11.212 -1.777 -14.485 1.00 98.62 281 SER A C 1
ATOM 2145 O O . SER A 1 281 ? -10.309 -2.514 -14.876 1.00 98.62 281 SER A O 1
ATOM 2147 N N . ILE A 1 282 ? -12.344 -2.286 -13.980 1.00 98.81 282 ILE A N 1
ATOM 2148 C CA . ILE A 1 282 ? -12.570 -3.721 -13.742 1.00 98.81 282 ILE A CA 1
ATOM 2149 C C . ILE A 1 282 ? -12.384 -4.544 -15.020 1.00 98.81 282 ILE A C 1
ATOM 2151 O O . ILE A 1 282 ? -11.819 -5.642 -14.978 1.00 98.81 282 ILE A O 1
ATOM 2155 N N . LYS A 1 283 ? -12.875 -4.045 -16.162 1.00 98.50 283 LYS A N 1
ATOM 2156 C CA . LYS A 1 283 ? -12.745 -4.728 -17.454 1.00 98.50 283 LYS A CA 1
ATOM 2157 C C . LYS A 1 283 ? -11.279 -4.863 -17.865 1.00 98.50 283 LYS A C 1
ATOM 2159 O O . LYS A 1 283 ? -10.876 -5.950 -18.282 1.00 98.50 283 LYS A O 1
ATOM 2164 N N . ASP A 1 284 ? -10.501 -3.796 -17.735 1.00 98.56 284 ASP A N 1
ATOM 2165 C CA . ASP A 1 284 ? -9.094 -3.787 -18.127 1.00 98.56 284 ASP A CA 1
ATOM 2166 C C . ASP A 1 284 ? -8.224 -4.601 -17.152 1.00 98.56 284 ASP A C 1
ATOM 2168 O O . ASP A 1 284 ? -7.459 -5.448 -17.614 1.00 98.56 284 ASP A O 1
ATOM 2172 N N . PHE A 1 285 ? -8.430 -4.520 -15.831 1.00 98.56 285 PHE A N 1
ATOM 2173 C CA . PHE A 1 285 ? -7.756 -5.429 -14.887 1.00 98.56 285 PHE A CA 1
ATOM 2174 C C . PHE A 1 285 ? -8.116 -6.897 -15.128 1.00 98.56 285 PHE A C 1
ATOM 2176 O O . PHE A 1 285 ? -7.266 -7.782 -15.060 1.00 98.56 285 PHE A O 1
ATOM 2183 N N . THR A 1 286 ? -9.369 -7.190 -15.485 1.00 98.44 286 THR A N 1
ATOM 2184 C CA . THR A 1 286 ? -9.767 -8.553 -15.871 1.00 98.44 286 THR A CA 1
ATOM 2185 C C . THR A 1 286 ? -9.025 -9.025 -17.119 1.00 98.44 286 THR A C 1
ATOM 2187 O O . THR A 1 286 ? -8.697 -10.207 -17.228 1.00 98.44 286 THR A O 1
ATOM 2190 N N . ARG A 1 287 ? -8.715 -8.117 -18.050 1.00 97.69 287 ARG A N 1
ATOM 2191 C CA . ARG A 1 287 ? -7.890 -8.436 -19.213 1.00 97.69 287 ARG A CA 1
ATOM 2192 C C . ARG A 1 287 ? -6.449 -8.737 -18.807 1.00 97.69 287 ARG A C 1
ATOM 2194 O O . ARG A 1 287 ? -5.932 -9.751 -19.275 1.00 97.69 287 ARG A O 1
ATOM 2201 N N . VAL A 1 288 ? -5.850 -7.947 -17.913 1.00 96.75 288 VAL A N 1
ATOM 2202 C CA . VAL A 1 288 ? -4.520 -8.234 -17.338 1.00 96.75 288 VAL A CA 1
ATOM 2203 C C . VAL A 1 288 ? -4.511 -9.624 -16.709 1.00 96.75 288 VAL A C 1
ATOM 2205 O O . VAL A 1 288 ? -3.735 -10.473 -17.127 1.00 96.75 288 VAL A O 1
ATOM 2208 N N . LEU A 1 289 ? -5.462 -9.923 -15.824 1.00 96.62 289 LEU A N 1
ATOM 2209 C CA . LEU A 1 289 ? -5.552 -11.212 -15.128 1.00 96.62 289 LEU A CA 1
ATOM 2210 C C . LEU A 1 289 ? -5.869 -12.400 -16.050 1.00 96.62 289 LEU A C 1
ATOM 2212 O O . LEU A 1 289 ? -5.580 -13.541 -15.704 1.00 96.62 289 LEU A O 1
ATOM 2216 N N . SER A 1 290 ? -6.426 -12.166 -17.241 1.00 96.06 290 SER A N 1
ATOM 2217 C CA . SER A 1 290 ? -6.559 -13.219 -18.259 1.00 96.06 290 SER A CA 1
ATOM 2218 C C . SER A 1 290 ? -5.227 -13.585 -18.928 1.00 96.06 290 SER A C 1
ATOM 2220 O O . SER A 1 290 ? -5.100 -14.684 -19.462 1.00 96.06 290 SER A O 1
ATOM 2222 N N . ILE A 1 291 ? -4.254 -12.668 -18.910 1.00 90.56 291 ILE A N 1
ATOM 2223 C CA . ILE A 1 291 ? -2.908 -12.840 -19.475 1.00 90.56 291 ILE A CA 1
ATOM 2224 C C . ILE A 1 291 ? -1.941 -13.307 -18.377 1.00 90.56 291 ILE A C 1
ATOM 2226 O O . ILE A 1 291 ? -1.178 -14.248 -18.583 1.00 90.56 291 ILE A O 1
ATOM 2230 N N . THR A 1 292 ? -2.011 -12.689 -17.197 1.00 89.75 292 THR A N 1
ATOM 2231 C CA . THR A 1 292 ? -1.188 -12.965 -16.013 1.00 89.75 292 THR A CA 1
ATOM 2232 C C . THR A 1 292 ? -2.077 -13.236 -14.787 1.00 89.75 292 THR A C 1
ATOM 2234 O O . THR A 1 292 ? -2.277 -12.357 -13.950 1.00 89.75 292 THR A O 1
ATOM 2237 N N . PRO A 1 293 ? -2.605 -14.466 -14.622 1.00 92.38 293 PRO A N 1
ATOM 2238 C CA . PRO A 1 293 ? -3.571 -14.783 -13.558 1.00 92.38 293 PRO A CA 1
ATOM 2239 C C . PRO A 1 293 ? -3.071 -14.606 -12.119 1.00 92.38 293 PRO A C 1
ATOM 2241 O O . PRO A 1 293 ? -3.881 -14.542 -11.201 1.00 92.38 293 PRO A O 1
ATOM 2244 N N . GLN A 1 294 ? -1.752 -14.562 -11.917 1.00 92.81 294 GLN A N 1
ATOM 2245 C CA . GLN A 1 294 ? -1.103 -14.377 -10.613 1.00 92.81 294 GLN A CA 1
ATOM 2246 C C . GLN A 1 294 ? -0.484 -12.979 -10.461 1.00 92.81 294 GLN A C 1
ATOM 2248 O O . GLN A 1 294 ? 0.438 -12.802 -9.672 1.00 92.81 294 GLN A O 1
ATOM 2253 N N . ASN A 1 295 ? -0.939 -11.991 -11.235 1.00 92.25 295 ASN A N 1
ATOM 2254 C CA . ASN A 1 295 ? -0.534 -10.607 -11.014 1.00 92.25 295 ASN A CA 1
ATOM 2255 C C . ASN A 1 295 ? -1.272 -10.066 -9.777 1.00 92.25 295 ASN A C 1
ATOM 2257 O O . ASN A 1 295 ? -2.484 -9.844 -9.817 1.00 92.25 295 ASN A O 1
ATOM 2261 N N . SER A 1 296 ? -0.547 -9.929 -8.669 1.00 94.06 296 SER A N 1
ATOM 2262 C CA . SER A 1 296 ? -1.099 -9.527 -7.376 1.00 94.06 296 SER A CA 1
ATOM 2263 C C . SER A 1 296 ? -1.578 -8.077 -7.375 1.00 94.06 296 SER A C 1
ATOM 2265 O O . SER A 1 296 ? -2.688 -7.825 -6.914 1.00 94.06 296 SER A O 1
ATOM 2267 N N . THR A 1 297 ? -0.840 -7.163 -8.008 1.00 92.56 297 THR A N 1
ATOM 2268 C CA . THR A 1 297 ? -1.232 -5.756 -8.182 1.00 92.56 297 THR A CA 1
ATOM 2269 C C . THR A 1 297 ? -2.579 -5.636 -8.903 1.00 92.56 297 THR A C 1
ATOM 2271 O O . THR A 1 297 ? -3.505 -5.013 -8.398 1.00 92.56 297 THR A O 1
ATOM 2274 N N . ALA A 1 298 ? -2.763 -6.343 -10.023 1.00 95.88 298 ALA A N 1
ATOM 2275 C CA . ALA A 1 298 ? -4.017 -6.329 -10.778 1.00 95.88 298 ALA A CA 1
ATOM 2276 C C . ALA A 1 298 ? -5.197 -6.941 -10.002 1.00 95.88 298 ALA A C 1
ATOM 2278 O O . ALA A 1 298 ? -6.340 -6.526 -10.200 1.00 95.88 298 ALA A O 1
ATOM 2279 N N . LEU A 1 299 ? -4.954 -7.934 -9.134 1.00 97.69 299 LEU A N 1
ATOM 2280 C CA . LEU A 1 299 ? -5.977 -8.450 -8.216 1.00 97.69 299 LEU A CA 1
ATOM 2281 C C . LEU A 1 299 ? -6.349 -7.390 -7.175 1.00 97.69 299 LEU A C 1
ATOM 2283 O O . LEU A 1 299 ? -7.534 -7.123 -6.983 1.00 97.69 299 LEU A O 1
ATOM 2287 N N . THR A 1 300 ? -5.356 -6.773 -6.538 1.00 96.75 300 THR A N 1
ATOM 2288 C CA . THR A 1 300 ? -5.546 -5.730 -5.525 1.00 96.75 300 THR A CA 1
ATOM 2289 C C . THR A 1 300 ? -6.316 -4.540 -6.093 1.00 96.75 300 THR A C 1
ATOM 2291 O O . THR A 1 300 ? -7.359 -4.174 -5.553 1.00 96.75 300 THR A O 1
ATOM 2294 N N . ASP A 1 301 ? -5.904 -4.000 -7.237 1.00 97.06 301 ASP A N 1
ATOM 2295 C CA . ASP A 1 301 ? -6.533 -2.806 -7.807 1.00 97.06 301 ASP A CA 1
ATOM 2296 C C . ASP A 1 301 ? -7.914 -3.083 -8.401 1.00 97.06 301 ASP A C 1
ATOM 2298 O O . ASP A 1 301 ? -8.823 -2.250 -8.311 1.00 97.06 301 ASP A O 1
ATOM 2302 N N . ARG A 1 302 ? -8.145 -4.291 -8.935 1.00 98.44 302 ARG A N 1
ATOM 2303 C CA . ARG A 1 302 ? -9.506 -4.713 -9.289 1.00 98.44 302 ARG A CA 1
ATOM 2304 C C . ARG A 1 302 ? -10.376 -4.879 -8.049 1.00 98.44 302 ARG A C 1
ATOM 2306 O O . ARG A 1 302 ? -11.558 -4.532 -8.095 1.00 98.44 302 ARG A O 1
ATOM 2313 N N . GLY A 1 303 ? -9.800 -5.362 -6.949 1.00 98.12 303 GLY A N 1
ATOM 2314 C CA . GLY A 1 303 ? -10.423 -5.382 -5.632 1.00 98.12 303 GLY A CA 1
ATOM 2315 C C . GLY A 1 303 ? -10.859 -3.985 -5.198 1.00 98.12 303 GLY A C 1
ATOM 2316 O O . GLY A 1 303 ? -12.035 -3.792 -4.891 1.00 98.12 303 GLY A O 1
ATOM 2317 N N . ASN A 1 304 ? -9.968 -2.996 -5.292 1.00 97.94 304 ASN A N 1
ATOM 2318 C CA . ASN A 1 304 ? -10.259 -1.585 -5.013 1.00 97.94 304 ASN A CA 1
ATOM 2319 C C . ASN A 1 304 ? -11.403 -1.056 -5.894 1.00 97.94 304 ASN A C 1
ATOM 2321 O O . ASN A 1 304 ? -12.385 -0.511 -5.389 1.00 97.94 304 ASN A O 1
ATOM 2325 N N . ALA A 1 305 ? -11.363 -1.313 -7.205 1.00 98.31 305 ALA A N 1
ATOM 2326 C CA . ALA A 1 305 ? -12.446 -0.938 -8.116 1.00 98.31 305 ALA A CA 1
ATOM 2327 C C . ALA A 1 305 ? -13.789 -1.615 -7.762 1.00 98.31 305 ALA A C 1
ATOM 2329 O O . ALA A 1 305 ? -14.866 -1.031 -7.941 1.00 98.31 305 ALA A O 1
ATOM 2330 N N . TYR A 1 306 ? -13.759 -2.847 -7.243 1.00 98.69 306 TYR A N 1
ATOM 2331 C CA . TYR A 1 306 ? -14.947 -3.524 -6.727 1.00 98.69 306 TYR A CA 1
ATOM 2332 C C . TYR A 1 306 ? -15.464 -2.908 -5.421 1.00 98.69 306 TYR A C 1
ATOM 2334 O O . TYR A 1 306 ? -16.681 -2.800 -5.284 1.00 98.69 306 TYR A O 1
ATOM 2342 N N . ILE A 1 307 ? -14.605 -2.468 -4.495 1.00 97.94 307 ILE A N 1
ATOM 2343 C CA . ILE A 1 307 ? -15.029 -1.726 -3.290 1.00 97.94 307 ILE A CA 1
ATOM 2344 C C . ILE A 1 307 ? -15.780 -0.461 -3.684 1.00 97.94 307 ILE A C 1
ATOM 2346 O O . ILE A 1 307 ? -16.920 -0.255 -3.259 1.00 97.94 307 ILE A O 1
ATOM 2350 N N . GLU A 1 308 ? -15.171 0.337 -4.553 1.00 97.38 308 GLU A N 1
ATOM 2351 C CA . GLU A 1 308 ? -15.703 1.624 -4.989 1.00 97.38 308 GLU A CA 1
ATOM 2352 C C . GLU A 1 308 ? -17.019 1.495 -5.774 1.00 97.38 308 GLU A C 1
ATOM 2354 O O . GLU A 1 308 ? -17.907 2.340 -5.680 1.00 97.38 308 GLU A O 1
ATOM 2359 N N . SER A 1 309 ? -17.194 0.393 -6.511 1.00 97.50 309 SER A N 1
ATOM 2360 C CA . SER A 1 309 ? -18.450 0.076 -7.208 1.00 97.50 309 SER A CA 1
ATOM 2361 C C . SER A 1 309 ? -19.479 -0.678 -6.351 1.00 97.50 309 SER A C 1
ATOM 2363 O O . SER A 1 309 ? -20.553 -1.025 -6.849 1.00 97.50 309 SER A O 1
ATOM 2365 N N . GLY A 1 310 ? -19.185 -0.938 -5.072 1.00 97.50 310 GLY A N 1
ATOM 2366 C CA . GLY A 1 310 ? -20.075 -1.630 -4.132 1.00 97.50 310 GLY A CA 1
ATOM 2367 C C . GLY A 1 310 ? -20.134 -3.157 -4.288 1.00 97.50 310 GLY A C 1
ATOM 2368 O O . GLY A 1 310 ? -20.967 -3.820 -3.670 1.00 97.50 310 GLY A O 1
ATOM 2369 N N . ALA A 1 311 ? -19.261 -3.751 -5.099 1.00 98.50 311 ALA A N 1
ATOM 2370 C CA . ALA A 1 311 ? -19.168 -5.189 -5.343 1.00 98.50 311 ALA A CA 1
ATOM 2371 C C . ALA A 1 311 ? -18.277 -5.907 -4.306 1.00 98.50 311 ALA A C 1
ATOM 2373 O O . ALA A 1 311 ? -17.358 -6.652 -4.655 1.00 98.50 311 ALA A O 1
ATOM 2374 N N . TYR A 1 312 ? -18.574 -5.724 -3.018 1.00 98.56 312 TYR A N 1
ATOM 2375 C CA . TYR A 1 312 ? -17.708 -6.118 -1.897 1.00 98.56 312 TYR A CA 1
ATOM 2376 C C . TYR A 1 312 ? -17.308 -7.604 -1.874 1.00 98.56 312 TYR A C 1
ATOM 2378 O O . TYR A 1 312 ? -16.144 -7.917 -1.645 1.00 98.56 312 TYR A O 1
ATOM 2386 N N . PHE A 1 313 ? -18.216 -8.537 -2.189 1.00 98.75 313 PHE A N 1
ATOM 2387 C CA . PHE A 1 313 ? -17.871 -9.969 -2.247 1.00 98.75 313 PHE A CA 1
ATOM 2388 C C . PHE A 1 313 ? -16.822 -10.297 -3.320 1.00 98.75 313 PHE A C 1
ATOM 2390 O O . PHE A 1 313 ? -15.999 -11.191 -3.123 1.00 98.75 313 PHE A O 1
ATOM 2397 N N . LYS A 1 314 ? -16.828 -9.577 -4.450 1.00 98.69 314 LYS A N 1
ATOM 2398 C CA . LYS A 1 314 ? -15.813 -9.756 -5.496 1.00 98.69 314 LYS A CA 1
ATOM 2399 C C . LYS A 1 314 ? -14.471 -9.177 -5.060 1.00 98.69 314 LYS A C 1
ATOM 2401 O O . LYS A 1 314 ? -13.456 -9.831 -5.268 1.00 98.69 314 LYS A O 1
ATOM 2406 N N . ALA A 1 315 ? -14.482 -8.022 -4.391 1.00 98.62 315 ALA A N 1
ATOM 2407 C CA . ALA A 1 315 ? -13.279 -7.443 -3.800 1.00 98.62 315 ALA A CA 1
ATOM 2408 C C . ALA A 1 315 ? -12.624 -8.402 -2.794 1.00 98.62 315 ALA A C 1
ATOM 2410 O O . ALA A 1 315 ? -11.439 -8.699 -2.906 1.00 98.62 315 ALA A O 1
ATOM 2411 N N . ILE A 1 316 ? -13.415 -8.976 -1.878 1.00 98.81 316 ILE A N 1
ATOM 2412 C CA . ILE A 1 316 ? -12.941 -9.975 -0.906 1.00 98.81 316 ILE A CA 1
ATOM 2413 C C . ILE A 1 316 ? -12.266 -11.158 -1.610 1.00 98.81 316 ILE A C 1
ATOM 2415 O O . ILE A 1 316 ? -11.205 -11.605 -1.172 1.00 98.81 316 ILE A O 1
ATOM 2419 N N . SER A 1 317 ? -12.858 -11.662 -2.697 1.00 98.44 317 SER A N 1
ATOM 2420 C CA . SER A 1 317 ? -12.291 -12.770 -3.475 1.00 98.44 317 SER A CA 1
ATOM 2421 C C . SER A 1 317 ? -10.937 -12.412 -4.094 1.00 98.44 317 SER A C 1
ATOM 2423 O O . SER A 1 317 ? -9.999 -13.210 -4.012 1.00 98.44 317 SER A O 1
ATOM 2425 N N . ASP A 1 318 ? -10.825 -11.229 -4.698 1.00 98.44 318 ASP A N 1
ATOM 2426 C CA . ASP A 1 318 ? -9.588 -10.780 -5.340 1.00 98.44 318 ASP A CA 1
ATOM 2427 C C . ASP A 1 318 ? -8.477 -10.554 -4.304 1.00 98.44 318 ASP A C 1
ATOM 2429 O O . ASP A 1 318 ? -7.405 -11.145 -4.431 1.00 98.44 318 ASP A O 1
ATOM 2433 N N . PHE A 1 319 ? -8.755 -9.835 -3.210 1.00 98.38 319 PHE A N 1
ATOM 2434 C CA . PHE A 1 319 ? -7.788 -9.632 -2.124 1.00 98.38 319 PHE A CA 1
ATOM 2435 C C . PHE A 1 319 ? -7.350 -10.947 -1.471 1.00 98.38 319 PHE A C 1
ATOM 2437 O O . PHE A 1 319 ? -6.174 -11.143 -1.177 1.00 98.38 319 PHE A O 1
ATOM 2444 N N . THR A 1 320 ? -8.272 -11.896 -1.285 1.00 98.19 320 THR A N 1
ATOM 2445 C CA . THR A 1 320 ? -7.940 -13.225 -0.742 1.00 98.19 320 THR A CA 1
ATOM 2446 C C . THR A 1 320 ? -6.986 -14.001 -1.643 1.00 98.19 320 THR A C 1
ATOM 2448 O O . THR A 1 320 ? -6.175 -14.778 -1.144 1.00 98.19 320 THR A O 1
ATOM 2451 N N . THR A 1 321 ? -7.049 -13.764 -2.952 1.00 97.31 321 THR A N 1
ATOM 2452 C CA . THR A 1 321 ? -6.122 -14.355 -3.921 1.00 97.31 321 THR A CA 1
ATOM 2453 C C . THR A 1 321 ? -4.789 -13.598 -3.960 1.00 97.31 321 THR A C 1
ATOM 2455 O O . THR A 1 321 ? -3.746 -14.232 -4.103 1.00 97.31 321 THR A O 1
ATOM 2458 N N . ALA A 1 322 ? -4.804 -12.272 -3.791 1.00 96.12 322 ALA A N 1
ATOM 2459 C CA . ALA A 1 322 ? -3.615 -11.417 -3.827 1.00 96.12 322 ALA A CA 1
ATOM 2460 C C . ALA A 1 322 ? -2.694 -11.604 -2.609 1.00 96.12 322 ALA A C 1
ATOM 2462 O O . ALA A 1 322 ? -1.488 -11.758 -2.769 1.00 96.12 322 ALA A O 1
ATOM 2463 N N . ILE A 1 323 ? -3.250 -11.667 -1.395 1.00 96.19 323 ILE A N 1
ATOM 2464 C CA . ILE A 1 323 ? -2.487 -11.747 -0.134 1.00 96.19 323 ILE A CA 1
ATOM 2465 C C . ILE A 1 323 ? -1.378 -12.817 -0.124 1.00 96.19 323 ILE A C 1
ATOM 2467 O O . ILE A 1 323 ? -0.246 -12.479 0.215 1.00 96.19 323 ILE A O 1
ATOM 2471 N N . PRO A 1 324 ? -1.620 -14.096 -0.478 1.00 95.06 324 PRO A N 1
ATOM 2472 C CA . PRO A 1 324 ? -0.548 -15.095 -0.476 1.00 95.06 324 PRO A CA 1
ATOM 2473 C C . PRO A 1 324 ? 0.538 -14.833 -1.531 1.00 95.06 324 PRO A C 1
ATOM 2475 O O . PRO A 1 324 ? 1.669 -15.284 -1.349 1.00 95.06 324 PRO A O 1
ATOM 2478 N N . LEU A 1 325 ? 0.215 -14.128 -2.621 1.00 92.38 325 LEU A N 1
ATOM 2479 C CA . LEU A 1 325 ? 1.190 -13.721 -3.634 1.00 92.38 325 LEU A CA 1
ATOM 2480 C C . LEU A 1 325 ? 2.082 -12.599 -3.093 1.00 92.38 325 LEU A C 1
ATOM 2482 O O . LEU A 1 325 ? 3.297 -12.682 -3.242 1.00 92.38 325 LEU A O 1
ATOM 2486 N N . GLU A 1 326 ? 1.497 -11.635 -2.381 1.00 88.19 326 GLU A N 1
ATOM 2487 C CA . GLU A 1 326 ? 2.239 -10.519 -1.783 1.00 88.19 326 GLU A CA 1
ATOM 2488 C C . GLU A 1 326 ? 3.102 -10.931 -0.586 1.00 88.19 326 GLU A C 1
ATOM 2490 O O . GLU A 1 326 ? 4.230 -10.475 -0.414 1.00 88.19 326 GLU A O 1
ATOM 2495 N N . ILE A 1 327 ? 2.633 -11.893 0.215 1.00 87.81 327 ILE A N 1
ATOM 2496 C CA . ILE A 1 327 ? 3.469 -12.515 1.255 1.00 87.81 327 ILE A CA 1
ATOM 2497 C C . ILE A 1 327 ? 4.723 -13.142 0.634 1.00 87.81 327 ILE A C 1
ATOM 2499 O O . ILE A 1 327 ? 5.795 -13.116 1.235 1.00 87.81 327 ILE A O 1
ATOM 2503 N N . LYS A 1 328 ? 4.593 -13.730 -0.561 1.00 84.25 328 LYS A N 1
ATOM 2504 C CA . LYS A 1 328 ? 5.702 -14.385 -1.256 1.00 84.25 328 LYS A CA 1
ATOM 2505 C C . LYS A 1 328 ? 6.655 -13.379 -1.911 1.00 84.25 328 LYS A C 1
ATOM 2507 O O . LYS A 1 328 ? 7.849 -13.663 -1.953 1.00 84.25 328 LYS A O 1
ATOM 2512 N N . SER A 1 329 ? 6.151 -12.262 -2.440 1.00 76.81 329 SER A N 1
ATOM 2513 C CA . SER A 1 329 ? 6.977 -11.189 -3.016 1.00 76.81 329 SER A CA 1
ATOM 2514 C C . SER A 1 329 ? 7.706 -10.376 -1.942 1.00 76.81 329 SER A C 1
ATOM 2516 O O . SER A 1 329 ? 8.765 -9.826 -2.229 1.00 76.81 329 SER A O 1
ATOM 2518 N N . GLY A 1 330 ? 7.187 -10.353 -0.708 1.00 75.25 330 GLY A N 1
ATOM 2519 C CA . GLY A 1 330 ? 7.739 -9.553 0.385 1.00 75.25 330 GLY A CA 1
ATOM 2520 C C . GLY A 1 330 ? 7.325 -8.082 0.313 1.00 75.25 330 GLY A C 1
ATOM 2521 O O . GLY A 1 330 ? 8.073 -7.226 0.778 1.00 75.25 330 GLY A O 1
ATOM 2522 N N . ASP A 1 331 ? 6.163 -7.789 -0.278 1.00 73.81 331 ASP A N 1
ATOM 2523 C CA . ASP A 1 331 ? 5.670 -6.423 -0.459 1.00 73.81 331 ASP A CA 1
ATOM 2524 C C . ASP A 1 331 ? 5.375 -5.732 0.891 1.00 73.81 331 ASP A C 1
ATOM 2526 O O . ASP A 1 331 ? 4.662 -6.255 1.757 1.00 73.81 331 ASP A O 1
ATOM 2530 N N . SER A 1 332 ? 5.920 -4.525 1.070 1.00 73.06 332 SER A N 1
ATOM 2531 C CA . SER A 1 332 ? 5.739 -3.686 2.259 1.00 73.06 332 SER A CA 1
ATOM 2532 C C . SER A 1 332 ? 4.315 -3.119 2.394 1.00 73.06 332 SER A C 1
ATOM 2534 O O . SER A 1 332 ? 3.885 -2.767 3.503 1.00 73.06 332 SER A O 1
ATOM 2536 N N . TYR A 1 333 ? 3.542 -3.086 1.306 1.00 83.75 333 TYR A N 1
ATOM 2537 C CA . TYR A 1 333 ? 2.169 -2.586 1.250 1.00 83.75 333 TYR A CA 1
ATOM 2538 C C . TYR A 1 333 ? 1.110 -3.642 1.585 1.00 83.75 333 TYR A C 1
ATOM 2540 O O . TYR A 1 333 ? -0.074 -3.330 1.610 1.00 83.75 333 TYR A O 1
ATOM 2548 N N . LEU A 1 334 ? 1.490 -4.870 1.957 1.00 91.94 334 LEU A N 1
ATOM 2549 C CA . LEU A 1 334 ? 0.535 -5.923 2.334 1.00 91.94 334 LEU A CA 1
ATOM 2550 C C . LEU A 1 334 ? -0.470 -5.495 3.428 1.00 91.94 334 LEU A C 1
ATOM 2552 O O . LEU A 1 334 ? -1.605 -5.975 3.458 1.00 91.94 334 LEU A O 1
ATOM 2556 N N . HIS A 1 335 ? -0.075 -4.584 4.322 1.00 93.00 335 HIS A N 1
ATOM 2557 C CA . HIS A 1 335 ? -0.955 -4.044 5.360 1.00 93.00 335 HIS A CA 1
ATOM 2558 C C . HIS A 1 335 ? -2.201 -3.340 4.790 1.00 93.00 335 HIS A C 1
ATOM 2560 O O . HIS A 1 335 ? -3.286 -3.517 5.346 1.00 93.00 335 HIS A O 1
ATOM 2566 N N . THR A 1 336 ? -2.081 -2.620 3.667 1.00 92.94 336 THR A N 1
ATOM 2567 C CA . THR A 1 336 ? -3.203 -1.897 3.043 1.00 92.94 336 THR A CA 1
ATOM 2568 C C . THR A 1 336 ? -4.214 -2.866 2.438 1.00 92.94 336 THR A C 1
ATOM 2570 O O . THR A 1 336 ? -5.415 -2.663 2.563 1.00 92.94 336 THR A O 1
ATOM 2573 N N . ILE A 1 337 ? -3.755 -3.990 1.875 1.00 95.88 337 ILE A N 1
ATOM 2574 C CA . ILE A 1 337 ? -4.637 -5.025 1.315 1.00 95.88 337 ILE A CA 1
ATOM 2575 C C . ILE A 1 337 ? -5.507 -5.647 2.410 1.00 95.88 337 ILE A C 1
ATOM 2577 O O . ILE A 1 337 ? -6.710 -5.841 2.217 1.00 95.88 337 ILE A O 1
ATOM 2581 N N . TYR A 1 338 ? -4.916 -5.949 3.572 1.00 97.75 338 TYR A N 1
ATOM 2582 C CA . TYR A 1 338 ? -5.681 -6.410 4.730 1.00 97.75 338 TYR A CA 1
ATOM 2583 C C . TYR A 1 338 ? -6.682 -5.351 5.186 1.00 97.75 338 TYR A C 1
ATOM 2585 O O . TYR A 1 338 ? -7.848 -5.671 5.386 1.00 97.75 338 TYR A O 1
ATOM 2593 N N . GLU A 1 339 ? -6.262 -4.094 5.304 1.00 97.00 339 GLU A N 1
ATOM 2594 C CA . GLU A 1 339 ? -7.148 -3.000 5.694 1.00 97.00 339 GLU A CA 1
ATOM 2595 C C . GLU A 1 339 ? -8.351 -2.869 4.747 1.00 97.00 339 GLU A C 1
ATOM 2597 O O . GLU A 1 339 ? -9.499 -2.888 5.193 1.00 97.00 339 GLU A O 1
ATOM 2602 N N . THR A 1 340 ? -8.116 -2.819 3.435 1.00 96.81 340 THR A N 1
ATOM 2603 C CA . THR A 1 340 ? -9.179 -2.651 2.438 1.00 96.81 340 THR A CA 1
ATOM 2604 C C . THR A 1 340 ? -10.080 -3.884 2.333 1.00 96.81 340 THR A C 1
ATOM 2606 O O . THR A 1 340 ? -11.293 -3.758 2.136 1.00 96.81 340 THR A O 1
ATOM 2609 N N . ARG A 1 341 ? -9.549 -5.100 2.527 1.00 98.44 341 ARG A N 1
ATOM 2610 C CA . ARG A 1 341 ? -10.393 -6.299 2.641 1.00 98.44 341 ARG A CA 1
ATOM 2611 C C . ARG A 1 341 ? -11.213 -6.288 3.935 1.00 98.44 341 ARG A C 1
ATOM 2613 O O . ARG A 1 341 ? -12.379 -6.686 3.905 1.00 98.44 341 ARG A O 1
ATOM 2620 N N . GLY A 1 342 ? -10.661 -5.760 5.027 1.00 98.31 342 GLY A N 1
ATOM 2621 C CA . GLY A 1 342 ? -11.384 -5.480 6.266 1.00 98.31 342 GLY A CA 1
ATOM 2622 C C . GLY A 1 342 ? -12.569 -4.539 6.040 1.00 98.31 342 GLY A C 1
ATOM 2623 O O . GLY A 1 342 ? -13.689 -4.855 6.446 1.00 98.31 342 GLY A O 1
ATOM 2624 N N . ASP A 1 343 ? -12.366 -3.457 5.284 1.00 98.12 343 ASP A N 1
ATOM 2625 C CA . ASP A 1 343 ? -13.438 -2.533 4.888 1.00 98.12 343 ASP A CA 1
ATOM 2626 C C . ASP A 1 343 ? -14.530 -3.252 4.078 1.00 98.12 343 ASP A C 1
ATOM 2628 O O . ASP A 1 343 ? -15.727 -3.069 4.320 1.00 98.12 343 ASP A O 1
ATOM 2632 N N . ALA A 1 344 ? -14.138 -4.135 3.157 1.00 98.44 344 ALA A N 1
ATOM 2633 C CA . ALA A 1 344 ? -15.063 -4.974 2.398 1.00 98.44 344 ALA A CA 1
ATOM 2634 C C . ALA A 1 344 ? -15.902 -5.885 3.309 1.00 98.44 344 ALA A C 1
ATOM 2636 O O . ALA A 1 344 ? -17.120 -5.990 3.135 1.00 98.44 344 ALA A O 1
ATOM 2637 N N . TYR A 1 345 ? -15.262 -6.523 4.294 1.00 98.69 345 TYR A N 1
ATOM 2638 C CA . TYR A 1 345 ? -15.923 -7.373 5.282 1.00 98.69 345 TYR A CA 1
ATOM 2639 C C . TYR A 1 345 ? -16.918 -6.588 6.140 1.00 98.69 345 TYR A C 1
ATOM 2641 O O . TYR A 1 345 ? -18.042 -7.055 6.342 1.00 98.69 345 TYR A O 1
ATOM 2649 N N . MET A 1 346 ? -16.569 -5.367 6.559 1.00 97.75 346 MET A N 1
ATOM 2650 C CA . MET A 1 346 ? -17.494 -4.471 7.262 1.00 97.75 346 MET A CA 1
ATOM 2651 C C . MET A 1 346 ? -18.738 -4.174 6.420 1.00 97.75 346 MET A C 1
ATOM 2653 O O . MET A 1 346 ? -19.859 -4.235 6.927 1.00 97.75 346 MET A O 1
ATOM 2657 N N . LYS A 1 347 ? -18.572 -3.916 5.116 1.00 97.75 347 LYS A N 1
ATOM 2658 C CA . LYS A 1 347 ? -19.690 -3.616 4.205 1.00 97.75 347 LYS A CA 1
ATOM 2659 C C . LYS A 1 347 ? -20.629 -4.799 3.967 1.00 97.75 347 LYS A C 1
ATOM 2661 O O . LYS A 1 347 ? -21.815 -4.575 3.734 1.00 97.75 347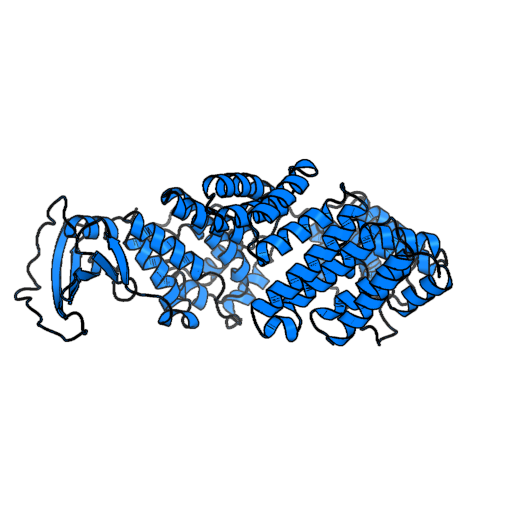 LYS A O 1
ATOM 2666 N N . VAL A 1 348 ? -20.138 -6.038 4.048 1.00 97.94 348 VAL A N 1
ATOM 2667 C CA . VAL A 1 348 ? -20.980 -7.251 3.972 1.00 97.94 348 VAL A CA 1
ATOM 2668 C C . VAL A 1 348 ? -21.458 -7.750 5.341 1.00 97.94 348 VAL A C 1
ATOM 2670 O O . VAL A 1 348 ? -22.169 -8.751 5.408 1.00 97.94 348 VAL A O 1
ATOM 2673 N N . GLY A 1 349 ? -21.098 -7.060 6.429 1.00 96.12 349 GLY A N 1
ATOM 2674 C CA . GLY A 1 349 ? -21.503 -7.393 7.795 1.00 96.12 349 GLY A CA 1
ATOM 2675 C C . GLY A 1 349 ? -20.702 -8.520 8.459 1.00 96.12 349 GLY A C 1
ATOM 2676 O O . GLY A 1 349 ? -21.078 -8.959 9.547 1.00 96.12 349 GLY A O 1
ATOM 2677 N N . ASP A 1 350 ? -19.598 -8.982 7.865 1.00 98.06 350 ASP A N 1
ATOM 2678 C CA . ASP A 1 350 ? -18.692 -9.953 8.494 1.00 98.06 350 ASP A CA 1
ATOM 2679 C C . ASP A 1 350 ? -17.675 -9.242 9.398 1.00 98.06 350 ASP A C 1
ATOM 2681 O O . ASP A 1 350 ? -16.474 -9.170 9.134 1.00 98.06 350 ASP A O 1
ATOM 2685 N N . VAL A 1 351 ? -18.187 -8.702 10.503 1.00 97.56 351 VAL A N 1
ATOM 2686 C CA . VAL A 1 351 ? -17.410 -7.908 11.467 1.00 97.56 351 VAL A CA 1
ATOM 2687 C C . VAL A 1 351 ? -16.239 -8.705 12.054 1.00 97.56 351 VAL A C 1
ATOM 2689 O O . VAL A 1 351 ? -15.181 -8.151 12.338 1.00 97.56 351 VAL A O 1
ATOM 2692 N N . ARG A 1 352 ? -16.389 -10.027 12.215 1.00 97.75 352 ARG A N 1
ATOM 2693 C CA . ARG A 1 352 ? -15.324 -10.877 12.761 1.00 97.75 352 ARG A CA 1
ATOM 2694 C C . ARG A 1 352 ? -14.137 -10.968 11.805 1.00 97.75 352 ARG A C 1
ATOM 2696 O O . ARG A 1 352 ? -13.000 -10.850 12.256 1.00 97.75 352 ARG A O 1
ATOM 2703 N N . SER A 1 353 ? -14.388 -11.196 10.517 1.00 98.50 353 SER A N 1
ATOM 2704 C CA . SER A 1 353 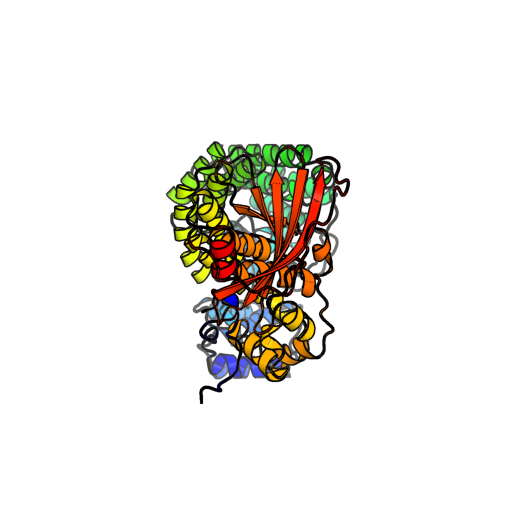? -13.318 -11.235 9.517 1.00 98.50 353 SER A CA 1
ATOM 2705 C C . SER A 1 353 ? -12.667 -9.862 9.349 1.00 98.50 353 SER A C 1
ATOM 2707 O O . SER A 1 353 ? -11.444 -9.793 9.274 1.00 98.50 353 SER A O 1
ATOM 2709 N N . ALA A 1 354 ? -13.447 -8.776 9.424 1.00 98.56 354 ALA A N 1
ATOM 2710 C CA . ALA A 1 354 ? -12.911 -7.415 9.421 1.00 98.56 354 ALA A CA 1
ATOM 2711 C C . ALA A 1 354 ? -11.944 -7.154 10.585 1.00 98.56 354 ALA A C 1
ATOM 2713 O O . ALA A 1 354 ? -10.834 -6.686 10.362 1.00 98.56 354 ALA A O 1
ATOM 2714 N N . ILE A 1 355 ? -12.317 -7.522 11.817 1.00 98.31 355 ILE A N 1
ATOM 2715 C CA . ILE A 1 355 ? -11.436 -7.401 12.992 1.00 98.31 355 ILE A CA 1
ATOM 2716 C C . ILE A 1 355 ? -10.112 -8.140 12.768 1.00 98.31 355 ILE A C 1
ATOM 2718 O O . ILE A 1 355 ? -9.053 -7.594 13.068 1.00 98.31 355 ILE A O 1
ATOM 2722 N N . ASN A 1 356 ? -10.161 -9.370 12.247 1.00 97.94 356 ASN A N 1
ATOM 2723 C CA . ASN A 1 356 ? -8.954 -10.159 11.992 1.00 97.94 356 ASN A CA 1
ATOM 2724 C C . ASN A 1 356 ? -8.041 -9.483 10.960 1.00 97.94 356 ASN A C 1
ATOM 2726 O O . ASN A 1 356 ? -6.828 -9.426 11.162 1.00 97.94 356 ASN A O 1
ATOM 2730 N N . ASP A 1 357 ? -8.627 -8.957 9.887 1.00 98.38 357 ASP A N 1
ATOM 2731 C CA . ASP A 1 357 ? -7.906 -8.251 8.834 1.00 98.38 357 ASP A CA 1
ATOM 2732 C C . ASP A 1 357 ? -7.314 -6.930 9.340 1.00 98.38 357 ASP A C 1
ATOM 2734 O O . ASP A 1 357 ? -6.126 -6.691 9.148 1.00 98.38 357 ASP A O 1
ATOM 2738 N N . TYR A 1 358 ? -8.064 -6.122 10.093 1.00 98.44 358 TYR A N 1
ATOM 2739 C CA . TYR A 1 358 ? -7.515 -4.915 10.715 1.00 98.44 358 TYR A CA 1
ATOM 2740 C C . TYR A 1 358 ? -6.413 -5.229 11.733 1.00 98.44 358 TYR A C 1
ATOM 2742 O O . TYR A 1 358 ? -5.445 -4.483 11.842 1.00 98.44 358 TYR A O 1
ATOM 2750 N N . THR A 1 359 ? -6.494 -6.346 12.464 1.00 97.38 359 THR A N 1
ATOM 2751 C CA . THR A 1 359 ? -5.392 -6.804 13.326 1.00 97.38 359 THR A CA 1
ATOM 2752 C C . THR A 1 359 ? -4.150 -7.177 12.518 1.00 97.38 359 THR A C 1
ATOM 2754 O O . THR A 1 359 ? -3.042 -6.855 12.946 1.00 97.38 359 THR A O 1
ATOM 2757 N N . ALA A 1 360 ? -4.304 -7.832 11.365 1.00 95.94 360 ALA A N 1
ATOM 2758 C CA . ALA A 1 360 ? -3.184 -8.128 10.474 1.00 95.94 360 ALA A CA 1
ATOM 2759 C C . ALA A 1 360 ? -2.583 -6.845 9.873 1.00 95.94 360 ALA A C 1
ATOM 2761 O O . ALA A 1 360 ? -1.362 -6.687 9.885 1.00 95.94 360 ALA A O 1
ATOM 2762 N N . ALA A 1 361 ? -3.429 -5.909 9.434 1.00 96.12 361 ALA A N 1
ATOM 2763 C CA . ALA A 1 361 ? -3.024 -4.597 8.939 1.00 96.12 361 ALA A CA 1
ATOM 2764 C C . ALA A 1 361 ? -2.252 -3.807 10.005 1.00 96.12 361 ALA A C 1
ATOM 2766 O O . ALA A 1 361 ? -1.150 -3.346 9.732 1.00 96.12 361 ALA A O 1
ATOM 2767 N N . LEU A 1 362 ? -2.759 -3.739 11.242 1.00 95.19 362 LEU A N 1
ATOM 2768 C CA . LEU A 1 362 ? -2.062 -3.095 12.360 1.00 95.19 362 LEU A CA 1
ATOM 2769 C C . LEU A 1 362 ? -0.735 -3.773 12.678 1.00 95.19 362 LEU A C 1
ATOM 2771 O O . LEU A 1 362 ? 0.249 -3.079 12.881 1.00 95.19 362 LEU A O 1
ATOM 2775 N N . ARG A 1 363 ? -0.667 -5.109 12.689 1.00 93.69 363 ARG A N 1
ATOM 2776 C CA . ARG A 1 363 ? 0.591 -5.829 12.938 1.00 93.69 363 ARG A CA 1
ATOM 2777 C C . ARG A 1 363 ? 1.661 -5.482 11.904 1.00 93.69 363 ARG A C 1
ATOM 2779 O O . ARG A 1 363 ? 2.804 -5.242 12.276 1.00 93.69 363 ARG A O 1
ATOM 2786 N N . LEU A 1 364 ? 1.299 -5.477 10.623 1.00 91.88 364 LEU A N 1
ATOM 2787 C CA . LEU A 1 364 ? 2.227 -5.186 9.530 1.00 91.88 364 LEU A CA 1
ATOM 2788 C C . LEU A 1 364 ? 2.578 -3.694 9.466 1.00 91.88 364 LEU A C 1
ATOM 2790 O O . LEU A 1 364 ? 3.753 -3.351 9.419 1.00 91.88 364 LEU A O 1
ATOM 2794 N N . GLY A 1 365 ? 1.579 -2.813 9.533 1.00 91.81 365 GLY A N 1
ATOM 2795 C CA . GLY A 1 365 ? 1.766 -1.362 9.503 1.00 91.81 365 GLY A CA 1
ATOM 2796 C C . GLY A 1 365 ? 2.545 -0.846 10.711 1.00 91.81 365 GLY A C 1
ATOM 2797 O O . GLY A 1 365 ? 3.478 -0.066 10.546 1.00 91.81 365 GLY A O 1
ATOM 2798 N N . PHE A 1 366 ? 2.232 -1.335 11.918 1.00 91.69 366 PHE A N 1
ATOM 2799 C CA . PHE A 1 366 ? 3.022 -1.036 13.112 1.00 91.69 366 PHE A CA 1
ATOM 2800 C C . PHE A 1 366 ? 4.446 -1.568 12.961 1.00 91.69 366 PHE A C 1
ATOM 2802 O O . PHE A 1 366 ? 5.386 -0.820 13.207 1.00 91.69 366 PHE A O 1
ATOM 2809 N N . GLY A 1 367 ? 4.614 -2.809 12.487 1.00 90.81 367 GLY A N 1
ATOM 2810 C CA . GLY A 1 367 ? 5.924 -3.392 12.192 1.00 90.81 367 GLY A CA 1
ATOM 2811 C C . GLY A 1 367 ? 6.769 -2.507 11.273 1.00 90.81 367 GLY A C 1
ATOM 2812 O O . GLY A 1 367 ? 7.888 -2.173 11.631 1.00 90.81 367 GLY A O 1
ATOM 2813 N N . ASN A 1 368 ? 6.206 -2.029 10.160 1.00 88.19 368 ASN A N 1
ATOM 2814 C CA . ASN A 1 368 ? 6.899 -1.158 9.203 1.00 88.19 368 ASN A CA 1
ATOM 2815 C C . ASN A 1 368 ? 7.451 0.131 9.833 1.00 88.19 368 ASN A C 1
ATOM 2817 O O . ASN A 1 368 ? 8.504 0.607 9.415 1.00 88.19 368 ASN A O 1
ATOM 2821 N N . ILE A 1 369 ? 6.755 0.700 10.822 1.00 87.38 369 ILE A N 1
ATOM 2822 C CA . ILE A 1 369 ? 7.177 1.943 11.480 1.00 87.38 369 ILE A CA 1
ATOM 2823 C C . ILE A 1 369 ? 7.917 1.708 12.800 1.00 87.38 369 ILE A C 1
ATOM 2825 O O . ILE A 1 369 ? 8.398 2.675 13.379 1.00 87.38 369 ILE A O 1
ATOM 2829 N N . THR A 1 370 ? 8.013 0.470 13.304 1.00 89.19 370 THR A N 1
ATOM 2830 C CA . THR A 1 370 ? 8.451 0.211 14.690 1.00 89.19 370 THR A CA 1
ATOM 2831 C C . THR A 1 370 ? 9.882 0.688 14.931 1.00 89.19 370 THR A C 1
ATOM 2833 O O . THR A 1 370 ? 10.158 1.246 15.989 1.00 89.19 370 THR A O 1
ATOM 2836 N N . ILE A 1 371 ? 10.772 0.531 13.946 1.00 85.75 371 ILE A N 1
ATOM 2837 C CA . ILE A 1 371 ? 12.165 1.001 14.016 1.00 85.75 371 ILE A CA 1
ATOM 2838 C C . ILE A 1 371 ? 12.299 2.531 14.106 1.00 85.75 371 ILE A C 1
ATOM 2840 O O . ILE A 1 371 ? 13.342 3.025 14.502 1.00 85.75 371 ILE A O 1
ATOM 2844 N N . LEU A 1 372 ? 11.253 3.287 13.760 1.00 84.62 372 LEU A N 1
ATOM 2845 C CA . LEU A 1 372 ? 11.250 4.755 13.794 1.00 84.62 372 LEU A CA 1
ATOM 2846 C C . LEU A 1 372 ? 10.711 5.322 15.118 1.00 84.62 372 LEU A C 1
ATOM 2848 O O . LEU A 1 372 ? 10.609 6.542 15.270 1.00 84.62 372 LEU A O 1
ATOM 2852 N N . LEU A 1 373 ? 10.298 4.453 16.046 1.00 88.06 373 LEU A N 1
ATOM 2853 C CA . LEU A 1 373 ? 9.670 4.836 17.307 1.00 88.06 373 LEU A CA 1
ATOM 2854 C C . LEU A 1 373 ? 10.642 4.709 18.476 1.00 88.06 373 LEU A C 1
ATOM 2856 O O . LEU A 1 373 ? 11.522 3.857 18.484 1.00 88.06 373 LEU A O 1
ATOM 2860 N N . SER A 1 374 ? 10.399 5.491 19.523 1.00 91.25 374 SER A N 1
ATOM 2861 C CA . SER A 1 374 ? 11.044 5.315 20.823 1.00 91.25 374 SER A CA 1
ATOM 2862 C C . SER A 1 374 ? 10.221 4.410 21.752 1.00 91.25 374 SER A C 1
ATOM 2864 O O . SER A 1 374 ? 8.998 4.271 21.614 1.00 91.25 374 SER A O 1
ATOM 2866 N N . VAL A 1 375 ? 10.862 3.821 22.769 1.00 93.44 375 VAL A N 1
ATOM 2867 C CA . VAL A 1 375 ? 10.157 3.038 23.809 1.00 93.44 375 VAL A CA 1
ATOM 2868 C C . VAL A 1 375 ? 8.996 3.821 24.461 1.00 93.44 375 VAL A C 1
ATOM 2870 O O . VAL A 1 375 ? 7.917 3.239 24.628 1.00 93.44 375 VAL A O 1
ATOM 2873 N N . PRO A 1 376 ? 9.132 5.121 24.805 1.00 91.75 376 PRO A N 1
ATOM 2874 C CA . PRO A 1 376 ? 8.010 5.928 25.287 1.00 91.75 376 PRO A CA 1
ATOM 2875 C C . PRO A 1 376 ? 6.827 6.007 24.313 1.00 91.75 376 PRO A C 1
ATOM 2877 O O . PRO A 1 376 ? 5.683 5.866 24.749 1.00 91.75 376 PRO A O 1
ATOM 2880 N N . GLN A 1 377 ? 7.072 6.182 23.010 1.00 90.31 377 GLN A N 1
ATOM 2881 C CA . GLN A 1 377 ? 6.010 6.218 21.995 1.00 90.31 377 GLN A CA 1
ATOM 2882 C C . GLN A 1 377 ? 5.291 4.868 21.885 1.00 90.31 377 GLN A C 1
ATOM 2884 O O . GLN A 1 377 ? 4.059 4.813 21.874 1.00 90.31 377 GLN A O 1
ATOM 2889 N N . ILE A 1 378 ? 6.048 3.767 21.898 1.00 92.62 378 ILE A N 1
ATOM 2890 C CA . ILE A 1 378 ? 5.493 2.408 21.897 1.00 92.62 378 ILE A CA 1
ATOM 2891 C C . ILE A 1 378 ? 4.603 2.192 23.126 1.00 92.62 378 ILE A C 1
ATOM 2893 O O . ILE A 1 378 ? 3.499 1.673 22.997 1.00 92.62 378 ILE A O 1
ATOM 2897 N N . ARG A 1 379 ? 5.026 2.628 24.317 1.00 93.19 379 ARG A N 1
ATOM 2898 C CA . ARG A 1 379 ? 4.218 2.534 25.547 1.00 93.19 379 ARG A CA 1
ATOM 2899 C C . ARG A 1 379 ? 2.998 3.452 25.551 1.00 93.19 379 ARG A C 1
ATOM 2901 O O . ARG A 1 379 ? 1.984 3.107 26.154 1.00 93.19 379 ARG A O 1
ATOM 2908 N N . ALA A 1 380 ? 3.070 4.602 24.887 1.00 90.62 380 ALA A N 1
ATOM 2909 C CA . ALA A 1 380 ? 1.922 5.489 24.737 1.00 90.62 380 ALA A CA 1
ATOM 2910 C C . ALA A 1 380 ? 0.820 4.834 23.884 1.00 90.62 380 ALA A C 1
ATOM 2912 O O . ALA A 1 380 ? -0.360 4.925 24.234 1.00 90.62 380 ALA A O 1
ATOM 2913 N N . LEU A 1 381 ? 1.210 4.114 22.826 1.00 91.62 381 LEU A N 1
ATOM 2914 C CA . LEU A 1 381 ? 0.311 3.271 22.034 1.00 91.62 381 LEU A CA 1
ATOM 2915 C C . LEU A 1 381 ? -0.125 2.017 22.798 1.00 91.62 381 LEU A C 1
ATOM 2917 O O . LEU A 1 381 ? -1.300 1.668 22.753 1.00 91.62 381 LEU A O 1
ATOM 2921 N N . TYR A 1 382 ? 0.790 1.366 23.520 1.00 93.19 382 TYR A N 1
ATOM 2922 C CA . TYR A 1 382 ? 0.585 0.088 24.209 1.00 93.19 382 TYR A CA 1
ATOM 2923 C C . TYR A 1 382 ? 0.932 0.151 25.705 1.00 93.19 382 TYR A C 1
ATOM 2925 O O . TYR A 1 382 ? 1.957 -0.391 26.138 1.00 93.19 382 TYR A O 1
ATOM 2933 N N . PRO A 1 383 ? 0.065 0.758 26.539 1.00 91.44 383 PRO A N 1
ATOM 2934 C CA . PRO A 1 383 ? 0.281 0.844 27.984 1.00 91.44 383 PRO A CA 1
ATOM 2935 C C . PRO A 1 383 ? 0.392 -0.518 28.679 1.00 91.44 383 PRO A C 1
ATOM 2937 O O . PRO A 1 383 ? 0.916 -0.611 29.789 1.00 91.44 383 PRO A O 1
ATOM 2940 N N . GLU A 1 384 ? -0.080 -1.587 28.035 1.00 91.00 384 GLU A N 1
ATOM 2941 C CA . GLU A 1 384 ? 0.081 -2.972 28.477 1.00 91.00 384 GLU A CA 1
ATOM 2942 C C . GLU A 1 384 ? 1.557 -3.380 28.628 1.00 91.00 384 GLU A C 1
ATOM 2944 O O . GLU A 1 384 ? 1.857 -4.304 29.381 1.00 91.00 384 GLU A O 1
ATOM 2949 N N . LEU A 1 385 ? 2.475 -2.668 27.965 1.00 93.56 385 LEU A N 1
ATOM 2950 C CA . LEU A 1 385 ? 3.920 -2.890 28.023 1.00 93.56 385 LEU A CA 1
ATOM 2951 C C . LEU A 1 385 ? 4.623 -2.096 29.137 1.00 93.56 385 LEU A C 1
ATOM 2953 O O . LEU A 1 385 ? 5.808 -2.312 29.381 1.00 93.56 385 LEU A O 1
ATOM 2957 N N . ASN A 1 386 ? 3.924 -1.202 29.845 1.00 93.31 386 ASN A N 1
ATOM 2958 C CA . ASN A 1 386 ? 4.499 -0.418 30.949 1.00 93.31 386 ASN A CA 1
ATOM 2959 C C . ASN A 1 386 ? 5.161 -1.260 32.058 1.00 93.31 386 ASN A C 1
ATOM 2961 O O . ASN A 1 386 ? 6.156 -0.798 32.612 1.00 93.31 386 ASN A O 1
ATOM 2965 N N . PRO A 1 387 ? 4.668 -2.468 32.407 1.00 93.94 387 PRO A N 1
ATOM 2966 C CA . PRO A 1 387 ? 5.329 -3.310 33.406 1.00 93.94 387 PRO A CA 1
ATOM 2967 C C . PRO A 1 387 ? 6.653 -3.939 32.944 1.00 93.94 387 PRO A C 1
ATOM 2969 O O . PRO A 1 387 ? 7.375 -4.481 33.778 1.00 93.94 387 PRO A O 1
ATOM 2972 N N . LEU A 1 388 ? 6.951 -3.942 31.640 1.00 93.62 388 LEU A N 1
ATOM 2973 C CA . LEU A 1 388 ? 8.169 -4.541 31.087 1.00 93.62 388 LEU A CA 1
ATOM 2974 C C . LEU A 1 388 ? 9.351 -3.576 31.199 1.00 93.62 388 LEU A C 1
ATOM 2976 O O . LEU A 1 388 ? 9.167 -2.361 31.113 1.00 93.62 388 LEU A O 1
ATOM 2980 N N . SER A 1 389 ? 10.569 -4.111 31.332 1.00 95.75 389 SER A N 1
ATOM 2981 C CA . SER A 1 389 ? 11.781 -3.293 31.222 1.00 95.75 389 SER A CA 1
ATOM 2982 C C . SER A 1 389 ? 11.951 -2.757 29.797 1.00 95.75 389 SER A C 1
ATOM 2984 O O . SER A 1 389 ? 11.433 -3.346 28.848 1.00 95.75 389 SER A O 1
ATOM 2986 N N . ASP A 1 390 ? 12.691 -1.660 29.623 1.00 94.94 390 ASP A N 1
ATOM 2987 C CA . ASP A 1 390 ? 12.943 -1.095 28.288 1.00 94.94 390 ASP A CA 1
ATOM 2988 C C . ASP A 1 390 ? 13.610 -2.129 27.368 1.00 94.94 390 ASP A C 1
ATOM 2990 O O . ASP A 1 390 ? 13.193 -2.305 26.227 1.00 94.94 390 ASP A O 1
ATOM 2994 N N . ALA A 1 391 ? 14.565 -2.901 27.899 1.00 93.25 391 ALA A N 1
ATOM 2995 C CA . ALA A 1 391 ? 15.226 -3.982 27.172 1.00 93.25 391 ALA A CA 1
ATOM 2996 C C . ALA A 1 391 ? 14.256 -5.098 26.742 1.00 93.25 391 ALA A C 1
ATOM 2998 O O . ALA A 1 391 ? 14.394 -5.639 25.646 1.00 93.25 391 ALA A O 1
ATOM 2999 N N . ASP A 1 392 ? 13.262 -5.436 27.569 1.00 94.62 392 ASP A N 1
ATOM 3000 C CA . ASP A 1 392 ? 12.254 -6.441 27.213 1.00 94.62 392 ASP A CA 1
ATOM 3001 C C . ASP A 1 392 ? 11.279 -5.921 26.149 1.00 94.62 392 ASP A C 1
ATOM 3003 O O . ASP A 1 392 ? 10.876 -6.686 25.274 1.00 94.62 392 ASP A O 1
ATOM 3007 N N . VAL A 1 393 ? 10.923 -4.628 26.182 1.00 94.94 393 VAL A N 1
ATOM 3008 C CA . VAL A 1 393 ? 10.115 -3.995 25.124 1.00 94.94 393 VAL A CA 1
ATOM 3009 C C . VAL A 1 393 ? 10.881 -4.000 23.805 1.00 94.94 393 VAL A C 1
ATOM 3011 O O . VAL A 1 393 ? 10.340 -4.440 22.795 1.00 94.94 393 VAL A O 1
ATOM 3014 N N . VAL A 1 394 ? 12.144 -3.572 23.817 1.00 95.06 394 VAL A N 1
ATOM 3015 C CA . VAL A 1 394 ? 13.009 -3.560 22.629 1.00 95.06 394 VAL A CA 1
ATOM 3016 C C . VAL A 1 394 ? 13.169 -4.966 22.061 1.00 95.06 394 VAL A C 1
ATOM 3018 O O . VAL A 1 394 ? 12.979 -5.161 20.864 1.00 95.06 394 VAL A O 1
ATOM 3021 N N . ARG A 1 395 ? 13.450 -5.967 22.904 1.00 93.31 395 ARG A N 1
ATOM 3022 C CA . ARG A 1 395 ? 13.556 -7.363 22.462 1.00 93.31 395 ARG A CA 1
ATOM 3023 C C . ARG A 1 395 ? 12.249 -7.885 21.881 1.00 93.31 395 ARG A C 1
ATOM 3025 O O . ARG A 1 395 ? 12.283 -8.528 20.839 1.00 93.31 395 ARG A O 1
ATOM 3032 N N . LEU A 1 396 ? 11.112 -7.575 22.502 1.00 93.00 396 LEU A N 1
ATOM 3033 C CA . LEU A 1 396 ? 9.806 -7.933 21.955 1.00 93.00 396 LEU A CA 1
ATOM 3034 C C . LEU A 1 396 ? 9.602 -7.322 20.563 1.00 93.00 396 LEU A C 1
ATOM 3036 O O . LEU A 1 396 ? 9.204 -8.039 19.652 1.00 93.00 396 LEU A O 1
ATOM 3040 N N . MET A 1 397 ? 9.886 -6.028 20.386 1.00 94.44 397 MET A N 1
ATOM 3041 C CA . MET A 1 397 ? 9.739 -5.357 19.091 1.00 94.44 397 MET A CA 1
ATOM 3042 C C . MET A 1 397 ? 10.681 -5.936 18.030 1.00 94.44 397 MET A C 1
ATOM 3044 O O . MET A 1 397 ? 10.253 -6.223 16.913 1.00 94.44 397 MET A O 1
ATOM 3048 N N . HIS A 1 398 ? 11.942 -6.157 18.396 1.00 92.81 398 HIS A N 1
ATOM 3049 C CA . HIS A 1 398 ? 12.954 -6.746 17.529 1.00 92.81 398 HIS A CA 1
ATOM 3050 C C . HIS A 1 398 ? 12.533 -8.135 17.044 1.00 92.81 398 HIS A C 1
ATOM 3052 O O . HIS A 1 398 ? 12.377 -8.354 15.847 1.00 92.81 398 HIS A O 1
ATOM 3058 N N . ASP A 1 399 ? 12.284 -9.061 17.971 1.00 90.44 399 ASP A N 1
ATOM 3059 C CA . ASP A 1 399 ? 11.998 -10.459 17.640 1.00 90.44 399 ASP A CA 1
ATOM 3060 C C . ASP A 1 399 ? 10.696 -10.589 16.831 1.00 90.44 399 ASP A C 1
ATOM 3062 O O . ASP A 1 399 ? 10.544 -11.472 15.982 1.00 90.44 399 ASP A O 1
ATOM 3066 N N . GLN A 1 400 ? 9.739 -9.696 17.082 1.00 90.00 400 GLN A N 1
ATOM 3067 C CA . GLN A 1 400 ? 8.437 -9.725 16.437 1.00 90.00 400 GLN A CA 1
ATOM 3068 C C . GLN A 1 400 ? 8.447 -9.135 15.021 1.00 90.00 400 GLN A C 1
ATOM 3070 O O . GLN A 1 400 ? 7.765 -9.677 14.145 1.00 90.00 400 GLN A O 1
ATOM 3075 N N . PHE A 1 401 ? 9.176 -8.039 14.797 1.00 90.31 401 PHE A N 1
ATOM 3076 C CA . PHE A 1 401 ? 9.053 -7.234 13.575 1.00 90.31 401 PHE A CA 1
ATOM 3077 C C . PHE A 1 401 ? 10.336 -7.174 12.747 1.00 90.31 401 PHE A C 1
ATOM 3079 O O . PHE A 1 401 ? 10.253 -7.261 11.520 1.00 90.31 401 PHE A O 1
ATOM 3086 N N . HIS A 1 402 ? 11.496 -7.109 13.407 1.00 88.31 402 HIS A N 1
ATOM 3087 C CA . HIS A 1 402 ? 12.795 -6.871 12.776 1.00 88.31 402 HIS A CA 1
ATOM 3088 C C . HIS A 1 402 ? 13.898 -7.859 13.198 1.00 88.31 402 HIS A C 1
ATOM 3090 O O . HIS A 1 402 ? 15.011 -7.430 13.503 1.00 88.31 402 HIS A O 1
ATOM 3096 N N . PRO A 1 403 ? 13.653 -9.185 13.192 1.00 86.62 403 PRO A N 1
ATOM 3097 C CA . PRO A 1 403 ? 14.677 -10.174 13.534 1.00 86.62 403 PRO A CA 1
ATOM 3098 C C . PRO A 1 403 ? 15.840 -10.190 12.531 1.00 86.62 403 PRO A C 1
ATOM 3100 O O . PRO A 1 403 ? 16.878 -10.790 12.799 1.00 86.62 403 PRO A O 1
ATOM 3103 N N . GLU A 1 404 ? 15.652 -9.596 11.349 1.00 79.25 404 GLU A N 1
ATOM 3104 C CA . GLU A 1 404 ? 16.697 -9.427 10.343 1.00 79.25 404 GLU A CA 1
ATOM 3105 C C . GLU A 1 404 ? 17.711 -8.321 10.677 1.00 79.25 404 GLU A C 1
ATOM 3107 O O . GLU A 1 404 ? 18.806 -8.320 10.117 1.00 79.25 404 GLU A O 1
ATOM 3112 N N . VAL A 1 405 ? 17.371 -7.392 11.576 1.00 81.81 405 VAL A N 1
ATOM 3113 C CA . VAL A 1 405 ? 18.241 -6.275 11.970 1.00 81.81 405 VAL A CA 1
ATOM 3114 C C . VAL A 1 405 ? 19.149 -6.715 13.119 1.00 81.81 405 VAL A C 1
ATOM 3116 O O . VAL A 1 405 ? 18.776 -7.532 13.954 1.00 81.81 405 VAL A O 1
ATOM 3119 N N . GLN A 1 406 ? 20.370 -6.180 13.201 1.00 83.69 406 GLN A N 1
ATOM 3120 C CA . GLN A 1 406 ? 21.222 -6.447 14.356 1.00 83.69 406 GLN A CA 1
ATOM 3121 C C . GLN A 1 406 ? 20.608 -5.826 15.619 1.00 83.69 406 GLN A C 1
ATOM 3123 O O . GLN A 1 406 ? 20.443 -4.609 15.701 1.00 83.69 406 GLN A O 1
ATOM 3128 N N . TYR A 1 407 ? 20.360 -6.656 16.637 1.00 86.50 407 TYR A N 1
ATOM 3129 C CA . TYR A 1 407 ? 19.727 -6.226 17.889 1.00 86.50 407 TYR A CA 1
ATOM 3130 C C . TYR A 1 407 ? 20.355 -4.973 18.516 1.00 86.50 407 TYR A C 1
ATOM 3132 O O . TYR A 1 407 ? 19.620 -4.136 19.014 1.00 86.50 407 TYR A O 1
ATOM 3140 N N . GLN A 1 408 ? 21.688 -4.831 18.506 1.00 85.81 408 GLN A N 1
ATOM 3141 C CA . GLN A 1 408 ? 22.349 -3.664 19.111 1.00 85.81 408 GLN A CA 1
ATOM 3142 C C . GLN A 1 408 ? 21.971 -2.361 18.398 1.00 85.81 408 GLN A C 1
ATOM 3144 O O . GLN A 1 408 ? 21.502 -1.443 19.055 1.00 85.81 408 GLN A O 1
ATOM 3149 N N . GLY A 1 409 ? 22.066 -2.316 17.064 1.00 85.00 409 GLY A N 1
ATOM 3150 C CA . GLY A 1 409 ? 21.651 -1.137 16.297 1.00 85.00 409 GLY A CA 1
ATOM 3151 C C . GLY A 1 409 ? 20.157 -0.839 16.445 1.00 85.00 409 GLY A C 1
ATOM 3152 O O . GLY A 1 409 ? 19.770 0.311 16.618 1.00 85.00 409 GLY A O 1
ATOM 3153 N N . PHE A 1 410 ? 19.317 -1.879 16.466 1.00 89.06 410 PHE A N 1
ATOM 3154 C CA . PHE A 1 410 ? 17.883 -1.725 16.721 1.00 89.06 410 PHE A CA 1
ATOM 3155 C C . PHE A 1 410 ? 17.590 -1.179 18.129 1.00 89.06 410 PHE A C 1
ATOM 3157 O O . PHE A 1 410 ? 16.726 -0.324 18.309 1.00 89.06 410 PHE A O 1
ATOM 3164 N N . ALA A 1 411 ? 18.307 -1.672 19.139 1.00 91.44 411 ALA A N 1
ATOM 3165 C CA . ALA A 1 411 ? 18.161 -1.222 20.515 1.00 91.44 411 ALA A CA 1
ATOM 3166 C C . ALA A 1 411 ? 18.633 0.219 20.691 1.00 91.44 411 ALA A C 1
ATOM 3168 O O . ALA A 1 411 ? 17.958 0.989 21.372 1.00 91.44 411 ALA A O 1
ATOM 3169 N N . ASP A 1 412 ? 19.752 0.586 20.069 1.00 88.69 412 ASP A N 1
ATOM 3170 C CA . ASP A 1 412 ? 20.283 1.941 20.126 1.00 88.69 412 ASP A CA 1
ATOM 3171 C C . ASP A 1 412 ? 19.286 2.952 19.546 1.00 88.69 412 ASP A C 1
ATOM 3173 O O . ASP A 1 412 ? 19.039 3.974 20.186 1.00 88.69 412 ASP A O 1
ATOM 3177 N N . GLU A 1 413 ? 18.642 2.622 18.422 1.00 87.94 413 GLU A N 1
ATOM 3178 C CA . GLU A 1 413 ? 17.604 3.451 17.797 1.00 87.94 413 GLU A CA 1
ATOM 3179 C C . GLU A 1 413 ? 16.409 3.684 18.743 1.00 87.94 413 GLU A C 1
ATOM 3181 O O . GLU A 1 413 ? 16.070 4.824 19.053 1.00 87.94 413 GLU A O 1
ATOM 3186 N N . LEU A 1 414 ? 15.812 2.619 19.290 1.00 90.44 414 LEU A N 1
ATOM 3187 C CA . LEU A 1 414 ? 14.608 2.717 20.134 1.00 90.44 414 LEU A CA 1
ATOM 3188 C C . LEU A 1 414 ? 14.856 3.340 21.521 1.00 90.44 414 LEU A C 1
ATOM 3190 O O . LEU A 1 414 ? 13.912 3.847 22.143 1.00 90.44 414 LEU A O 1
ATOM 3194 N N . LEU A 1 415 ? 16.080 3.220 22.050 1.00 89.50 415 LEU A N 1
ATOM 3195 C CA . LEU A 1 415 ? 16.441 3.674 23.399 1.00 89.50 415 LEU A CA 1
ATOM 3196 C C . LEU A 1 415 ? 17.021 5.087 23.429 1.00 89.50 415 LEU A C 1
ATOM 3198 O O . LEU A 1 415 ? 16.842 5.773 24.436 1.00 89.50 415 LEU A O 1
ATOM 3202 N N . HIS A 1 416 ? 17.737 5.504 22.381 1.00 78.81 416 HIS A N 1
ATOM 3203 C CA . HIS A 1 416 ? 18.543 6.726 22.416 1.00 78.81 416 HIS A CA 1
ATOM 3204 C C . HIS A 1 416 ? 18.142 7.783 21.382 1.00 78.81 416 HIS A C 1
ATOM 3206 O O . HIS A 1 416 ? 18.492 8.945 21.591 1.00 78.81 416 HIS A O 1
ATOM 3212 N N . ASN A 1 417 ? 17.403 7.439 20.320 1.00 70.81 417 ASN A N 1
ATOM 3213 C CA . ASN A 1 417 ? 16.804 8.450 19.447 1.00 70.81 417 ASN A CA 1
ATOM 3214 C C . ASN A 1 417 ? 15.431 8.869 19.990 1.00 70.81 417 ASN A C 1
ATOM 3216 O O . ASN A 1 417 ? 14.573 8.039 20.294 1.00 70.81 417 ASN A O 1
ATOM 3220 N N . ASP A 1 418 ? 15.199 10.181 20.079 1.00 65.19 418 ASP A N 1
ATOM 3221 C CA . ASP A 1 418 ? 13.988 10.800 20.649 1.00 65.19 418 ASP A CA 1
ATOM 3222 C C . ASP A 1 418 ? 12.700 10.572 19.815 1.00 65.19 418 ASP A C 1
ATOM 3224 O O . ASP A 1 418 ? 11.705 11.269 20.006 1.00 65.19 418 ASP A O 1
ATOM 3228 N N . GLY A 1 419 ? 12.674 9.586 18.909 1.00 61.66 419 GLY A N 1
ATOM 3229 C CA . GLY A 1 419 ? 11.554 9.307 18.010 1.00 61.66 419 GLY A CA 1
ATOM 3230 C C . GLY A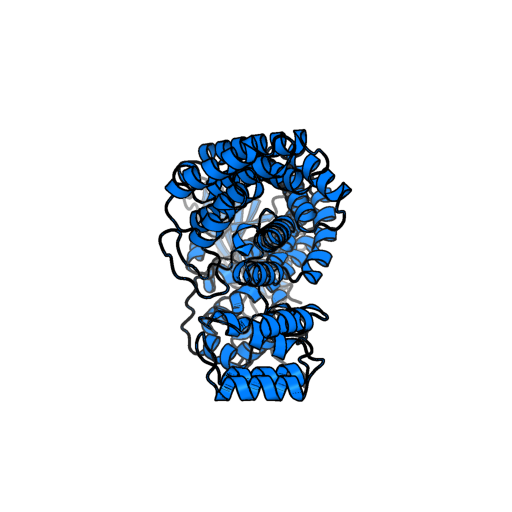 1 419 ? 11.334 10.454 17.022 1.00 61.66 419 GLY A C 1
ATOM 3231 O O . GLY A 1 419 ? 10.582 11.388 17.282 1.00 61.66 419 GLY A O 1
ATOM 3232 N N . HIS A 1 420 ? 11.980 10.403 15.858 1.00 57.12 420 HIS A N 1
ATOM 3233 C CA . HIS A 1 420 ? 11.961 11.513 14.893 1.00 57.12 420 HIS A CA 1
ATOM 3234 C C . HIS A 1 420 ? 10.673 11.623 14.058 1.00 57.12 420 HIS A C 1
ATOM 3236 O O . HIS A 1 420 ? 10.573 12.518 13.218 1.00 57.12 420 HIS A O 1
ATOM 3242 N N . TYR A 1 421 ? 9.704 10.724 14.252 1.00 61.97 421 TYR A N 1
ATOM 3243 C CA . TYR A 1 421 ? 8.567 10.573 13.349 1.00 61.97 421 TYR A CA 1
ATOM 3244 C C . TYR A 1 421 ? 7.220 10.748 14.056 1.00 61.97 421 TYR A C 1
ATOM 3246 O O . TYR A 1 421 ? 6.958 10.151 15.104 1.00 61.97 421 TYR A O 1
ATOM 3254 N N . GLU A 1 422 ? 6.338 11.552 13.459 1.00 62.84 422 GLU A N 1
ATOM 3255 C CA . GLU A 1 422 ? 4.935 11.598 13.864 1.00 62.84 422 GLU A CA 1
ATOM 3256 C C . GLU A 1 422 ? 4.255 10.281 13.473 1.00 62.84 422 GLU A C 1
ATOM 3258 O O . GLU A 1 422 ? 4.246 9.890 12.307 1.00 62.84 422 GLU A O 1
ATOM 3263 N N . ILE A 1 423 ? 3.666 9.586 14.448 1.00 63.66 423 ILE A N 1
ATOM 3264 C CA . ILE A 1 423 ? 2.887 8.369 14.198 1.00 63.66 423 ILE A CA 1
ATOM 3265 C C . ILE A 1 423 ? 1.589 8.774 13.487 1.00 63.66 423 ILE A C 1
ATOM 3267 O O . ILE A 1 423 ? 0.601 9.074 14.141 1.00 63.66 423 ILE A O 1
ATOM 3271 N N . SER A 1 424 ? 1.575 8.814 12.157 1.00 64.75 424 SER A N 1
ATOM 3272 C CA . SER A 1 424 ? 0.411 9.266 11.369 1.00 64.75 424 SER A CA 1
ATOM 3273 C C . SER A 1 424 ? -0.165 8.202 10.431 1.00 64.75 424 SER A C 1
ATOM 3275 O O . SER A 1 424 ? -1.106 8.479 9.699 1.00 64.75 424 SER A O 1
ATOM 3277 N N . LEU A 1 425 ? 0.398 6.988 10.433 1.00 68.88 425 LEU A N 1
ATOM 3278 C CA . LEU A 1 425 ? 0.131 5.984 9.393 1.00 68.88 425 LEU A CA 1
ATOM 3279 C C . LEU A 1 425 ? -0.753 4.809 9.842 1.00 68.88 425 LEU A C 1
ATOM 3281 O O . LEU A 1 425 ? -1.064 3.946 9.030 1.00 68.88 425 LEU A O 1
ATOM 3285 N N . ILE A 1 426 ? -1.139 4.734 11.122 1.00 85.00 426 ILE A N 1
ATOM 3286 C CA . ILE A 1 426 ? -1.910 3.591 11.659 1.00 85.00 426 ILE A CA 1
ATOM 3287 C C . ILE A 1 426 ? -3.154 3.987 12.467 1.00 85.00 426 ILE A C 1
ATOM 3289 O O . ILE A 1 426 ? -3.889 3.108 12.921 1.00 85.00 426 ILE A O 1
ATOM 3293 N N . ASN A 1 427 ? -3.409 5.287 12.668 1.00 90.06 427 ASN A N 1
ATOM 3294 C CA . ASN A 1 427 ? -4.561 5.775 13.437 1.00 90.06 427 ASN A CA 1
ATOM 3295 C C . ASN A 1 427 ? -5.886 5.336 12.796 1.00 90.06 427 ASN A C 1
ATOM 3297 O O . ASN A 1 427 ? -6.752 4.826 13.504 1.00 90.06 427 ASN A O 1
ATOM 3301 N N . ASP A 1 428 ? -6.003 5.440 11.470 1.00 91.62 428 ASP A N 1
ATOM 3302 C CA . ASP A 1 428 ? -7.220 5.082 10.735 1.00 91.62 428 ASP A CA 1
ATOM 3303 C C . ASP A 1 428 ? -7.588 3.607 10.954 1.00 91.62 428 ASP A C 1
ATOM 3305 O O . ASP A 1 428 ? -8.755 3.267 11.152 1.00 91.62 428 ASP A O 1
ATOM 3309 N N . VAL A 1 429 ? -6.588 2.719 11.009 1.00 95.44 429 VAL A N 1
ATOM 3310 C CA . VAL A 1 429 ? -6.814 1.284 11.227 1.00 95.44 429 VAL A CA 1
ATOM 3311 C C . VAL A 1 429 ? -7.256 0.993 12.666 1.00 95.44 429 VAL A C 1
ATOM 3313 O O . VAL A 1 429 ? -8.104 0.122 12.878 1.00 95.44 429 VAL A O 1
ATOM 3316 N N . TYR A 1 430 ? -6.756 1.739 13.660 1.00 95.94 430 TYR A N 1
ATOM 3317 C CA . TYR A 1 430 ? -7.281 1.663 15.028 1.00 95.94 430 TYR A CA 1
ATOM 3318 C C . TYR A 1 430 ? -8.730 2.141 15.116 1.00 95.94 430 TYR A C 1
ATOM 3320 O O . TYR A 1 430 ? -9.524 1.495 15.794 1.00 95.94 430 TYR A O 1
ATOM 3328 N N . GLU A 1 431 ? -9.107 3.221 14.425 1.00 96.00 431 GLU A N 1
ATOM 3329 C CA . GLU A 1 431 ? -10.506 3.669 14.392 1.00 96.00 431 GLU A CA 1
ATOM 3330 C C . GLU A 1 431 ? -11.410 2.606 13.766 1.00 96.00 431 GLU A C 1
ATOM 3332 O O . GLU A 1 431 ? -12.424 2.227 14.356 1.00 96.00 431 GLU A O 1
ATOM 3337 N N . LYS A 1 432 ? -11.007 2.064 12.610 1.00 97.19 432 LYS A N 1
ATOM 3338 C CA . LYS A 1 432 ? -11.741 1.016 11.890 1.00 97.19 432 LYS A CA 1
ATOM 3339 C C . LYS A 1 432 ? -11.930 -0.243 12.737 1.00 97.19 432 LYS A C 1
ATOM 3341 O O . LYS A 1 432 ? -13.044 -0.763 12.847 1.00 97.19 432 LYS A O 1
ATOM 3346 N N . ARG A 1 433 ? -10.865 -0.729 13.384 1.00 97.88 433 ARG A N 1
ATOM 3347 C CA . ARG A 1 433 ? -10.948 -1.898 14.271 1.00 97.88 433 ARG A CA 1
ATOM 3348 C C . ARG A 1 433 ? -11.735 -1.593 15.541 1.00 97.88 433 ARG A C 1
ATOM 3350 O O . ARG A 1 433 ? -12.527 -2.432 15.972 1.00 97.88 433 ARG A O 1
ATOM 3357 N N . GLY A 1 434 ? -11.576 -0.393 16.093 1.00 96.81 434 GLY A N 1
ATOM 3358 C CA . GLY A 1 434 ? -12.316 0.090 17.250 1.00 96.81 434 GLY A CA 1
ATOM 3359 C C . GLY A 1 434 ? -13.823 0.107 17.002 1.00 96.81 434 GLY A C 1
ATOM 3360 O O . GLY A 1 434 ? -14.593 -0.413 17.811 1.00 96.81 434 GLY A O 1
ATOM 3361 N N . ASP A 1 435 ? -14.249 0.612 15.848 1.00 97.25 435 ASP A N 1
ATOM 3362 C CA . ASP A 1 435 ? -15.642 0.559 15.404 1.00 97.25 435 ASP A CA 1
ATOM 3363 C C . ASP A 1 435 ? -16.141 -0.866 15.213 1.00 97.25 435 ASP A C 1
ATOM 3365 O O . ASP A 1 435 ? -17.233 -1.202 15.675 1.00 97.25 435 ASP A O 1
ATOM 3369 N N . ALA A 1 436 ? -15.348 -1.723 14.569 1.00 97.25 436 ALA A N 1
ATOM 3370 C CA . ALA A 1 436 ? -15.703 -3.123 14.378 1.00 97.25 436 ALA A CA 1
ATOM 3371 C C . ALA A 1 436 ? -15.890 -3.837 15.730 1.00 97.25 436 ALA A C 1
ATOM 3373 O O . ALA A 1 436 ? -16.863 -4.573 15.931 1.00 97.25 436 ALA A O 1
ATOM 3374 N N . TYR A 1 437 ? -15.024 -3.561 16.710 1.00 96.88 437 TYR A N 1
ATOM 3375 C CA . TYR A 1 437 ? -15.193 -4.045 18.076 1.00 96.88 437 TYR A CA 1
ATOM 3376 C C . TYR A 1 437 ? -16.489 -3.544 18.702 1.00 96.88 437 TYR A C 1
ATOM 3378 O O . TYR A 1 437 ? -17.257 -4.360 19.218 1.00 96.88 437 TYR A O 1
ATOM 3386 N N . ILE A 1 438 ? -16.778 -2.246 18.608 1.00 95.62 438 ILE A N 1
ATOM 3387 C CA . ILE A 1 438 ? -18.004 -1.664 19.157 1.00 95.62 438 ILE A CA 1
ATOM 3388 C C . ILE A 1 438 ? -19.244 -2.279 18.500 1.00 95.62 438 ILE A C 1
ATOM 3390 O O . ILE A 1 438 ? -20.148 -2.723 19.204 1.00 95.62 438 ILE A O 1
ATOM 3394 N N . GLN A 1 439 ? -19.263 -2.423 17.177 1.00 93.38 439 GLN A N 1
ATOM 3395 C CA . GLN A 1 439 ? -20.361 -3.061 16.449 1.00 93.38 439 GLN A CA 1
ATOM 3396 C C . GLN A 1 439 ? -20.560 -4.532 16.851 1.00 93.38 439 GLN A C 1
ATOM 3398 O O . GLN A 1 439 ? -21.692 -5.008 16.914 1.00 93.38 439 GLN A O 1
ATOM 3403 N N . SER A 1 440 ? -19.478 -5.254 17.161 1.00 93.56 440 SER A N 1
ATOM 3404 C CA . SER A 1 440 ? -19.538 -6.642 17.646 1.00 93.56 440 SER A CA 1
ATOM 3405 C C . SER A 1 440 ? -19.905 -6.780 19.131 1.00 93.56 440 SER A C 1
ATOM 3407 O O . SER A 1 440 ? -20.018 -7.899 19.631 1.00 93.56 440 SER A O 1
ATOM 3409 N N . GLY A 1 441 ? -20.076 -5.666 19.852 1.00 93.19 441 GLY A N 1
ATOM 3410 C CA . GLY A 1 441 ? -20.344 -5.649 21.291 1.00 93.19 441 GLY A CA 1
ATOM 3411 C C . GLY A 1 441 ? -19.099 -5.767 22.175 1.00 93.19 441 GLY A C 1
ATOM 3412 O O . GLY A 1 441 ? -19.232 -5.822 23.391 1.00 93.19 441 GLY A O 1
ATOM 3413 N N . ARG A 1 442 ? -17.886 -5.774 21.611 1.00 94.38 442 ARG A N 1
ATOM 3414 C CA . ARG A 1 442 ? -16.603 -5.808 22.338 1.00 94.38 442 ARG A CA 1
ATOM 3415 C C . ARG A 1 442 ? -16.152 -4.400 22.742 1.00 94.38 442 ARG A C 1
ATOM 3417 O O . ARG A 1 442 ? -15.116 -3.905 22.307 1.00 94.38 442 ARG A O 1
ATOM 3424 N N . PHE A 1 443 ? -16.953 -3.720 23.560 1.00 94.94 443 PHE A N 1
ATOM 3425 C CA . PHE A 1 443 ? -16.744 -2.303 23.891 1.00 94.94 443 PHE A CA 1
ATOM 3426 C C . PHE A 1 443 ? -15.400 -2.010 24.559 1.00 94.94 443 PHE A C 1
ATOM 3428 O O . PHE A 1 443 ? -14.813 -0.970 24.275 1.00 94.94 443 PHE A O 1
ATOM 3435 N N . ALA A 1 444 ? -14.903 -2.904 25.418 1.00 93.06 444 ALA A N 1
ATOM 3436 C CA . ALA A 1 444 ? -13.610 -2.714 26.067 1.00 93.06 444 ALA A CA 1
ATOM 3437 C C . ALA A 1 444 ? -12.461 -2.634 25.053 1.00 93.06 444 ALA A C 1
ATOM 3439 O O . ALA A 1 444 ? -11.654 -1.709 25.109 1.00 93.06 444 ALA A O 1
ATOM 3440 N N . ASP A 1 445 ? -12.429 -3.566 24.099 1.00 93.38 445 ASP A N 1
ATOM 3441 C CA . ASP A 1 445 ? -11.416 -3.597 23.043 1.00 93.38 445 ASP A CA 1
ATOM 3442 C C . ASP A 1 445 ? -11.525 -2.371 22.132 1.00 93.38 445 ASP A C 1
ATOM 3444 O O . ASP A 1 445 ? -10.518 -1.736 21.829 1.00 93.38 445 ASP A O 1
ATOM 3448 N N . GLY A 1 446 ? -12.753 -1.987 21.769 1.00 95.31 446 GLY A N 1
ATOM 3449 C CA . GLY A 1 446 ? -12.996 -0.804 20.949 1.00 95.31 446 GLY A CA 1
ATOM 3450 C C . GLY A 1 446 ? -12.527 0.487 21.615 1.00 95.31 446 GLY A C 1
ATOM 3451 O O . GLY A 1 446 ? -11.765 1.243 21.021 1.00 95.31 446 GLY A O 1
ATOM 3452 N N . ILE A 1 447 ? -12.913 0.719 22.876 1.00 95.12 447 ILE A N 1
ATOM 3453 C CA . ILE A 1 447 ? -12.437 1.874 23.655 1.00 95.12 447 ILE A CA 1
ATOM 3454 C C . ILE A 1 447 ? -10.907 1.865 23.747 1.00 95.12 447 ILE A C 1
ATOM 3456 O O . ILE A 1 447 ? -10.295 2.921 23.610 1.00 95.12 447 ILE A O 1
ATOM 3460 N N . ASN A 1 448 ? -10.285 0.705 23.976 1.00 93.06 448 ASN A N 1
ATOM 3461 C CA . ASN A 1 448 ? -8.831 0.615 24.070 1.00 93.06 448 ASN A CA 1
ATOM 3462 C C . ASN A 1 448 ? -8.149 1.047 22.765 1.00 93.06 448 ASN A C 1
ATOM 3464 O O . ASN A 1 448 ? -7.211 1.834 22.848 1.00 93.06 448 ASN A O 1
ATOM 3468 N N . ASP A 1 449 ? -8.639 0.625 21.593 1.00 94.88 449 ASP A N 1
ATOM 3469 C CA . ASP A 1 449 ? -8.096 1.050 20.291 1.00 94.88 449 ASP A CA 1
ATOM 3470 C C . ASP A 1 449 ? -8.166 2.573 20.105 1.00 94.88 449 ASP A C 1
ATOM 3472 O O . ASP A 1 449 ? -7.157 3.204 19.788 1.00 94.88 449 ASP A O 1
ATOM 3476 N N . PHE A 1 450 ? -9.303 3.201 20.418 1.00 95.50 450 PHE A N 1
ATOM 3477 C CA . PHE A 1 450 ? -9.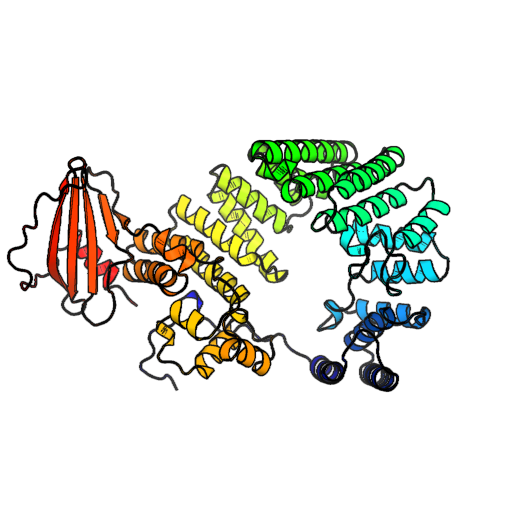412 4.666 20.397 1.00 95.50 450 PHE A CA 1
ATOM 3478 C C . PHE A 1 450 ? -8.484 5.342 21.419 1.00 95.50 450 PHE A C 1
ATOM 3480 O O . PHE A 1 450 ? -7.897 6.389 21.141 1.00 95.50 450 PHE A O 1
ATOM 3487 N N . GLN A 1 451 ? -8.295 4.744 22.600 1.00 92.62 451 GLN A N 1
ATOM 3488 C CA . GLN A 1 451 ? -7.351 5.253 23.598 1.00 92.62 451 GLN A CA 1
ATOM 3489 C C . GLN A 1 451 ? -5.895 5.197 23.127 1.00 92.62 451 GLN A C 1
ATOM 3491 O O . GLN A 1 451 ? -5.117 6.056 23.551 1.00 92.62 451 GLN A O 1
ATOM 3496 N N . ARG A 1 452 ? -5.520 4.254 22.250 1.00 92.00 452 ARG A N 1
ATOM 3497 C CA . ARG A 1 452 ? -4.183 4.240 21.631 1.00 92.00 452 ARG A CA 1
ATOM 3498 C C . ARG A 1 452 ? -3.962 5.490 20.792 1.00 92.00 452 ARG A C 1
ATOM 3500 O O . ARG A 1 452 ? -2.898 6.088 20.887 1.00 92.00 452 ARG A O 1
ATOM 3507 N N . ILE A 1 453 ? -4.982 5.938 20.062 1.00 92.75 453 ILE A N 1
ATOM 3508 C CA . ILE A 1 453 ? -4.914 7.170 19.269 1.00 92.75 453 ILE A CA 1
ATOM 3509 C C . ILE A 1 453 ? -4.815 8.387 20.195 1.00 92.75 453 ILE A C 1
ATOM 3511 O O . ILE A 1 453 ? -3.868 9.159 20.097 1.00 92.75 453 ILE A O 1
ATOM 3515 N N . TYR A 1 454 ? -5.726 8.525 21.166 1.00 91.81 454 TYR A N 1
ATOM 3516 C CA . TYR A 1 454 ? -5.736 9.691 22.060 1.00 91.81 454 TYR A CA 1
ATOM 3517 C C . TYR A 1 454 ? -4.450 9.865 22.883 1.00 91.81 454 TYR A C 1
ATOM 3519 O O . TYR A 1 454 ? -4.112 10.992 23.242 1.00 91.81 454 TYR A O 1
ATOM 3527 N N . ARG A 1 455 ? -3.761 8.770 23.230 1.00 89.00 455 ARG A N 1
ATOM 3528 C CA . ARG A 1 455 ? -2.539 8.798 24.054 1.00 89.00 455 ARG A CA 1
ATOM 3529 C C . ARG A 1 455 ? -1.261 8.751 23.227 1.00 89.00 455 ARG A C 1
ATOM 3531 O O . ARG A 1 455 ? -0.323 9.478 23.532 1.00 89.00 455 ARG A O 1
ATOM 3538 N N . GLY A 1 456 ? -1.218 7.868 22.235 1.00 88.31 456 GLY A N 1
ATOM 3539 C CA . GLY A 1 456 ? -0.030 7.581 21.436 1.00 88.31 456 GLY A CA 1
ATOM 3540 C C . GLY A 1 456 ? 0.098 8.431 20.181 1.00 88.31 456 GLY A C 1
ATOM 3541 O O . GLY A 1 456 ? 1.182 8.476 19.610 1.00 88.31 456 GLY A O 1
ATOM 3542 N N . ILE A 1 457 ? -0.971 9.122 19.765 1.00 89.00 457 ILE A N 1
ATOM 3543 C CA . ILE A 1 457 ? -1.001 9.925 18.537 1.00 89.00 457 ILE A CA 1
ATOM 3544 C C . ILE A 1 457 ? -1.639 11.308 18.807 1.00 89.00 457 ILE A C 1
ATOM 3546 O O . ILE A 1 457 ? -2.748 11.602 18.351 1.00 89.00 457 ILE A O 1
ATOM 3550 N N . PRO A 1 458 ? -0.967 12.202 19.562 1.00 82.62 458 PRO A N 1
ATOM 3551 C CA . PRO A 1 458 ? -1.566 13.469 19.994 1.00 82.62 458 PRO A CA 1
ATOM 3552 C C . PRO A 1 458 ? -2.012 14.383 18.846 1.00 82.62 458 PRO A C 1
ATOM 3554 O O . PRO A 1 458 ? -3.024 15.063 18.980 1.00 82.62 458 PRO A O 1
ATOM 3557 N N . ALA A 1 459 ? -1.308 14.363 17.707 1.00 85.25 459 ALA A N 1
ATOM 3558 C CA . ALA A 1 459 ? -1.636 15.181 16.536 1.00 85.25 459 ALA A CA 1
ATOM 3559 C C . ALA A 1 459 ? -3.031 14.882 15.947 1.00 85.25 459 ALA A C 1
ATOM 3561 O O . ALA A 1 459 ? -3.643 15.759 15.343 1.00 85.25 459 ALA A O 1
ATOM 3562 N N . PHE A 1 460 ? -3.557 13.672 16.167 1.00 85.06 460 PHE A N 1
ATOM 3563 C CA . PHE A 1 460 ? -4.867 13.233 15.675 1.00 85.06 460 PHE A CA 1
ATOM 3564 C C . PHE A 1 460 ? -5.911 13.123 16.799 1.00 85.06 460 PHE A C 1
ATOM 3566 O O . PHE A 1 460 ? -7.101 12.969 16.547 1.00 85.06 460 PHE A O 1
ATOM 3573 N N . ALA A 1 461 ? -5.507 13.252 18.066 1.00 85.94 461 ALA A N 1
ATOM 3574 C CA . ALA A 1 461 ? -6.380 13.047 19.223 1.00 85.94 461 ALA A CA 1
ATOM 3575 C C . ALA A 1 461 ? -7.600 13.993 19.283 1.00 85.94 461 ALA A C 1
ATOM 3577 O O . ALA A 1 461 ? -8.590 13.684 19.957 1.00 85.94 461 ALA A O 1
ATOM 3578 N N . ASP A 1 462 ? -7.541 15.143 18.612 1.00 88.12 462 ASP A N 1
ATOM 3579 C CA . ASP A 1 462 ? -8.638 16.115 18.574 1.00 88.12 462 ASP A CA 1
ATOM 3580 C C . ASP A 1 462 ? -9.560 15.959 17.355 1.00 88.12 462 ASP A C 1
ATOM 3582 O O . ASP A 1 462 ? -10.703 16.413 17.415 1.00 88.12 462 ASP A O 1
ATOM 3586 N N . SER A 1 463 ? -9.122 15.285 16.283 1.00 88.94 463 SER A N 1
ATOM 3587 C CA . SER A 1 463 ? -9.959 15.009 15.103 1.00 88.94 463 SER A CA 1
ATOM 3588 C C . SER A 1 463 ? -10.819 13.749 15.251 1.00 88.94 463 SER A C 1
ATOM 3590 O O . SER A 1 463 ? -11.813 13.601 14.540 1.00 88.94 463 SER A O 1
ATOM 3592 N N . VAL A 1 464 ? -10.476 12.859 16.184 1.00 91.94 464 VAL A N 1
ATOM 3593 C CA . VAL A 1 464 ? -11.174 11.583 16.402 1.00 91.94 464 VAL A CA 1
ATOM 3594 C C . VAL A 1 464 ? -12.512 11.797 17.122 1.00 91.94 464 VAL A C 1
ATOM 3596 O O . VAL A 1 464 ? -12.555 12.174 18.301 1.00 91.94 464 VAL A O 1
ATOM 3599 N N . GLU A 1 465 ? -13.617 11.480 16.440 1.00 94.25 465 GLU A N 1
ATOM 3600 C CA . GLU A 1 465 ? -14.975 11.540 17.001 1.00 94.25 465 GLU A CA 1
ATOM 3601 C C . GLU A 1 465 ? -15.123 10.588 18.198 1.00 94.25 465 GLU A C 1
ATOM 3603 O O . GLU A 1 465 ? -15.030 9.365 18.062 1.00 94.25 465 GLU A O 1
ATOM 3608 N N . ARG A 1 466 ? -15.406 11.159 19.375 1.00 94.75 466 ARG A N 1
ATOM 3609 C CA . ARG A 1 466 ? -15.480 10.428 20.650 1.00 94.75 466 ARG A CA 1
ATOM 3610 C C . ARG A 1 466 ? -16.766 9.627 20.844 1.00 94.75 466 ARG A C 1
ATOM 3612 O O . ARG A 1 466 ? -16.780 8.717 21.665 1.00 94.75 466 ARG A O 1
ATOM 3619 N N . TRP A 1 467 ? -17.871 9.997 20.199 1.00 95.69 467 TRP A N 1
ATOM 3620 C CA . TRP A 1 467 ? -19.167 9.344 20.384 1.00 95.69 467 TRP A CA 1
ATOM 3621 C C . TRP A 1 467 ? -19.394 8.308 19.291 1.00 95.69 467 TRP A C 1
ATOM 3623 O O . TRP A 1 467 ? -19.936 8.623 18.232 1.00 95.69 467 TRP A O 1
ATOM 3633 N N . ARG A 1 468 ? -19.036 7.052 19.564 1.00 96.12 468 ARG A N 1
ATOM 3634 C CA . ARG A 1 468 ? -19.182 5.962 18.592 1.00 96.12 468 ARG A CA 1
ATOM 3635 C C . ARG A 1 468 ? -20.537 5.276 18.734 1.00 96.12 468 ARG A C 1
ATOM 3637 O O . ARG A 1 468 ? -20.915 4.920 19.853 1.00 96.12 468 ARG A O 1
ATOM 3644 N N . PRO A 1 469 ? -21.301 5.092 17.650 1.00 93.69 469 PRO A N 1
ATOM 3645 C CA . PRO A 1 469 ? -22.583 4.406 17.723 1.00 93.69 469 PRO A CA 1
ATOM 3646 C C . PRO A 1 469 ? -22.392 2.917 18.032 1.00 93.69 469 PRO A C 1
ATOM 3648 O O . PRO A 1 469 ? -21.533 2.269 17.446 1.00 93.69 469 PRO A O 1
ATOM 3651 N N . PHE A 1 470 ? -23.225 2.360 18.912 1.00 91.94 470 PHE A N 1
ATOM 3652 C CA . PHE A 1 470 ? -23.233 0.914 19.193 1.00 91.94 470 PHE A CA 1
ATOM 3653 C C . PHE A 1 470 ? -24.626 0.277 19.122 1.00 91.94 470 PHE A C 1
ATOM 3655 O O . PHE A 1 470 ? -24.749 -0.945 19.085 1.00 91.94 470 PHE A O 1
ATOM 3662 N N . ASP A 1 471 ? -25.685 1.089 19.088 1.00 82.69 471 ASP A N 1
ATOM 3663 C CA . ASP A 1 471 ? -27.046 0.631 18.819 1.00 82.69 471 ASP A CA 1
ATOM 3664 C C . ASP A 1 471 ? -27.792 1.690 17.997 1.00 82.69 471 ASP A C 1
ATOM 3666 O O . ASP A 1 471 ? -28.115 2.776 18.488 1.00 82.69 471 ASP A O 1
ATOM 3670 N N . GLN A 1 472 ? -28.017 1.371 16.720 1.00 70.25 472 GLN A N 1
ATOM 3671 C CA . GLN A 1 472 ? -28.750 2.194 15.747 1.00 70.25 472 GLN A CA 1
ATOM 3672 C C . GLN A 1 472 ? -29.966 1.447 15.174 1.00 70.25 472 GLN A C 1
ATOM 3674 O O . GLN A 1 472 ? -30.489 1.788 14.109 1.00 70.25 472 GLN A O 1
ATOM 3679 N N . SER A 1 473 ? -30.416 0.386 15.849 1.00 57.81 473 SER A N 1
ATOM 3680 C CA . SER A 1 473 ? -31.450 -0.511 15.335 1.00 57.81 473 SER A CA 1
ATOM 3681 C C . SER A 1 473 ? -32.847 0.136 15.336 1.00 57.81 473 SER A C 1
ATOM 3683 O O . SER A 1 473 ? -33.625 -0.015 16.266 1.00 57.81 473 SER A O 1
ATOM 3685 N N . HIS A 1 474 ? -33.163 0.885 14.272 1.00 53.84 474 HIS A N 1
ATOM 3686 C CA . HIS A 1 474 ? -34.515 1.207 13.762 1.00 53.84 474 HIS A CA 1
ATOM 3687 C C . HIS A 1 474 ? -35.531 1.761 14.786 1.00 53.84 474 HIS A C 1
ATOM 3689 O O . HIS A 1 474 ? -36.744 1.695 14.585 1.00 53.84 474 HIS A O 1
ATOM 3695 N N . THR A 1 475 ? -35.044 2.357 15.868 1.00 63.25 475 THR A N 1
ATOM 3696 C CA . THR A 1 475 ? -35.837 3.032 16.894 1.00 63.25 475 THR A CA 1
ATOM 3697 C C . THR A 1 475 ? -35.596 4.544 16.813 1.00 63.25 475 THR A C 1
ATOM 3699 O O . THR A 1 475 ? -34.594 4.985 16.249 1.00 63.25 475 THR A O 1
ATOM 3702 N N . PRO A 1 476 ? -36.485 5.392 17.366 1.00 78.62 476 PRO A N 1
ATOM 3703 C CA . PRO A 1 476 ? -36.253 6.839 17.436 1.00 78.62 476 PRO A CA 1
ATOM 3704 C C . PRO A 1 476 ? -35.098 7.235 18.377 1.00 78.62 476 PRO A C 1
ATOM 3706 O O . PRO A 1 476 ? -34.883 8.429 18.586 1.00 78.62 476 PRO A O 1
ATOM 3709 N N . ILE A 1 477 ? -34.397 6.256 18.962 1.00 84.81 477 ILE A N 1
ATOM 3710 C CA . ILE A 1 477 ? -33.371 6.426 19.985 1.00 84.81 477 ILE A CA 1
ATOM 3711 C C . ILE A 1 477 ? -32.076 5.800 19.470 1.00 84.81 477 ILE A C 1
ATOM 3713 O O . ILE A 1 477 ? -32.061 4.639 19.078 1.00 84.81 477 ILE A O 1
ATOM 3717 N N . SER A 1 478 ? -30.980 6.550 19.488 1.00 90.50 478 SER A N 1
ATOM 3718 C CA . SER A 1 478 ? -29.645 6.045 19.148 1.00 90.50 478 SER A CA 1
ATOM 3719 C C . SER A 1 478 ? -28.735 6.088 20.366 1.00 90.50 478 SER A C 1
ATOM 3721 O O . SER A 1 478 ? -28.756 7.063 21.123 1.00 90.50 478 SER A O 1
ATOM 3723 N N . TYR A 1 479 ? -27.922 5.049 20.545 1.00 93.00 479 TYR A N 1
ATOM 3724 C CA . TYR A 1 479 ? -26.967 4.970 21.645 1.00 93.00 479 TYR A CA 1
ATOM 3725 C C . TYR A 1 479 ? -25.533 5.062 21.136 1.00 93.00 479 TYR A C 1
ATOM 3727 O O . TYR A 1 479 ? -25.135 4.366 20.198 1.00 93.00 479 TYR A O 1
ATOM 3735 N N . PHE A 1 480 ? -24.759 5.915 21.801 1.00 95.31 480 PHE A N 1
ATOM 3736 C CA . PHE A 1 480 ? -23.351 6.136 21.521 1.00 95.31 480 PHE A CA 1
ATOM 3737 C C . PHE A 1 480 ? -22.526 5.912 22.780 1.00 95.31 480 PHE A C 1
ATOM 3739 O O . PHE A 1 480 ? -22.942 6.284 23.879 1.00 95.31 480 PHE A O 1
ATOM 3746 N N . LEU A 1 481 ? -21.348 5.340 22.599 1.00 96.50 481 LEU A N 1
ATOM 3747 C CA . LEU A 1 481 ? -20.351 5.110 23.627 1.00 96.50 481 LEU A CA 1
ATOM 3748 C C . LEU A 1 481 ? -19.277 6.192 23.525 1.00 96.50 481 LEU A C 1
ATOM 3750 O O . LEU A 1 481 ? -18.819 6.511 22.430 1.00 96.50 481 LEU A O 1
ATOM 3754 N N . ASP A 1 482 ? -18.885 6.761 24.658 1.00 96.81 482 ASP A N 1
ATOM 3755 C CA . ASP A 1 482 ? -17.756 7.683 24.729 1.00 96.81 482 ASP A CA 1
ATOM 3756 C C . ASP A 1 482 ? -16.438 6.912 24.770 1.00 96.81 482 ASP A C 1
ATOM 3758 O O . ASP A 1 482 ? -16.095 6.308 25.788 1.00 96.81 482 ASP A O 1
ATOM 3762 N N . VAL A 1 483 ? -15.666 6.960 23.695 1.00 96.00 483 VAL A N 1
ATOM 3763 C CA . VAL A 1 483 ? -14.383 6.250 23.621 1.00 96.00 483 VAL A CA 1
ATOM 3764 C C . VAL A 1 483 ? -13.207 7.061 24.177 1.00 96.00 483 VAL A C 1
ATOM 3766 O O . VAL A 1 483 ? -12.133 6.504 24.392 1.00 96.00 483 VAL A O 1
ATOM 3769 N N . LYS A 1 484 ? -13.409 8.351 24.495 1.00 94.25 484 LYS A N 1
ATOM 3770 C CA . LYS A 1 484 ? -12.377 9.242 25.066 1.00 94.25 484 LYS A CA 1
ATOM 3771 C C . LYS A 1 484 ? -12.430 9.292 26.593 1.00 94.25 484 LYS A C 1
ATOM 3773 O O . LYS A 1 484 ? -11.405 9.159 27.255 1.00 94.25 484 LYS A O 1
ATOM 3778 N N . GLY A 1 485 ? -13.619 9.508 27.159 1.00 90.75 485 GLY A N 1
ATOM 3779 C CA . GLY A 1 485 ? -13.817 9.731 28.599 1.00 90.75 485 GLY A CA 1
ATOM 3780 C C . GLY A 1 485 ? -14.127 8.480 29.426 1.00 90.75 485 GLY A C 1
ATOM 3781 O O . GLY A 1 485 ? -14.185 8.566 30.656 1.00 90.75 485 GLY A O 1
ATOM 3782 N N . SER A 1 486 ? -14.334 7.325 28.788 1.00 90.06 486 SER A N 1
ATOM 3783 C CA . SER A 1 486 ? -14.552 6.051 29.483 1.00 90.06 486 SER A CA 1
ATOM 3784 C C . SER A 1 486 ? -13.254 5.519 30.098 1.00 90.06 486 SER A C 1
ATOM 3786 O O . SER A 1 486 ? -12.200 5.521 29.465 1.00 90.06 486 SER A O 1
ATOM 3788 N N . ALA A 1 487 ? -13.326 5.036 31.338 1.00 87.75 487 ALA A N 1
ATOM 3789 C CA . ALA A 1 487 ? -12.192 4.523 32.099 1.00 87.75 487 ALA A CA 1
ATOM 3790 C C . ALA A 1 487 ? -12.375 3.028 32.376 1.00 87.75 487 ALA A C 1
ATOM 3792 O O . ALA A 1 487 ? -13.273 2.619 33.112 1.00 87.75 487 ALA A O 1
ATOM 3793 N N . LEU A 1 488 ? -11.502 2.212 31.784 1.00 87.12 488 LEU A N 1
ATOM 3794 C CA . LEU A 1 488 ? -11.594 0.752 31.840 1.00 87.12 488 LEU A CA 1
ATOM 3795 C C . LEU A 1 488 ? -10.535 0.098 32.739 1.00 87.12 488 LEU A C 1
ATOM 3797 O O . LEU A 1 488 ? -10.435 -1.126 32.771 1.00 87.12 488 LEU A O 1
ATOM 3801 N N . SER A 1 489 ? -9.727 0.871 33.464 1.00 75.62 489 SER A N 1
ATOM 3802 C CA . SER A 1 489 ? -8.707 0.333 34.368 1.00 75.62 489 SER A CA 1
ATOM 3803 C C . SER A 1 489 ? -9.298 -0.086 35.721 1.00 75.62 489 SER A C 1
ATOM 3805 O O . SER A 1 489 ? -10.253 0.507 36.210 1.00 75.62 489 SER A O 1
ATOM 3807 N N . GLY A 1 490 ? -8.714 -1.115 36.343 1.00 76.12 490 GLY A N 1
ATOM 3808 C CA . GLY A 1 490 ? -9.139 -1.603 37.662 1.00 76.12 490 GLY A CA 1
ATOM 3809 C C . GLY A 1 490 ? -10.355 -2.540 37.643 1.00 76.12 490 GLY A C 1
ATOM 3810 O O . GLY A 1 490 ? -10.764 -3.042 36.590 1.00 76.12 490 GLY A O 1
ATOM 3811 N N . SER A 1 491 ? -10.895 -2.814 38.837 1.00 78.94 491 SER A N 1
ATOM 3812 C CA . SER A 1 491 ? -12.019 -3.738 39.072 1.00 78.94 491 SER A CA 1
ATOM 3813 C C . SER A 1 491 ? -13.388 -3.151 38.721 1.00 78.94 491 SER A C 1
ATOM 3815 O O . SER A 1 491 ? -14.320 -3.905 38.441 1.00 78.94 491 SER A O 1
ATOM 3817 N N . LEU A 1 492 ? -13.504 -1.822 38.714 1.00 89.31 492 LEU A N 1
ATOM 3818 C CA . LEU A 1 492 ? -14.711 -1.095 38.338 1.00 89.31 492 LEU A CA 1
ATOM 3819 C C . LEU A 1 492 ? -14.496 -0.443 36.974 1.00 89.31 492 LEU A C 1
ATOM 3821 O O . LEU A 1 492 ? -13.474 0.204 36.754 1.00 89.31 492 LEU A O 1
ATOM 3825 N N . LYS A 1 493 ? -15.447 -0.610 36.056 1.00 92.44 493 LYS A N 1
ATOM 3826 C CA . LYS A 1 493 ? -15.389 -0.021 34.712 1.00 92.44 493 LYS A CA 1
ATOM 3827 C C . LYS A 1 493 ? -16.352 1.145 34.641 1.00 92.44 493 LYS A C 1
ATOM 3829 O O . LYS A 1 493 ? -17.529 0.977 34.943 1.00 92.44 493 LYS A O 1
ATOM 3834 N N . ARG A 1 494 ? -15.878 2.310 34.215 1.00 93.38 494 ARG A N 1
ATOM 3835 C CA . ARG A 1 494 ? -16.713 3.494 34.023 1.00 93.38 494 ARG A CA 1
ATOM 3836 C C . ARG A 1 494 ? -16.860 3.796 32.547 1.00 93.38 494 ARG A C 1
ATOM 3838 O O . ARG A 1 494 ? -15.860 3.937 31.847 1.00 93.38 494 ARG A O 1
ATOM 3845 N N . VAL A 1 495 ? -18.092 3.966 32.094 1.00 95.19 495 VAL A N 1
ATOM 3846 C CA . VAL A 1 495 ? -18.379 4.363 30.715 1.00 95.19 495 VAL A CA 1
ATOM 3847 C C . VAL A 1 495 ? -19.382 5.492 30.660 1.00 95.19 495 VAL A C 1
ATOM 3849 O O . VAL A 1 495 ? -20.290 5.571 31.487 1.00 95.19 495 VAL A O 1
ATOM 3852 N N . TRP A 1 496 ? -19.234 6.343 29.651 1.00 95.56 496 TRP A N 1
ATOM 3853 C CA . TRP A 1 496 ? -20.224 7.363 29.338 1.00 95.56 496 TRP A CA 1
ATOM 3854 C C . TRP A 1 496 ? -21.015 6.964 28.103 1.00 95.56 496 TRP A C 1
ATOM 3856 O O . TRP A 1 496 ? -20.463 6.501 27.104 1.00 95.56 496 TRP A O 1
ATOM 3866 N N . VAL A 1 497 ? -22.325 7.163 28.175 1.00 95.50 497 VAL A N 1
ATOM 3867 C CA . VAL A 1 497 ? -23.269 6.809 27.122 1.00 95.50 497 VAL A CA 1
ATOM 3868 C C . VAL A 1 497 ? -24.082 8.034 26.759 1.00 95.50 497 VAL A C 1
ATOM 3870 O O . VAL A 1 497 ? -24.677 8.672 27.627 1.00 95.50 497 VAL A O 1
ATOM 3873 N N . LYS A 1 498 ? -24.144 8.340 25.466 1.00 95.06 498 LYS A N 1
ATOM 3874 C CA . LYS A 1 498 ? -25.054 9.341 24.917 1.00 95.06 498 LYS A CA 1
ATOM 3875 C C . LYS A 1 498 ? -26.263 8.626 24.329 1.00 95.06 498 LYS A C 1
ATOM 3877 O O . LYS A 1 498 ? -26.140 7.872 23.368 1.00 95.06 498 LYS A O 1
ATOM 3882 N N . ARG A 1 499 ? -27.433 8.876 24.909 1.00 93.44 499 ARG A N 1
ATOM 3883 C CA . ARG A 1 499 ? -28.742 8.441 24.414 1.00 93.44 499 ARG A CA 1
ATOM 3884 C C . ARG A 1 499 ? -29.375 9.608 23.669 1.00 93.44 499 ARG A C 1
ATOM 3886 O O . ARG A 1 499 ? -29.725 10.607 24.288 1.00 93.44 499 ARG A O 1
ATOM 3893 N N . SER A 1 500 ? -29.479 9.505 22.352 1.00 91.81 500 SER A N 1
ATOM 3894 C CA . SER A 1 500 ? -29.967 10.573 21.476 1.00 91.81 500 SER A CA 1
ATOM 3895 C C . SER A 1 500 ? -31.376 10.276 20.974 1.00 91.81 500 SER A C 1
ATOM 3897 O O . SER A 1 500 ? -31.661 9.149 20.582 1.00 91.81 500 SER A O 1
ATOM 3899 N N . GLU A 1 501 ? -32.239 11.290 20.982 1.00 90.12 501 GLU A N 1
ATOM 3900 C CA . GLU A 1 501 ? -33.622 11.266 20.496 1.00 90.12 501 GLU A CA 1
ATOM 3901 C C . GLU A 1 501 ? -33.907 12.530 19.665 1.00 90.12 501 GLU A C 1
ATOM 3903 O O . GLU A 1 501 ? -33.131 13.484 19.664 1.00 90.12 501 GLU A O 1
ATOM 3908 N N . LYS A 1 502 ? -35.065 12.606 18.994 1.00 85.94 502 LYS A N 1
ATOM 3909 C CA . LYS A 1 502 ? -35.430 13.803 18.203 1.00 85.94 502 LYS A CA 1
ATOM 3910 C C . LYS A 1 502 ? -35.478 15.105 19.017 1.00 85.94 502 LYS A C 1
ATOM 3912 O O . LYS A 1 502 ? -35.208 16.168 18.472 1.00 85.94 502 LYS A O 1
ATOM 3917 N N . SER A 1 503 ? -35.872 15.043 20.289 1.00 88.00 503 SER A N 1
ATOM 3918 C CA . SER A 1 503 ? -36.051 16.221 21.152 1.00 88.00 503 SER A CA 1
ATOM 3919 C C . SER A 1 503 ? -34.771 16.696 21.848 1.00 88.00 503 SER A C 1
ATOM 3921 O O . SER A 1 503 ? -34.793 17.739 22.504 1.00 88.00 503 SER A O 1
ATOM 3923 N N . GLY A 1 504 ? -33.672 15.948 21.734 1.00 92.38 504 GLY A N 1
ATOM 3924 C CA . GLY A 1 504 ? -32.424 16.209 22.445 1.00 92.38 504 GLY A CA 1
ATOM 3925 C C . GLY A 1 504 ? -31.696 14.921 22.808 1.00 92.38 504 GLY A C 1
ATOM 3926 O O . GLY A 1 504 ? -31.921 13.870 22.211 1.00 92.38 504 GLY A O 1
ATOM 3927 N N . TYR A 1 505 ? -30.813 14.977 23.797 1.00 93.94 505 TYR A N 1
ATOM 3928 C CA . TYR A 1 505 ? -30.040 13.809 24.209 1.00 93.94 505 TYR A CA 1
ATOM 3929 C C . TYR A 1 505 ? -29.747 13.808 25.704 1.00 93.94 505 TYR A C 1
ATOM 3931 O O . TYR A 1 505 ? -29.896 14.804 26.410 1.00 93.94 505 TYR A O 1
ATOM 3939 N N . GLN A 1 506 ? -29.333 12.651 26.195 1.00 94.56 506 GLN A N 1
ATOM 3940 C CA . GLN A 1 506 ? -28.916 12.440 27.571 1.00 94.56 506 GLN A CA 1
ATOM 3941 C C . GLN A 1 506 ? -27.506 11.870 27.560 1.00 94.56 506 GLN A C 1
ATOM 3943 O O . GLN A 1 506 ? -27.214 10.976 26.769 1.00 94.56 506 GLN A O 1
ATOM 3948 N N . VAL A 1 507 ? -26.647 12.373 28.434 1.00 94.81 507 VAL A N 1
ATOM 3949 C CA . VAL A 1 507 ? -25.313 11.828 28.680 1.00 94.81 507 VAL A CA 1
ATOM 3950 C C . VAL A 1 507 ? -25.321 11.211 30.064 1.00 94.81 507 VAL A C 1
ATOM 3952 O O . VAL A 1 507 ? -25.598 11.906 31.037 1.00 94.81 507 VAL A O 1
ATOM 3955 N N . ILE A 1 508 ? -25.047 9.914 30.145 1.00 93.75 508 ILE A N 1
ATOM 3956 C CA . ILE A 1 508 ? -25.143 9.128 31.373 1.00 93.75 508 ILE A CA 1
ATOM 3957 C C . ILE A 1 508 ? -23.790 8.473 31.642 1.00 93.75 508 ILE A C 1
ATOM 3959 O O . ILE A 1 508 ? -23.229 7.835 30.754 1.00 93.75 508 ILE A O 1
ATOM 3963 N N . SER A 1 509 ? -23.276 8.620 32.858 1.00 93.69 509 SER A N 1
ATOM 3964 C CA . SER A 1 509 ? -22.103 7.901 33.348 1.00 93.69 509 SER A CA 1
ATOM 3965 C C . SER A 1 509 ? -22.551 6.674 34.126 1.00 93.69 509 SER A C 1
ATOM 3967 O O . SER A 1 509 ? -23.259 6.787 35.132 1.00 93.69 509 SER A O 1
ATOM 3969 N N . PHE A 1 510 ? -22.127 5.504 33.670 1.00 93.31 510 PHE A N 1
ATOM 3970 C CA . PHE A 1 510 ? -22.341 4.236 34.349 1.00 93.31 510 PHE A CA 1
ATOM 3971 C C . PHE A 1 510 ? -21.035 3.731 34.940 1.00 93.31 510 PHE A C 1
ATOM 3973 O O . PHE A 1 510 ? -19.969 3.879 34.341 1.00 93.31 510 PHE A O 1
ATOM 3980 N N . GLU A 1 511 ? -21.129 3.082 36.093 1.00 93.56 511 GLU A N 1
ATOM 3981 C CA . GLU A 1 511 ? -20.035 2.313 36.671 1.00 93.56 511 GLU A CA 1
ATOM 3982 C C . GLU A 1 511 ? -20.479 0.869 36.872 1.00 93.56 511 GLU A C 1
ATOM 3984 O O . GLU A 1 511 ? -21.567 0.606 37.385 1.00 93.56 511 GLU A O 1
ATOM 3989 N N . PHE A 1 512 ? -19.638 -0.059 36.435 1.00 93.31 512 PHE A N 1
ATOM 3990 C CA . PHE A 1 512 ? -19.900 -1.487 36.413 1.00 93.31 512 PHE A CA 1
ATOM 3991 C C . PHE A 1 512 ? -18.910 -2.216 37.311 1.00 93.31 512 PHE A C 1
ATOM 3993 O O . PHE A 1 512 ? -17.701 -1.994 37.225 1.00 93.31 512 PHE A O 1
ATOM 4000 N N . ASN A 1 513 ? -19.422 -3.135 38.123 1.00 92.44 513 ASN A N 1
ATOM 4001 C CA . ASN A 1 513 ? -18.622 -4.124 38.824 1.00 92.44 513 ASN A CA 1
ATOM 4002 C C . ASN A 1 513 ? -18.711 -5.443 38.051 1.00 92.44 513 ASN A C 1
ATOM 4004 O O . ASN A 1 513 ? -19.717 -6.151 38.105 1.00 92.44 513 ASN A O 1
ATOM 4008 N N . CYS A 1 514 ? -17.648 -5.768 37.317 1.00 89.44 514 CYS A N 1
ATOM 4009 C CA . CYS A 1 514 ? -17.627 -6.949 36.457 1.00 89.44 514 CYS A CA 1
ATOM 4010 C C . CYS A 1 514 ? -17.693 -8.268 37.238 1.00 89.44 514 CYS A C 1
ATOM 4012 O O . CYS A 1 514 ? -18.225 -9.246 36.721 1.00 89.44 514 CYS A O 1
ATOM 4014 N N . ALA A 1 515 ? -17.188 -8.294 38.478 1.00 89.06 515 ALA A N 1
ATOM 4015 C CA . ALA A 1 515 ? -17.174 -9.497 39.306 1.00 89.06 515 ALA A CA 1
ATOM 4016 C C . ALA A 1 515 ? -18.565 -9.825 39.867 1.00 89.06 515 ALA A C 1
ATOM 4018 O O . ALA A 1 515 ? -18.963 -10.987 39.868 1.00 89.06 515 ALA A O 1
ATOM 4019 N N . SER A 1 516 ? -19.313 -8.811 40.316 1.00 90.69 516 SER A N 1
ATOM 4020 C CA . SER A 1 516 ? -20.674 -8.992 40.844 1.00 90.69 516 SER A CA 1
ATOM 4021 C C . SER A 1 516 ? -21.778 -8.847 39.791 1.00 90.69 516 SER A C 1
ATOM 4023 O O . SER A 1 516 ? -22.932 -9.140 40.089 1.00 90.69 516 SER A O 1
ATOM 4025 N N . ARG A 1 517 ? -21.444 -8.439 38.555 1.00 91.19 517 ARG A N 1
ATOM 4026 C CA . ARG A 1 517 ? -22.405 -8.107 37.482 1.00 91.19 517 ARG A CA 1
ATOM 4027 C C . ARG A 1 517 ? -23.431 -7.051 37.909 1.00 91.19 517 ARG A C 1
ATOM 4029 O O . ARG A 1 517 ? -24.606 -7.106 37.541 1.00 91.19 517 ARG A O 1
ATOM 4036 N N . GLU A 1 518 ? -22.972 -6.073 38.675 1.00 92.44 518 GLU A N 1
ATOM 4037 C CA . GLU A 1 518 ? -23.782 -4.948 39.133 1.00 92.44 518 GLU A CA 1
ATOM 4038 C C . GLU A 1 518 ? -23.407 -3.672 38.383 1.00 92.44 518 GLU A C 1
ATOM 4040 O O . GLU A 1 518 ? -22.283 -3.509 37.897 1.00 92.44 518 GLU A O 1
ATOM 4045 N N . MET A 1 519 ? -24.356 -2.744 38.314 1.00 92.38 519 MET A N 1
ATOM 4046 C CA . MET A 1 519 ? -24.141 -1.412 37.772 1.00 92.38 519 MET A CA 1
ATOM 4047 C C . MET A 1 519 ? -24.733 -0.340 38.680 1.00 92.38 519 MET A C 1
ATOM 4049 O O . MET A 1 519 ? -25.724 -0.566 39.379 1.00 92.38 519 MET A O 1
ATOM 4053 N N . ARG A 1 520 ? -24.159 0.855 38.608 1.00 91.62 520 ARG A N 1
ATOM 4054 C CA . ARG A 1 520 ? -24.717 2.076 39.188 1.00 91.62 520 ARG A CA 1
ATOM 4055 C C . ARG A 1 520 ? -24.607 3.233 38.208 1.00 91.62 520 ARG A C 1
ATOM 4057 O O . ARG A 1 520 ? -23.787 3.218 37.292 1.00 91.62 520 ARG A O 1
ATOM 4064 N N . THR A 1 521 ? -25.464 4.227 38.394 1.00 91.69 521 THR A N 1
ATOM 4065 C CA . THR A 1 521 ? -25.493 5.429 37.556 1.00 91.69 521 THR A CA 1
ATOM 4066 C C . THR A 1 521 ? -24.883 6.578 38.349 1.00 91.69 521 THR A C 1
ATOM 4068 O O . THR A 1 521 ? -25.420 6.956 39.384 1.00 91.69 521 THR A O 1
ATOM 4071 N N . LEU A 1 522 ? -23.739 7.093 37.898 1.00 90.62 522 LEU A N 1
ATOM 4072 C CA . LEU A 1 522 ? -22.958 8.097 38.627 1.00 90.62 522 LEU A CA 1
ATOM 4073 C C . LEU A 1 522 ? -23.421 9.525 38.335 1.00 90.62 522 LEU A C 1
ATOM 4075 O O . LEU A 1 522 ? -23.473 10.364 39.230 1.00 90.62 522 LEU A O 1
ATOM 4079 N N . SER A 1 523 ? -23.715 9.817 37.069 1.00 90.81 523 SER A N 1
ATOM 4080 C CA . SER A 1 523 ? -24.140 11.141 36.612 1.00 90.81 523 SER A CA 1
ATOM 4081 C C . SER A 1 523 ? -25.035 11.026 35.371 1.00 90.81 523 SER A C 1
ATOM 4083 O O . SER A 1 523 ? -24.937 10.068 34.609 1.00 90.81 523 SER A O 1
ATOM 4085 N N . GLU A 1 524 ? -25.951 11.977 35.189 1.00 92.50 524 GLU A N 1
ATOM 4086 C CA . GLU A 1 524 ? -26.862 12.064 34.047 1.00 92.50 524 GLU A CA 1
ATOM 4087 C C . GLU A 1 524 ? -27.071 13.543 33.774 1.00 92.50 524 GLU A C 1
ATOM 4089 O O . GLU A 1 524 ? -27.438 14.287 34.675 1.00 92.50 524 GLU A O 1
ATOM 4094 N N . ALA A 1 525 ? -26.870 13.966 32.537 1.00 93.69 525 ALA A N 1
ATOM 4095 C CA . ALA A 1 525 ? -27.165 15.313 32.083 1.00 93.69 525 ALA A CA 1
ATOM 4096 C C . ALA A 1 525 ? -28.082 15.234 30.865 1.00 93.69 525 ALA A C 1
ATOM 4098 O O . ALA A 1 525 ? -27.838 14.453 29.944 1.00 93.69 525 ALA A O 1
ATOM 4099 N N . ARG A 1 526 ? -29.154 16.028 30.862 1.00 94.38 526 ARG A N 1
ATOM 4100 C CA . ARG A 1 526 ? -30.134 16.083 29.770 1.00 94.38 526 ARG A CA 1
ATOM 4101 C C . ARG A 1 526 ? -29.977 17.374 28.995 1.00 94.38 526 ARG A C 1
ATOM 4103 O O . ARG A 1 526 ? -29.915 18.432 29.610 1.00 94.38 526 ARG A O 1
ATOM 4110 N N . TYR A 1 527 ? -30.016 17.290 27.678 1.00 95.06 527 TYR A N 1
ATOM 4111 C CA . TYR A 1 527 ? -29.868 18.409 26.759 1.00 95.06 527 TYR A CA 1
ATOM 4112 C C . TYR A 1 527 ? -31.044 18.432 25.780 1.00 95.06 527 TYR A C 1
ATOM 4114 O O . TYR A 1 527 ? -31.599 17.379 25.453 1.00 95.06 527 TYR A O 1
ATOM 4122 N N . ASN A 1 528 ? -31.454 19.616 25.321 1.00 93.00 528 ASN A N 1
ATOM 4123 C CA . ASN A 1 528 ? -32.358 19.721 24.169 1.00 93.00 528 ASN A CA 1
ATOM 4124 C C . ASN A 1 528 ? -31.581 19.549 22.850 1.00 93.00 528 ASN A C 1
ATOM 4126 O O . ASN A 1 528 ? -30.374 19.333 22.841 1.00 93.00 528 ASN A O 1
ATOM 4130 N N . ALA A 1 529 ? -32.277 19.667 21.720 1.00 90.12 529 ALA A N 1
ATOM 4131 C CA . ALA A 1 529 ? -31.671 19.615 20.388 1.00 90.12 529 ALA A CA 1
ATOM 4132 C C . ALA A 1 529 ? -30.794 20.839 20.024 1.00 90.12 529 ALA A C 1
ATOM 4134 O O . ALA A 1 529 ? -30.277 20.892 18.914 1.00 90.12 529 ALA A O 1
ATOM 4135 N N . GLN A 1 530 ? -30.669 21.832 20.912 1.00 92.81 530 GLN A N 1
ATOM 4136 C CA . GLN A 1 530 ? -29.825 23.026 20.754 1.00 92.81 530 GLN A CA 1
ATOM 4137 C C . GLN A 1 530 ? -28.628 23.007 21.722 1.00 92.81 530 GLN A C 1
ATOM 4139 O O . GLN A 1 530 ? -28.011 24.041 21.945 1.00 92.81 530 GLN A O 1
ATOM 4144 N N . ASP A 1 531 ? -28.334 21.849 22.321 1.00 90.81 531 ASP A N 1
ATOM 4145 C CA . ASP A 1 531 ? -27.266 21.638 23.305 1.00 90.81 531 ASP A CA 1
ATOM 4146 C C . ASP A 1 531 ? -27.429 22.421 24.629 1.00 90.81 531 ASP A C 1
ATOM 4148 O O . ASP A 1 531 ? -26.510 22.487 25.448 1.00 90.81 531 ASP A O 1
ATOM 4152 N N . ASP A 1 532 ? -28.626 22.942 24.917 1.00 94.06 532 ASP A N 1
ATOM 4153 C CA . ASP A 1 532 ? -28.947 23.568 26.201 1.00 94.06 532 ASP A CA 1
ATOM 4154 C C . ASP A 1 532 ? -29.192 22.504 27.277 1.00 94.06 532 ASP A C 1
ATOM 4156 O O . ASP A 1 532 ? -30.075 21.647 27.139 1.00 94.06 532 ASP A O 1
ATOM 4160 N N . LEU A 1 533 ? -28.485 22.613 28.405 1.00 93.88 533 LEU A N 1
ATOM 4161 C CA . LEU A 1 533 ? -28.692 21.758 29.573 1.00 93.88 533 LEU A CA 1
ATOM 4162 C C . LEU A 1 533 ? -30.096 21.973 30.172 1.00 93.88 533 LEU A C 1
ATOM 4164 O O . LEU A 1 533 ? -30.464 23.069 30.591 1.00 93.88 533 LEU A O 1
ATOM 4168 N N . ARG A 1 534 ? -30.878 20.895 30.260 1.00 92.19 534 ARG A N 1
ATOM 4169 C CA . ARG A 1 534 ? -32.246 20.856 30.804 1.00 92.19 534 ARG A CA 1
ATOM 4170 C C . ARG A 1 534 ? -32.334 20.305 32.223 1.00 92.19 534 ARG A C 1
ATOM 4172 O O . ARG A 1 534 ? -33.330 20.556 32.894 1.00 92.19 534 ARG A O 1
ATOM 4179 N N . GLY A 1 535 ? -31.326 19.571 32.691 1.00 89.75 535 GLY A N 1
ATOM 4180 C CA . GLY A 1 535 ? -31.264 19.104 34.078 1.00 89.75 535 GLY A CA 1
ATOM 4181 C C . GLY A 1 535 ? -30.320 17.926 34.305 1.00 89.75 535 GLY A C 1
ATOM 4182 O O . GLY A 1 535 ? -29.866 17.294 33.351 1.00 89.75 535 GLY A O 1
ATOM 4183 N N . SER A 1 536 ? -30.061 17.634 35.583 1.00 85.56 536 SER A N 1
ATOM 4184 C CA . SER A 1 536 ? -29.218 16.529 36.063 1.00 85.56 536 SER A CA 1
ATOM 4185 C C . SER A 1 536 ? -29.950 15.762 37.179 1.00 85.56 536 SER A C 1
ATOM 4187 O O . SER A 1 536 ? -29.884 16.163 38.339 1.00 85.56 536 SER A O 1
ATOM 4189 N N . PRO A 1 537 ? -30.769 14.747 36.844 1.00 78.88 537 PRO A N 1
ATOM 4190 C CA . PRO A 1 537 ? -31.819 14.233 37.733 1.00 78.88 537 PRO A CA 1
ATOM 4191 C C . PRO A 1 537 ? -31.394 13.149 38.741 1.00 78.88 537 PRO A C 1
ATOM 4193 O O . PRO A 1 537 ? -32.260 12.626 39.440 1.00 78.88 537 PRO A O 1
ATOM 4196 N N . ILE A 1 538 ? -30.119 12.761 38.832 1.00 72.81 538 ILE A N 1
ATOM 4197 C CA . ILE A 1 538 ? -29.718 11.645 39.710 1.00 72.81 538 ILE A CA 1
ATOM 4198 C C . ILE A 1 538 ? -29.799 12.031 41.181 1.00 72.81 538 ILE A C 1
ATOM 4200 O O . ILE A 1 538 ? -29.191 13.004 41.616 1.00 72.81 538 ILE A O 1
ATOM 4204 N N . SER A 1 539 ? -30.507 11.204 41.948 1.00 58.88 539 SER A N 1
ATOM 4205 C CA . SER A 1 539 ? -30.706 11.386 43.385 1.00 58.88 539 SER A CA 1
ATOM 4206 C C . SER A 1 539 ? -29.859 10.461 44.268 1.00 58.88 539 SER A C 1
ATOM 4208 O O . SER A 1 539 ? -29.763 10.733 45.459 1.00 58.88 539 SER A O 1
ATOM 4210 N N . ASP A 1 540 ? -29.277 9.376 43.733 1.00 72.00 540 ASP A N 1
ATOM 4211 C CA . ASP A 1 540 ? -28.523 8.386 44.527 1.00 72.00 540 ASP A CA 1
ATOM 4212 C C . ASP A 1 540 ? -27.467 7.615 43.694 1.00 72.00 540 ASP A C 1
ATOM 4214 O O . ASP A 1 540 ? -27.784 6.577 43.103 1.00 72.00 540 ASP A O 1
ATOM 4218 N N . PRO A 1 541 ? -26.218 8.113 43.615 1.00 77.31 541 PRO A N 1
ATOM 4219 C CA . PRO A 1 541 ? -25.133 7.472 42.870 1.00 77.31 541 PRO A CA 1
ATOM 4220 C C . PRO A 1 541 ? -24.470 6.295 43.610 1.00 77.31 541 PRO A C 1
ATOM 4222 O O . PRO A 1 541 ? -23.629 5.618 43.023 1.00 77.31 541 PRO A O 1
ATOM 4225 N N . GLU A 1 542 ? -24.817 6.023 44.874 1.00 80.06 542 GLU A N 1
ATOM 4226 C CA . GLU A 1 542 ? -24.184 4.961 45.675 1.00 80.06 542 GLU A CA 1
ATOM 4227 C C . GLU A 1 542 ? -24.915 3.610 45.577 1.00 80.06 542 GLU A C 1
ATOM 4229 O O . GLU A 1 542 ? -24.354 2.565 45.909 1.00 80.06 542 GLU A O 1
ATOM 4234 N N . SER A 1 543 ? -26.151 3.603 45.069 1.00 85.06 543 SER A N 1
ATOM 4235 C CA . SER A 1 543 ? -26.969 2.395 44.929 1.00 85.06 543 SER A CA 1
ATOM 4236 C C . SER A 1 543 ? -26.503 1.495 43.774 1.00 85.06 543 SER A C 1
ATOM 4238 O O . SER A 1 543 ? -26.757 1.770 42.599 1.00 85.06 543 SER A O 1
ATOM 4240 N N . TRP A 1 544 ? -25.876 0.367 44.119 1.00 88.94 544 TRP A N 1
ATOM 4241 C CA . TRP A 1 544 ? -25.617 -0.740 43.195 1.00 88.94 544 TRP A CA 1
ATOM 4242 C C . TRP A 1 544 ? -26.895 -1.523 42.896 1.00 88.94 544 TRP A C 1
ATOM 4244 O O . TRP A 1 5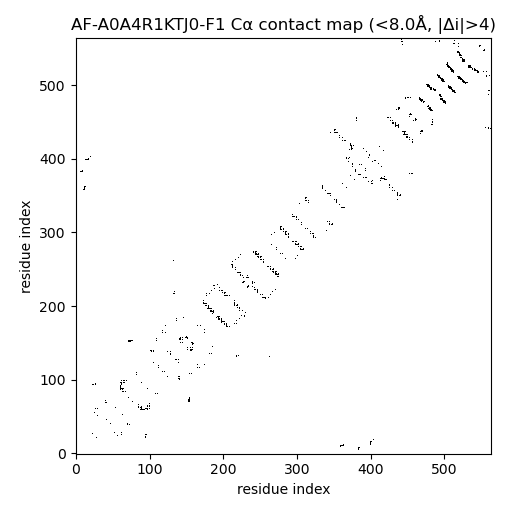44 ? -27.705 -1.793 43.786 1.00 88.94 544 TRP A O 1
ATOM 4254 N N . ARG A 1 545 ? -27.078 -1.901 41.629 1.00 87.69 545 ARG A N 1
ATOM 4255 C CA . ARG A 1 545 ? -28.209 -2.715 41.175 1.00 87.69 545 ARG A CA 1
ATOM 4256 C C . ARG A 1 545 ? -27.719 -3.836 40.273 1.00 87.69 545 ARG A C 1
ATOM 4258 O O . ARG A 1 545 ? -26.846 -3.622 39.432 1.00 87.69 545 ARG A O 1
ATOM 4265 N N . GLY A 1 546 ? -28.316 -5.017 40.419 1.00 86.19 546 GLY A N 1
ATOM 4266 C CA . GLY A 1 546 ? -28.114 -6.110 39.472 1.00 86.19 546 GLY A CA 1
ATOM 4267 C C . GLY A 1 546 ? -28.543 -5.685 38.068 1.00 86.19 546 GLY A C 1
ATOM 4268 O O . GLY A 1 546 ? -29.574 -5.027 37.896 1.00 86.19 546 GLY A O 1
ATOM 4269 N N . VAL A 1 547 ? -27.739 -6.033 37.067 1.00 85.00 547 VAL A N 1
ATOM 4270 C CA . VAL A 1 547 ? -28.035 -5.692 35.674 1.00 85.00 547 VAL A CA 1
ATOM 4271 C C . VAL A 1 547 ? -29.186 -6.556 35.158 1.00 85.00 547 VAL A C 1
ATOM 4273 O O . VAL A 1 547 ? -29.157 -7.780 35.268 1.00 85.00 547 VAL A O 1
ATOM 4276 N N . VAL A 1 548 ? -30.213 -5.908 34.604 1.00 85.62 548 VAL A N 1
ATOM 4277 C CA . VAL A 1 548 ? -31.405 -6.587 34.076 1.00 85.62 548 VAL A CA 1
ATOM 4278 C C . VAL A 1 548 ? -31.093 -7.186 32.695 1.00 85.62 548 VAL A C 1
ATOM 4280 O O . VAL A 1 548 ? -30.572 -6.449 31.849 1.00 85.62 548 VAL A O 1
ATOM 4283 N N . PRO A 1 549 ? -31.426 -8.467 32.443 1.00 82.75 549 PRO A N 1
ATOM 4284 C CA . PRO A 1 549 ? -31.240 -9.095 31.136 1.00 82.75 549 PRO A CA 1
ATOM 4285 C C . PRO A 1 549 ? -31.985 -8.384 29.999 1.00 82.75 549 PRO A C 1
ATOM 4287 O O . PRO A 1 549 ? -33.008 -7.738 30.231 1.00 82.75 549 PRO A O 1
ATOM 4290 N N . ASP A 1 550 ? -31.474 -8.511 28.777 1.00 80.75 550 ASP A N 1
ATOM 4291 C CA . ASP A 1 550 ? -32.017 -7.946 27.535 1.00 80.75 550 ASP A CA 1
ATOM 4292 C C . ASP A 1 550 ? -32.138 -6.409 27.540 1.00 80.75 550 ASP A C 1
ATOM 4294 O O . ASP A 1 550 ? -32.944 -5.815 26.819 1.00 80.75 550 ASP A O 1
ATOM 4298 N N . THR A 1 551 ? -31.311 -5.728 28.342 1.00 87.75 551 THR A N 1
ATOM 4299 C CA . THR A 1 551 ? -31.272 -4.258 28.417 1.00 87.75 551 THR A CA 1
ATOM 4300 C C . THR A 1 551 ? -29.980 -3.666 27.857 1.00 87.75 551 THR A C 1
ATOM 4302 O O . THR A 1 551 ? -28.957 -4.339 27.722 1.00 87.75 551 THR A O 1
ATOM 4305 N N . ILE A 1 552 ? -29.985 -2.352 27.595 1.00 87.19 552 ILE A N 1
ATOM 4306 C CA . ILE A 1 552 ? -28.754 -1.591 27.311 1.00 87.19 552 ILE A CA 1
ATOM 4307 C C . ILE A 1 552 ? -27.737 -1.746 28.451 1.00 87.19 552 ILE A C 1
ATOM 4309 O O . ILE A 1 552 ? -26.543 -1.821 28.183 1.00 87.19 552 ILE A O 1
ATOM 4313 N N . GLY A 1 553 ? -28.197 -1.855 29.703 1.00 88.94 553 GLY A N 1
ATOM 4314 C CA . GLY A 1 553 ? -27.331 -2.122 30.850 1.00 88.94 553 GLY A CA 1
ATOM 4315 C C . GLY A 1 553 ? -26.585 -3.450 30.718 1.00 88.94 553 GLY A C 1
ATOM 4316 O O . GLY A 1 553 ? -25.386 -3.492 30.974 1.00 88.94 553 GLY A O 1
ATOM 4317 N N . GLU A 1 554 ? -27.254 -4.510 30.251 1.00 90.50 554 GLU A N 1
ATOM 4318 C CA . GLU A 1 554 ? -26.607 -5.801 29.988 1.00 90.50 554 GLU A CA 1
ATOM 4319 C C . GLU A 1 554 ? -25.650 -5.736 28.802 1.00 90.50 554 GLU A C 1
ATOM 4321 O O . GLU A 1 554 ? -24.527 -6.226 28.917 1.00 90.50 554 GLU A O 1
ATOM 4326 N N . LYS A 1 555 ? -26.044 -5.096 27.693 1.00 91.38 555 LYS A N 1
ATOM 4327 C CA . LYS A 1 555 ? -25.142 -4.895 26.547 1.00 91.38 555 LYS A CA 1
ATOM 4328 C C . LYS A 1 555 ? -23.863 -4.174 26.974 1.00 91.38 555 LYS A C 1
ATOM 4330 O O . LYS A 1 555 ? -22.775 -4.615 26.624 1.00 91.38 555 LYS A O 1
ATOM 4335 N N . LEU A 1 556 ? -23.993 -3.095 27.750 1.00 92.88 556 LEU A N 1
ATOM 4336 C CA . LEU A 1 556 ? -22.864 -2.329 28.276 1.00 92.88 556 LEU A CA 1
ATOM 4337 C C . LEU A 1 556 ? -22.014 -3.167 29.225 1.00 92.88 556 LEU A C 1
ATOM 4339 O O . LEU A 1 556 ? -20.814 -3.264 28.992 1.00 92.88 556 LEU A O 1
ATOM 4343 N N . LEU A 1 557 ? -22.620 -3.803 30.237 1.00 92.56 557 LEU A N 1
ATOM 4344 C CA . LEU A 1 557 ? -21.915 -4.672 31.181 1.00 92.56 557 LEU A CA 1
ATOM 4345 C C . LEU A 1 557 ? -21.128 -5.742 30.425 1.00 92.56 557 LEU A C 1
ATOM 4347 O O . LEU A 1 557 ? -19.925 -5.869 30.622 1.00 92.56 557 LEU A O 1
ATOM 4351 N N . ASN A 1 558 ? -21.791 -6.490 29.543 1.00 91.62 558 ASN A N 1
ATOM 4352 C CA . ASN A 1 558 ? -21.142 -7.537 28.773 1.00 91.62 558 ASN A CA 1
ATOM 4353 C C . ASN A 1 558 ? -20.027 -6.935 27.913 1.00 91.62 558 ASN A C 1
ATOM 4355 O O . ASN A 1 558 ? -18.907 -7.415 27.995 1.00 91.62 558 ASN A O 1
ATOM 4359 N N . GLY A 1 559 ? -20.250 -5.849 27.178 1.00 91.75 559 GLY A N 1
ATOM 4360 C CA . GLY A 1 559 ? -19.213 -5.301 26.305 1.00 91.75 559 GLY A CA 1
ATOM 4361 C C . GLY A 1 559 ? -17.991 -4.716 27.016 1.00 91.75 559 GLY A C 1
ATOM 4362 O O . GLY A 1 559 ? -16.895 -4.775 26.464 1.00 91.75 559 GLY A O 1
ATOM 4363 N N . VAL A 1 560 ? -18.138 -4.180 28.233 1.00 92.19 560 VAL A N 1
ATOM 4364 C CA . VAL A 1 560 ? -17.015 -3.592 29.000 1.00 92.19 560 VAL A CA 1
ATOM 4365 C C . VAL A 1 560 ? -16.338 -4.587 29.942 1.00 92.19 560 VAL A C 1
ATOM 4367 O O . VAL A 1 560 ? -15.186 -4.383 30.323 1.00 92.19 560 VAL A O 1
ATOM 4370 N N . CYS A 1 561 ? -17.051 -5.644 30.337 1.00 88.25 561 CYS A N 1
ATOM 4371 C CA . CYS A 1 561 ? -16.550 -6.692 31.224 1.00 88.25 561 CYS A CA 1
ATOM 4372 C C . CYS A 1 561 ? -16.121 -7.962 30.485 1.00 88.25 561 CYS A C 1
ATOM 4374 O O . CYS A 1 561 ? -15.501 -8.830 31.097 1.00 88.25 561 CYS A O 1
ATOM 4376 N N . SER A 1 562 ? -16.430 -8.084 29.192 1.00 72.00 562 SER A N 1
ATOM 4377 C CA . SER A 1 562 ? -15.876 -9.134 28.339 1.00 72.00 562 SER A CA 1
ATOM 4378 C C . SER A 1 562 ? -14.424 -8.798 28.025 1.00 72.00 562 SER A C 1
ATOM 4380 O O . SER A 1 562 ? -14.127 -8.140 27.035 1.00 72.00 562 SER A O 1
ATOM 4382 N N . SER A 1 563 ? -13.511 -9.247 28.874 1.00 55.38 563 SER A N 1
ATOM 4383 C CA . SER A 1 563 ? -12.109 -9.424 28.505 1.00 55.38 563 SER A CA 1
ATOM 4384 C C . SER A 1 563 ? -11.740 -10.879 28.765 1.00 55.38 563 SER A C 1
ATOM 4386 O O . SER A 1 563 ? -11.907 -11.348 29.893 1.00 55.38 563 SER A O 1
ATOM 4388 N N . ASN A 1 564 ? -11.311 -11.568 27.702 1.00 42.75 564 ASN A N 1
ATOM 4389 C CA . ASN A 1 564 ? -10.792 -12.941 27.724 1.00 42.75 564 ASN A CA 1
ATOM 4390 C C . ASN A 1 564 ? -9.525 -13.078 28.566 1.00 42.75 564 ASN A C 1
ATOM 4392 O O . ASN A 1 564 ? -8.672 -12.162 28.479 1.00 42.75 564 ASN A O 1
#